Protein 5YO9 (pdb70)

Radius of gyration: 25.68 Å; Cα contacts (8 Å, |Δi|>4): 1906; chains: 2; bounding box: 77×56×80 Å

Foldseek 3Di:
DLQAQKFFFFKFKDFADDKFFQALLLVLLVVLLVVVCVVCVVCVVVPHDDDADGDHQVRVCVFFVATMATAPAPVQCSHSVHNFHDDDDDDPPDQDPQLVQQLRGQVRRCVSNVHAQAQFAEEEEFAADAPDDPPASSVVNNVVRVHDHYYHYHYPWQARQLVVSVVQSVVVVVPTFKYKYKYWFNQSHQWDSNHNVTNQFAHGIMMIIMIGRHDPGWGWGWDDKDKDFDADPQWDAPDDDCCVVVVHDPPRRGTHHPVVVCLVPWLVVQLVVVQVVCVVVVHALVLAQAELEQAGGVVSVLSSCCSRNNNPDDPVRYDHDCNPHRGRRNCRSVVSCNVCVVVADAQGKHKRWTADPSRMIMITIIGTHHD/DKFFFFKFKDFADDKFFLALLQVLLVVLLCVVCVPPVPCCVVVHDPRDDGADNVCLCVFFVATMATANAPPQCSHSVRNFHDDDDDDPVDQDPQLVQQLRGQVRRCVSNVHAQAQAAEEEEFAADFPDDPPGSSVVNNVVRPHDHYYHYHYPWQARQLVVVVVQVVVVVVPTFKYKYKYWFNQSRFADSNHNVTNRAAHGMMMMTMMGDDDPGWGWAWDDKDKDFDADPQWDAPADDCCVVVVDDDPRNGIHHDVVVQLVPVLVVQLVVVQVVCVVVVHALVQAQAEQEQAGGLVSVVVSNCSRHHPPDPSVRYDHDCNYHRGHRHCRSVVVCNVCVVVADAFGKYKRWTADPSGIIMITIIGTHD

Sequence (737 aa):
TSHMGIRITGTGLFHPTEIISNEELADSLNAYVEQYNQENAEKIAAGELEELRGSSAEFIEKASGIKRRYVIEKSGILDPTRLRPRLSERSNDELSIQAEWGVIAAKQAMENAGVTAEDIDVVILACSNMQRAYPAVAIEIQSALGIQGYAYDMNVAASAATFGLKQAADAIRSGARRVLLVNVEITSGHLDYRNRDCHFIFGDVATASIIEETTTKTGFEILDIHLFTQFSNNIRNNFGFLNRSEDAVVDDKLFRQDGRKVFKDVCPLVAKIINAQLEKMQLTANDIKRFWLHQANANMNELILKYVAGKDADLSRAPIILDEFANTSSAGVIIALHRTGHEVDDGEYGVISSFGAGYSVGSIVVQKHVAGIRITGTGLFHPTEIISNEELADSLNAYVEQYNQENAEKIAAGELEELRGSSAEFIEKASGIKRRYVIEKSGILDPTRLRPRLSERSNDELSIQAEWGVIAAKQAMENAGVTAEDIDVVILACSNMQRAYPAVAIEIQSALGIQGYAYDMNVAASAATFGLKQAADAIRSGARRVLLVNVEITSGHLDYRNRDCHFIFGDVATASIIEETTTKTGFEILDIHLFTQFSNNIRNNFGFLNRSEDAVVDDKLFRQDGRKVFKDVCPLVAKIINAQLEKMQLTANDIKRFWLHQANANMNELILKYVAGKDADLSRAPIILDEFANTSSAGVIIALHRTGHEVDDGEYGVISSFGAGYSVGSIVVQKHV

Structure (mmCIF, N/CA/C/O backbone):
data_5YO9
#
_entry.id   5YO9
#
_cell.length_a   75.135
_cell.length_b   106.942
_cell.length_c   109.959
_cell.angle_alpha   90.000
_cell.angle_beta   90.000
_cell.angle_gamma   90.000
#
_symmetry.space_group_name_H-M   'P 21 21 21'
#
loop_
_entity.id
_entity.type
_entity.pdbx_description
1 polymer '3-Oxoacyl-[acyl-carrier-(ACP)] synthase III C terminal family protein'
2 non-polymer GLYCEROL
3 non-polymer 'COENZYME A'
4 water water
#
loop_
_atom_site.group_PDB
_atom_site.id
_atom_site.type_symbol
_atom_site.label_atom_id
_atom_site.label_alt_id
_atom_site.label_comp_id
_atom_site.label_asym_id
_atom_site.label_entity_id
_atom_site.label_seq_id
_atom_site.pdbx_PDB_ins_code
_atom_site.Cartn_x
_atom_site.Cartn_y
_atom_site.Cartn_z
_atom_site.occupancy
_atom_site.B_iso_or_equiv
_atom_site.auth_seq_id
_atom_site.auth_comp_id
_atom_site.auth_asym_id
_atom_site.auth_atom_id
_atom_site.pdbx_PDB_model_num
ATOM 1 N N . THR A 1 1 ? -14.541 19.503 12.390 1.00 49.71 -2 THR A N 1
ATOM 2 C CA . THR A 1 1 ? -14.496 19.388 10.935 1.00 45.91 -2 THR A CA 1
ATOM 3 C C . THR A 1 1 ? -13.602 20.504 10.391 1.00 42.95 -2 THR A C 1
ATOM 4 O O . THR A 1 1 ? -13.637 20.855 9.209 1.00 39.51 -2 THR A O 1
ATOM 8 N N . SER A 1 2 ? -12.785 21.031 11.304 1.00 38.46 -1 SER A N 1
ATOM 9 C CA . SER A 1 2 ? -11.777 22.032 10.985 1.00 39.55 -1 SER A CA 1
ATOM 10 C C . SER A 1 2 ? -10.486 21.405 10.487 1.00 39.97 -1 SER A C 1
ATOM 11 O O . SER A 1 2 ? -9.716 22.055 9.774 1.00 44.85 -1 SER A O 1
ATOM 14 N N . HIS A 1 3 ? -10.224 20.157 10.858 1.00 40.17 0 HIS A N 1
ATOM 15 C CA . HIS A 1 3 ? -8.963 19.508 10.544 1.00 35.23 0 HIS A CA 1
ATOM 16 C C . HIS A 1 3 ? -9.208 18.126 9.988 1.00 36.38 0 HIS A C 1
ATOM 17 O O . HIS A 1 3 ? -8.533 17.155 10.355 1.00 29.39 0 HIS A O 1
ATOM 24 N N . MET A 1 4 ? -10.191 18.025 9.090 1.00 38.80 1 MET A N 1
ATOM 25 C CA . MET A 1 4 ? -10.530 16.743 8.485 1.00 35.63 1 MET A CA 1
ATOM 26 C C . MET A 1 4 ? -9.290 16.116 7.872 1.00 33.64 1 MET A C 1
ATOM 27 O O . MET A 1 4 ? -8.544 16.770 7.137 1.00 31.37 1 MET A O 1
ATOM 32 N N . GLY A 1 5 ? -9.039 14.865 8.238 1.00 31.48 2 GLY A N 1
ATOM 33 C CA . GLY A 1 5 ? -7.898 14.148 7.729 1.00 31.59 2 GLY A CA 1
ATOM 34 C C . GLY A 1 5 ? -6.566 14.457 8.381 1.00 29.67 2 GLY A C 1
ATOM 35 O O . GLY A 1 5 ? -5.574 13.823 8.021 1.00 29.45 2 GLY A O 1
ATOM 36 N N . ILE A 1 6 ? -6.500 15.374 9.344 1.00 31.13 3 ILE A N 1
ATOM 37 C CA . ILE A 1 6 ? -5.220 15.762 9.939 1.00 27.56 3 ILE A CA 1
ATOM 38 C C . ILE A 1 6 ? -4.999 14.950 11.214 1.00 25.04 3 ILE A C 1
ATOM 39 O O . ILE A 1 6 ? -5.719 15.104 12.209 1.00 24.91 3 ILE A O 1
ATOM 44 N N . ARG A 1 7 ? -3.981 14.093 11.191 1.00 22.05 4 ARG A N 1
ATOM 45 C CA . ARG A 1 7 ? -3.805 13.070 12.216 1.00 26.30 4 ARG A CA 1
ATOM 46 C C . ARG A 1 7 ? -2.372 12.999 12.704 1.00 21.05 4 ARG A C 1
ATOM 47 O O . ARG A 1 7 ? -1.438 13.137 11.914 1.00 21.21 4 ARG A O 1
ATOM 55 N N . ILE A 1 8 ? -2.212 12.747 14.000 1.00 22.04 5 ILE A N 1
ATOM 56 C CA . ILE A 1 8 ? -0.932 12.318 14.559 1.00 22.67 5 ILE A CA 1
ATOM 57 C C . ILE A 1 8 ? -0.778 10.835 14.227 1.00 21.83 5 ILE A C 1
ATOM 58 O O . ILE A 1 8 ? -1.512 10.002 14.754 1.00 24.27 5 ILE A O 1
ATOM 63 N N . THR A 1 9 ? 0.193 10.500 13.379 1.00 25.37 6 THR A N 1
ATOM 64 C CA . THR A 1 9 ? 0.344 9.138 12.856 1.00 27.78 6 THR A CA 1
ATOM 65 C C . THR A 1 9 ? 1.531 8.376 13.431 1.00 29.10 6 THR A C 1
ATOM 66 O O . THR A 1 9 ? 1.671 7.179 13.159 1.00 24.87 6 THR A O 1
ATOM 70 N N . GLY A 1 10 ? 2.401 9.027 14.184 1.00 23.99 7 GLY A N 1
ATOM 71 C CA . GLY A 1 10 ? 3.506 8.329 14.803 1.00 27.35 7 GLY A CA 1
ATOM 72 C C . GLY A 1 10 ? 4.082 9.178 15.905 1.00 24.85 7 GLY A C 1
ATOM 73 O O . GLY A 1 10 ? 4.035 10.413 15.844 1.00 24.84 7 GLY A O 1
ATOM 74 N N . THR A 1 11 ? 4.601 8.516 16.938 1.00 23.75 8 THR A N 1
ATOM 75 C CA . THR A 1 11 ? 5.345 9.197 17.985 1.00 23.54 8 THR A CA 1
ATOM 76 C C . THR A 1 11 ? 6.647 8.447 18.249 1.00 31.32 8 THR A C 1
ATOM 77 O O . THR A 1 11 ? 6.812 7.270 17.895 1.00 25.50 8 THR A O 1
ATOM 81 N N . GLY A 1 12 ? 7.588 9.161 18.842 1.00 24.13 9 GLY A N 1
ATOM 82 C CA . GLY A 1 12 ? 8.890 8.597 19.140 1.00 27.48 9 GLY A CA 1
ATOM 83 C C . GLY A 1 12 ? 9.390 9.168 20.447 1.00 29.26 9 GLY A C 1
ATOM 84 O O . GLY A 1 12 ? 9.030 10.283 20.838 1.00 27.02 9 GLY A O 1
ATOM 85 N N . LEU A 1 13 ? 10.219 8.387 21.132 1.00 29.30 10 LEU A N 1
ATOM 86 C CA . LEU A 1 13 ? 10.586 8.682 22.514 1.00 28.70 10 LEU A CA 1
ATOM 87 C C . LEU A 1 13 ? 12.037 8.303 22.733 1.00 31.07 10 LEU A C 1
ATOM 88 O O . LEU A 1 13 ? 12.449 7.196 22.380 1.00 30.15 10 LEU A O 1
ATOM 93 N N . PHE A 1 14 ? 12.810 9.238 23.275 1.00 33.69 11 PHE A N 1
ATOM 94 C CA . PHE A 1 14 ? 14.173 8.987 23.708 1.00 31.27 11 PHE A CA 1
ATOM 95 C C . PHE A 1 14 ? 14.339 9.529 25.114 1.00 34.91 11 PHE A C 1
ATOM 96 O O . PHE A 1 14 ? 13.876 10.631 25.423 1.00 34.49 11 PHE A O 1
ATOM 104 N N . HIS A 1 15 ? 14.976 8.741 25.971 1.00 34.04 12 HIS A N 1
ATOM 105 C CA . HIS A 1 15 ? 15.434 9.227 27.263 1.00 34.15 12 HIS A CA 1
ATOM 106 C C . HIS A 1 15 ? 16.879 8.805 27.448 1.00 35.33 12 HIS A C 1
ATOM 107 O O . HIS A 1 15 ? 17.317 7.806 26.865 1.00 33.80 12 HIS A O 1
ATOM 114 N N . PRO A 1 16 ? 17.657 9.565 28.212 1.00 36.23 13 PRO A N 1
ATOM 115 C CA . PRO A 1 16 ? 19.010 9.111 28.533 1.00 40.06 13 PRO A CA 1
ATOM 116 C C . PRO A 1 16 ? 18.921 7.922 29.482 1.00 39.23 13 PRO A C 1
ATOM 117 O O . PRO A 1 16 ? 17.900 7.697 30.137 1.00 36.85 13 PRO A O 1
ATOM 121 N N . THR A 1 17 ? 20.000 7.133 29.525 1.00 43.58 14 THR A N 1
ATOM 122 C CA . THR A 1 17 ? 19.941 5.832 30.193 1.00 40.90 14 THR A CA 1
ATOM 123 C C . THR A 1 17 ? 19.983 5.944 31.717 1.00 46.27 14 THR A C 1
ATOM 124 O O . THR A 1 17 ? 19.303 5.185 32.415 1.00 46.12 14 THR A O 1
ATOM 128 N N . GLU A 1 18 ? 20.781 6.863 32.256 1.00 42.94 15 GLU A N 1
ATOM 129 C CA . GLU A 1 18 ? 20.997 6.903 33.693 1.00 39.37 15 GLU A CA 1
ATOM 130 C C . GLU A 1 18 ? 19.756 7.399 34.428 1.00 47.55 15 GLU A C 1
ATOM 131 O O . GLU A 1 18 ? 18.988 8.230 33.925 1.00 40.99 15 GLU A O 1
ATOM 137 N N . ILE A 1 19 ? 19.576 6.879 35.643 1.00 43.48 16 ILE A N 1
ATOM 138 C CA . ILE A 1 19 ? 18.359 7.052 36.426 1.00 44.81 16 ILE A CA 1
ATOM 139 C C . ILE A 1 19 ? 18.727 7.571 37.809 1.00 47.28 16 ILE A C 1
ATOM 140 O O . ILE A 1 19 ? 19.676 7.081 38.432 1.00 52.17 16 ILE A O 1
ATOM 145 N N . ILE A 1 20 ? 17.971 8.550 38.296 1.00 42.52 17 ILE A N 1
ATOM 146 C CA . ILE A 1 20 ? 18.113 9.058 39.654 1.00 44.25 17 ILE A CA 1
ATOM 147 C C . ILE A 1 20 ? 16.819 8.748 40.393 1.00 47.50 17 ILE A C 1
ATOM 148 O O . ILE A 1 20 ? 15.764 9.323 40.095 1.00 44.43 17 ILE A O 1
ATOM 153 N N . SER A 1 21 ? 16.895 7.836 41.359 1.00 44.19 18 SER A N 1
ATOM 154 C CA . SER A 1 21 ? 15.736 7.583 42.193 1.00 46.78 18 SER A CA 1
ATOM 155 C C . SER A 1 21 ? 15.529 8.746 43.149 1.00 41.23 18 SER A C 1
ATOM 156 O O . SER A 1 21 ? 16.440 9.533 43.421 1.00 42.06 18 SER A O 1
ATOM 159 N N . ASN A 1 22 ? 14.300 8.849 43.653 1.00 41.21 19 ASN A N 1
ATOM 160 C CA . ASN A 1 22 ? 13.992 9.828 44.688 1.00 47.47 19 ASN A CA 1
ATOM 161 C C . ASN A 1 22 ? 14.992 9.779 45.838 1.00 52.64 19 ASN A C 1
ATOM 162 O O . ASN A 1 22 ? 15.304 10.818 46.429 1.00 51.75 19 ASN A O 1
ATOM 167 N N . GLU A 1 23 ? 15.513 8.589 46.164 1.00 54.80 20 GLU A N 1
ATOM 168 C CA . GLU A 1 23 ? 16.405 8.437 47.311 1.00 57.10 20 GLU A CA 1
ATOM 169 C C . GLU A 1 23 ? 17.805 8.979 47.025 1.00 55.76 20 GLU A C 1
ATOM 170 O O . GLU A 1 23 ? 18.390 9.665 47.871 1.00 57.53 20 GLU A O 1
ATOM 176 N N . GLU A 1 24 ? 18.372 8.650 45.856 1.00 51.25 21 GLU A N 1
ATOM 177 C CA . GLU A 1 24 ? 19.679 9.195 45.493 1.00 52.26 21 GLU A CA 1
ATOM 178 C C . GLU A 1 24 ? 19.653 10.716 45.505 1.00 54.37 21 GLU A C 1
ATOM 179 O O . GLU A 1 24 ? 20.613 11.363 45.940 1.00 55.73 21 GLU A O 1
ATOM 185 N N . LEU A 1 25 ? 18.550 11.300 45.038 1.00 54.47 22 LEU A N 1
ATOM 186 C CA . LEU A 1 25 ? 18.441 12.747 44.912 1.00 55.11 22 LEU A CA 1
ATOM 187 C C . LEU A 1 25 ? 18.217 13.400 46.269 1.00 54.99 22 LEU A C 1
ATOM 188 O O . LEU A 1 25 ? 18.884 14.383 46.610 1.00 54.63 22 LEU A O 1
ATOM 193 N N . ALA A 1 26 ? 17.270 12.871 47.049 1.00 55.68 23 ALA A N 1
ATOM 194 C CA . ALA A 1 26 ? 17.039 13.406 48.389 1.00 60.45 23 ALA A CA 1
ATOM 195 C C . ALA A 1 26 ? 18.298 13.306 49.241 1.00 60.64 23 ALA A C 1
ATOM 196 O O . ALA A 1 26 ? 18.611 14.224 50.010 1.00 61.42 23 ALA A O 1
ATOM 198 N N . ASP A 1 27 ? 19.044 12.208 49.102 1.00 60.30 24 ASP A N 1
ATOM 199 C CA . ASP A 1 27 ? 20.337 12.101 49.767 1.00 62.01 24 ASP A CA 1
ATOM 200 C C . ASP A 1 27 ? 21.270 13.225 49.331 1.00 60.21 24 ASP A C 1
ATOM 201 O O . ASP A 1 27 ? 21.915 13.869 50.166 1.00 60.99 24 ASP A O 1
ATOM 206 N N . SER A 1 28 ? 21.344 13.476 48.019 1.00 61.27 25 SER A N 1
ATOM 207 C CA . SER A 1 28 ? 22.270 14.476 47.489 1.00 59.94 25 SER A CA 1
ATOM 208 C C . SER A 1 28 ? 21.953 15.864 48.028 1.00 58.24 25 SER A C 1
ATOM 209 O O . SER A 1 28 ? 22.849 16.584 48.483 1.00 57.92 25 SER A O 1
ATOM 212 N N . LEU A 1 29 ? 20.679 16.261 47.973 1.00 58.18 26 LEU A N 1
ATOM 213 C CA . LEU A 1 29 ? 20.282 17.534 48.564 1.00 59.50 26 LEU A CA 1
ATOM 214 C C . LEU A 1 29 ? 20.620 17.577 50.048 1.00 66.02 26 LEU A C 1
ATOM 215 O O . LEU A 1 29 ? 21.069 18.612 50.560 1.00 63.76 26 LEU A O 1
ATOM 220 N N . ASN A 1 30 ? 20.411 16.459 50.754 1.00 64.15 27 ASN A N 1
ATOM 221 C CA . ASN A 1 30 ? 20.643 16.434 52.195 1.00 65.38 27 ASN A CA 1
ATOM 222 C C . ASN A 1 30 ? 22.105 16.713 52.517 1.00 66.72 27 ASN A C 1
ATOM 223 O O . ASN A 1 30 ? 22.415 17.549 53.376 1.00 70.85 27 ASN A O 1
ATOM 228 N N . ALA A 1 31 ? 23.020 16.041 51.818 1.00 60.68 28 ALA A N 1
ATOM 229 C CA . ALA A 1 31 ? 24.436 16.352 51.970 1.00 64.38 28 ALA A CA 1
ATOM 230 C C . ALA A 1 31 ? 24.700 17.845 51.774 1.00 70.23 28 ALA A C 1
ATOM 231 O O . ALA A 1 31 ? 25.306 18.498 52.631 1.00 69.26 28 ALA A O 1
ATOM 233 N N . TYR A 1 32 ? 24.232 18.409 50.654 1.00 68.74 29 TYR A N 1
ATOM 234 C CA . TYR A 1 32 ? 24.500 19.819 50.380 1.00 69.06 29 TYR A CA 1
ATOM 235 C C . TYR A 1 32 ? 23.892 20.715 51.453 1.00 69.20 29 TYR A C 1
ATOM 236 O O . TYR A 1 32 ? 24.484 21.733 51.826 1.00 70.18 29 TYR A O 1
ATOM 245 N N . VAL A 1 33 ? 22.710 20.357 51.959 1.00 68.39 30 VAL A N 1
ATOM 246 C CA . VAL A 1 33 ? 22.071 21.179 52.982 1.00 75.70 30 VAL A CA 1
ATOM 247 C C . VAL A 1 33 ? 22.833 21.083 54.301 1.00 82.17 30 VAL A C 1
ATOM 248 O O . VAL A 1 33 ? 22.974 22.078 55.025 1.00 81.53 30 VAL A O 1
ATOM 252 N N . GLU A 1 34 ? 23.351 19.894 54.630 1.00 79.72 31 GLU A N 1
ATOM 253 C CA . GLU A 1 34 ? 24.075 19.733 55.889 1.00 81.34 31 GLU A CA 1
ATOM 254 C C . GLU A 1 34 ? 25.383 20.520 55.885 1.00 84.23 31 GLU A C 1
ATOM 255 O O . GLU A 1 34 ? 25.745 21.133 56.898 1.00 85.44 31 GLU A O 1
ATOM 261 N N . GLN A 1 35 ? 26.102 20.524 54.756 1.00 79.76 32 GLN A N 1
ATOM 262 C CA . GLN A 1 35 ? 27.348 21.280 54.682 1.00 83.40 32 GLN A CA 1
ATOM 263 C C . GLN A 1 35 ? 27.106 22.782 54.554 1.00 86.04 32 GLN A C 1
ATOM 264 O O . GLN A 1 35 ? 27.882 23.578 55.095 1.00 87.59 32 GLN A O 1
ATOM 270 N N . TYR A 1 36 ? 26.048 23.196 53.856 1.00 84.50 33 TYR A N 1
ATOM 271 C CA . TYR A 1 36 ? 25.740 24.621 53.825 1.00 87.38 33 TYR A CA 1
ATOM 272 C C . TYR A 1 36 ? 25.253 25.101 55.182 1.00 88.89 33 TYR A C 1
ATOM 273 O O . TYR A 1 36 ? 25.624 26.192 55.628 1.00 93.89 33 TYR A O 1
ATOM 282 N N . ASN A 1 37 ? 24.428 24.302 55.859 1.00 88.31 34 ASN A N 1
ATOM 283 C CA . ASN A 1 37 ? 23.850 24.761 57.115 1.00 92.13 34 ASN A CA 1
ATOM 284 C C . ASN A 1 37 ? 24.871 24.822 58.242 1.00 95.27 34 ASN A C 1
ATOM 285 O O . ASN A 1 37 ? 24.608 25.472 59.259 1.00 99.96 34 ASN A O 1
ATOM 290 N N . GLN A 1 38 ? 26.031 24.177 58.095 1.00 91.24 35 GLN A N 1
ATOM 291 C CA . GLN A 1 38 ? 27.089 24.347 59.078 1.00 95.22 35 GLN A CA 1
ATOM 292 C C . GLN A 1 38 ? 28.218 25.249 58.602 1.00 96.59 35 GLN A C 1
ATOM 293 O O . GLN A 1 38 ? 28.915 25.830 59.439 1.00 100.45 35 GLN A O 1
ATOM 299 N N . GLU A 1 39 ? 28.412 25.391 57.289 1.00 95.32 36 GLU A N 1
ATOM 300 C CA . GLU A 1 39 ? 29.336 26.408 56.798 1.00 95.79 36 GLU A CA 1
ATOM 301 C C . GLU A 1 39 ? 28.878 27.801 57.211 1.00 96.58 36 GLU A C 1
ATOM 302 O O . GLU A 1 39 ? 29.693 28.648 57.594 1.00 96.29 36 GLU A O 1
ATOM 308 N N . ASN A 1 40 ? 27.571 28.048 57.158 1.00 97.80 37 ASN A N 1
ATOM 309 C CA . ASN A 1 40 ? 26.984 29.336 57.499 1.00 102.38 37 ASN A CA 1
ATOM 310 C C . ASN A 1 40 ? 26.251 29.283 58.837 1.00 106.68 37 ASN A C 1
ATOM 311 O O . ASN A 1 40 ? 25.229 29.950 59.018 1.00 108.85 37 ASN A O 1
ATOM 316 N N . ALA A 1 41 ? 26.769 28.493 59.783 1.00 105.06 38 ALA A N 1
ATOM 317 C CA . ALA A 1 41 ? 26.104 28.339 61.073 1.00 106.76 38 ALA A CA 1
ATOM 318 C C . ALA A 1 41 ? 26.208 29.600 61.923 1.00 111.58 38 ALA A C 1
ATOM 319 O O . ALA A 1 41 ? 25.298 29.891 62.710 1.00 112.18 38 ALA A O 1
ATOM 321 N N . GLU A 1 42 ? 27.302 30.356 61.789 1.00 111.29 39 GLU A N 1
ATOM 322 C CA . GLU A 1 42 ? 27.431 31.598 62.543 1.00 112.58 39 GLU A CA 1
ATOM 323 C C . GLU A 1 42 ? 26.393 32.623 62.110 1.00 113.39 39 GLU A C 1
ATOM 324 O O . GLU A 1 42 ? 25.981 33.465 62.916 1.00 112.49 39 GLU A O 1
ATOM 330 N N . LYS A 1 43 ? 25.960 32.563 60.851 1.00 111.45 40 LYS A N 1
ATOM 331 C CA . LYS A 1 43 ? 24.958 33.475 60.323 1.00 114.93 40 LYS A CA 1
ATOM 332 C C . LYS A 1 43 ? 23.558 32.877 60.296 1.00 117.32 40 LYS A C 1
ATOM 333 O O . LYS A 1 43 ? 22.596 33.605 60.024 1.00 117.89 40 LYS A O 1
ATOM 339 N N . ILE A 1 44 ? 23.423 31.574 60.560 1.00 116.56 41 ILE A N 1
ATOM 340 C CA . ILE A 1 44 ? 22.098 30.980 60.722 1.00 117.67 41 ILE A CA 1
ATOM 341 C C . ILE A 1 44 ? 21.501 31.391 62.062 1.00 119.61 41 ILE A C 1
ATOM 342 O O . ILE A 1 44 ? 20.331 31.786 62.147 1.00 120.19 41 ILE A O 1
ATOM 347 N N . ALA A 1 45 ? 22.301 31.318 63.128 1.00 118.30 42 ALA A N 1
ATOM 348 C CA . ALA A 1 45 ? 21.920 31.854 64.433 1.00 118.37 42 ALA A CA 1
ATOM 349 C C . ALA A 1 45 ? 22.156 33.360 64.533 1.00 118.32 42 ALA A C 1
ATOM 350 O O . ALA A 1 45 ? 22.578 33.861 65.578 1.00 113.10 42 ALA A O 1
ATOM 352 N N . ALA A 1 46 ? 21.895 34.101 63.447 1.00 117.57 43 ALA A N 1
ATOM 353 C CA . ALA A 1 46 ? 22.119 35.541 63.429 1.00 119.76 43 ALA A CA 1
ATOM 354 C C . ALA A 1 46 ? 21.019 36.301 62.697 1.00 120.28 43 ALA A C 1
ATOM 355 O O . ALA A 1 46 ? 21.160 37.513 62.490 1.00 120.70 43 ALA A O 1
ATOM 357 N N . GLY A 1 47 ? 19.946 35.633 62.281 1.00 120.56 44 GLY A N 1
ATOM 358 C CA . GLY A 1 47 ? 18.849 36.296 61.604 1.00 121.17 44 GLY A CA 1
ATOM 359 C C . GLY A 1 47 ? 19.207 36.861 60.244 1.00 122.46 44 GLY A C 1
ATOM 360 O O . GLY A 1 47 ? 18.328 37.329 59.514 1.00 121.71 44 GLY A O 1
ATOM 361 N N . GLU A 1 48 ? 20.495 36.824 59.892 1.00 122.64 45 GLU A N 1
ATOM 362 C CA . GLU A 1 48 ? 20.968 37.384 58.632 1.00 125.02 45 GLU A CA 1
ATOM 363 C C . GLU A 1 48 ? 20.523 36.512 57.464 1.00 124.43 45 GLU A C 1
ATOM 364 O O . GLU A 1 48 ? 19.611 36.885 56.717 1.00 121.30 45 GLU A O 1
ATOM 370 N N . LEU A 1 49 ? 21.151 35.355 57.292 1.00 123.23 46 LEU A N 1
ATOM 371 C CA . LEU A 1 49 ? 20.847 34.508 56.153 1.00 118.56 46 LEU A CA 1
ATOM 372 C C . LEU A 1 49 ? 19.987 33.320 56.555 1.00 117.59 46 LEU A C 1
ATOM 373 O O . LEU A 1 49 ? 20.028 32.849 57.696 1.00 117.29 46 LEU A O 1
ATOM 378 N N . GLU A 1 50 ? 19.127 32.929 55.619 1.00 114.03 47 GLU A N 1
ATOM 379 C CA . GLU A 1 50 ? 18.861 31.547 55.234 1.00 111.88 47 GLU A CA 1
ATOM 380 C C . GLU A 1 50 ? 18.828 30.468 56.315 1.00 112.62 47 GLU A C 1
ATOM 381 O O . GLU A 1 50 ? 19.711 30.382 57.174 1.00 113.89 47 GLU A O 1
ATOM 387 N N . GLU A 1 51 ? 17.827 29.596 56.228 1.00 108.63 48 GLU A N 1
ATOM 388 C CA . GLU A 1 51 ? 17.812 28.330 56.951 1.00 106.68 48 GLU A CA 1
ATOM 389 C C . GLU A 1 51 ? 17.341 27.258 55.978 1.00 103.70 48 GLU A C 1
ATOM 390 O O . GLU A 1 51 ? 16.210 27.323 55.487 1.00 102.61 48 GLU A O 1
ATOM 396 N N . LEU A 1 52 ? 18.202 26.284 55.692 1.00 99.96 49 LEU A N 1
ATOM 397 C CA . LEU A 1 52 ? 17.959 25.307 54.635 1.00 93.62 49 LEU A CA 1
ATOM 398 C C . LEU A 1 52 ? 17.358 24.025 55.198 1.00 89.34 49 LEU A C 1
ATOM 399 O O . LEU A 1 52 ? 17.878 23.458 56.164 1.00 91.15 49 LEU A O 1
ATOM 404 N N . ARG A 1 53 ? 16.270 23.567 54.585 1.00 87.60 50 ARG A N 1
ATOM 405 C CA . ARG A 1 53 ? 15.680 22.275 54.905 1.00 86.93 50 ARG A CA 1
ATOM 406 C C . ARG A 1 53 ? 16.091 21.240 53.866 1.00 78.62 50 ARG A C 1
ATOM 407 O O . ARG A 1 53 ? 16.350 21.566 52.705 1.00 77.26 50 ARG A O 1
ATOM 415 N N . GLY A 1 54 ? 16.149 19.988 54.299 1.00 75.60 51 GLY A N 1
ATOM 416 C CA . GLY A 1 54 ? 16.355 18.865 53.410 1.00 73.59 51 GLY A CA 1
ATOM 417 C C . GLY A 1 54 ? 15.038 18.268 52.955 1.00 70.84 51 GLY A C 1
ATOM 418 O O . GLY A 1 54 ? 13.989 18.918 52.966 1.00 69.76 51 GLY A O 1
ATOM 419 N N . SER A 1 55 ? 15.098 17.004 52.554 1.00 66.84 52 SER A N 1
ATOM 420 C CA . SER A 1 55 ? 13.908 16.310 52.083 1.00 69.11 52 SER A CA 1
ATOM 421 C C . SER A 1 55 ? 14.194 14.817 52.097 1.00 66.04 52 SER A C 1
ATOM 422 O O . SER A 1 55 ? 15.301 14.381 52.428 1.00 68.22 52 SER A O 1
ATOM 425 N N . SER A 1 56 ? 13.181 14.032 51.732 1.00 65.41 53 SER A N 1
ATOM 426 C CA . SER A 1 56 ? 13.293 12.582 51.684 1.00 65.36 53 SER A CA 1
ATOM 427 C C . SER A 1 56 ? 12.464 12.050 50.524 1.00 62.68 53 SER A C 1
ATOM 428 O O . SER A 1 56 ? 11.564 12.724 50.015 1.00 64.40 53 SER A O 1
ATOM 431 N N . ALA A 1 57 ? 12.771 10.812 50.129 1.00 58.70 54 ALA A N 1
ATOM 432 C CA . ALA A 1 57 ? 12.060 10.178 49.025 1.00 58.84 54 ALA A CA 1
ATOM 433 C C . ALA A 1 57 ? 10.553 10.138 49.269 1.00 62.84 54 ALA A C 1
ATOM 434 O O . ALA A 1 57 ? 9.763 10.299 48.331 1.00 63.17 54 ALA A O 1
ATOM 436 N N . GLU A 1 58 ? 10.125 9.933 50.518 1.00 65.33 55 GLU A N 1
ATOM 437 C CA . GLU A 1 58 ? 8.689 9.837 50.774 1.00 65.33 55 GLU A CA 1
ATOM 438 C C . GLU A 1 58 ? 8.010 11.201 50.709 1.00 60.20 55 GLU A C 1
ATOM 439 O O . GLU A 1 58 ? 6.813 11.284 50.408 1.00 58.93 55 GLU A O 1
ATOM 445 N N . PHE A 1 59 ? 8.748 12.275 50.990 1.00 62.25 56 PHE A N 1
ATOM 446 C CA . PHE A 1 59 ? 8.183 13.613 50.849 1.00 60.81 56 PHE A CA 1
ATOM 447 C C . PHE A 1 59 ? 7.990 13.974 49.378 1.00 62.14 56 PHE A C 1
ATOM 448 O O . PHE A 1 59 ? 7.023 14.659 49.018 1.00 58.82 56 PHE A O 1
ATOM 456 N N . ILE A 1 60 ? 8.903 13.521 48.517 1.00 58.61 57 ILE A N 1
ATOM 457 C CA . ILE A 1 60 ? 8.775 13.770 47.084 1.00 56.40 57 ILE A CA 1
ATOM 458 C C . ILE A 1 60 ? 7.540 13.067 46.534 1.00 56.37 57 ILE A C 1
ATOM 459 O O . ILE A 1 60 ? 6.671 13.694 45.914 1.00 55.30 57 ILE A O 1
ATOM 464 N N . GLU A 1 61 ? 7.442 11.752 46.774 1.00 54.98 58 GLU A N 1
ATOM 465 C CA . GLU A 1 61 ? 6.376 10.940 46.192 1.00 51.97 58 GLU A CA 1
ATOM 466 C C . GLU A 1 61 ? 4.995 11.417 46.619 1.00 56.48 58 GLU A C 1
ATOM 467 O O . GLU A 1 61 ? 4.037 11.321 45.842 1.00 55.28 58 GLU A O 1
ATOM 473 N N . LYS A 1 62 ? 4.865 11.920 47.844 1.00 57.75 59 LYS A N 1
ATOM 474 C CA . LYS A 1 62 ? 3.560 12.363 48.314 1.00 59.47 59 LYS A CA 1
ATOM 475 C C . LYS A 1 62 ? 3.192 13.734 47.760 1.00 56.02 59 LYS A C 1
ATOM 476 O O . LYS A 1 62 ? 2.003 14.032 47.592 1.00 58.76 59 LYS A O 1
ATOM 482 N N . ALA A 1 63 ? 4.181 14.578 47.468 1.00 55.31 60 ALA A N 1
ATOM 483 C CA . ALA A 1 63 ? 3.899 15.881 46.877 1.00 53.90 60 ALA A CA 1
ATOM 484 C C . ALA A 1 63 ? 3.588 15.804 45.390 1.00 52.17 60 ALA A C 1
ATOM 485 O O . ALA A 1 63 ? 2.940 16.712 44.863 1.00 50.98 60 ALA A O 1
ATOM 487 N N . SER A 1 64 ? 4.010 14.736 44.712 1.00 49.67 61 SER A N 1
ATOM 488 C CA . SER A 1 64 ? 4.098 14.749 43.255 1.00 48.58 61 SER A CA 1
ATOM 489 C C . SER A 1 64 ? 3.591 13.474 42.592 1.00 48.96 61 SER A C 1
ATOM 490 O O . SER A 1 64 ? 2.958 13.527 41.528 1.00 47.85 61 SER A O 1
ATOM 493 N N . GLY A 1 65 ? 3.890 12.322 43.192 1.00 43.10 62 GLY A N 1
ATOM 494 C CA . GLY A 1 65 ? 3.745 11.057 42.510 1.00 39.51 62 GLY A CA 1
ATOM 495 C C . GLY A 1 65 ? 4.981 10.623 41.757 1.00 41.93 62 GLY A C 1
ATOM 496 O O . GLY A 1 65 ? 4.995 9.512 41.214 1.00 41.88 62 GLY A O 1
ATOM 497 N N . ILE A 1 66 ? 6.017 11.463 41.712 1.00 39.99 63 ILE A N 1
ATOM 498 C CA . ILE A 1 66 ? 7.280 11.095 41.080 1.00 43.09 63 ILE A CA 1
ATOM 499 C C . ILE A 1 66 ? 7.993 10.043 41.925 1.00 45.10 63 ILE A C 1
ATOM 500 O O . ILE A 1 66 ? 7.994 10.112 43.158 1.00 46.72 63 ILE A O 1
ATOM 505 N N . LYS A 1 67 ? 8.615 9.066 41.261 1.00 46.55 64 LYS A N 1
ATOM 506 C CA . LYS A 1 67 ? 9.462 8.071 41.917 1.00 46.01 64 LYS A CA 1
ATOM 507 C C . LYS A 1 67 ? 10.916 8.148 41.478 1.00 49.28 64 LYS A C 1
ATOM 508 O O . LYS A 1 67 ? 11.814 8.049 42.317 1.00 54.92 64 LYS A O 1
ATOM 514 N N . ARG A 1 68 ? 11.168 8.305 40.178 1.00 41.87 65 ARG A N 1
ATOM 515 C CA . ARG A 1 68 ? 12.503 8.320 39.594 1.00 44.90 65 ARG A CA 1
ATOM 516 C C . ARG A 1 68 ? 12.501 9.308 38.426 1.00 43.20 65 ARG A C 1
ATOM 517 O O . ARG A 1 68 ? 11.463 9.876 38.080 1.00 39.00 65 ARG A O 1
ATOM 525 N N . ARG A 1 69 ? 13.671 9.520 37.823 1.00 40.78 66 ARG A N 1
ATOM 526 C CA . ARG A 1 69 ? 13.768 10.375 36.641 1.00 45.04 66 ARG A CA 1
ATOM 527 C C . ARG A 1 69 ? 15.032 10.019 35.866 1.00 46.28 66 ARG A C 1
ATOM 528 O O . ARG A 1 69 ? 16.049 9.632 36.455 1.00 43.48 66 ARG A O 1
ATOM 536 N N . TYR A 1 70 ? 14.947 10.132 34.537 1.00 35.46 67 TYR A N 1
ATOM 537 C CA . TYR A 1 70 ? 16.124 9.986 33.694 1.00 35.50 67 TYR A CA 1
ATOM 538 C C . TYR A 1 70 ? 16.859 11.316 33.595 1.00 36.09 67 TYR A C 1
ATOM 539 O O . TYR A 1 70 ? 16.246 12.386 33.599 1.00 37.17 67 TYR A O 1
ATOM 548 N N . VAL A 1 71 ? 18.188 11.243 33.485 1.00 36.52 68 VAL A N 1
ATOM 549 C CA . VAL A 1 71 ? 19.031 12.432 33.484 1.00 39.34 68 VAL A CA 1
ATOM 550 C C . VAL A 1 71 ? 20.166 12.248 32.484 1.00 42.56 68 VAL A C 1
ATOM 551 O O . VAL A 1 71 ? 20.596 11.123 32.198 1.00 39.86 68 VAL A O 1
ATOM 555 N N . ILE A 1 72 ? 20.645 13.380 31.950 1.00 42.53 69 ILE A N 1
ATOM 556 C CA . ILE A 1 72 ? 21.663 13.366 30.901 1.00 39.43 69 ILE A CA 1
ATOM 557 C C . ILE A 1 72 ? 22.995 12.851 31.438 1.00 40.43 69 ILE A C 1
ATOM 558 O O . ILE A 1 72 ? 23.730 12.149 30.733 1.00 39.29 69 ILE A O 1
ATOM 563 N N . GLU A 1 73 ? 23.331 13.207 32.681 1.00 43.84 70 GLU A N 1
ATOM 564 C CA . GLU A 1 73 ? 24.605 12.842 33.301 1.00 46.73 70 GLU A CA 1
ATOM 565 C C . GLU A 1 73 ? 24.392 12.843 34.807 1.00 45.47 70 GLU A C 1
ATOM 566 O O . GLU A 1 73 ? 24.061 13.886 35.374 1.00 44.56 70 GLU A O 1
ATOM 572 N N . LYS A 1 74 ? 24.593 11.689 35.457 1.00 47.77 71 LYS A N 1
ATOM 573 C CA . LYS A 1 74 ? 24.159 11.500 36.844 1.00 45.75 71 LYS A CA 1
ATOM 574 C C . LYS A 1 74 ? 25.185 11.953 37.878 1.00 44.93 71 LYS A C 1
ATOM 575 O O . LYS A 1 74 ? 24.799 12.489 38.921 1.00 49.09 71 LYS A O 1
ATOM 581 N N . SER A 1 75 ? 26.478 11.753 37.616 1.00 45.79 72 SER A N 1
ATOM 582 C CA . SER A 1 75 ? 27.508 12.130 38.582 1.00 50.70 72 SER A CA 1
ATOM 583 C C . SER A 1 75 ? 27.344 13.572 39.045 1.00 53.31 72 SER A C 1
ATOM 584 O O . SER A 1 75 ? 27.130 13.839 40.234 1.00 51.74 72 SER A O 1
ATOM 587 N N . GLY A 1 76 ? 27.420 14.517 38.102 1.00 50.55 73 GLY A N 1
ATOM 588 C CA . GLY A 1 76 ? 27.456 15.922 38.473 1.00 45.56 73 GLY A CA 1
ATOM 589 C C . GLY A 1 76 ? 26.223 16.374 39.226 1.00 48.36 73 GLY A C 1
ATOM 590 O O . GLY A 1 76 ? 26.308 17.201 40.137 1.00 51.68 73 GLY A O 1
ATOM 591 N N . ILE A 1 77 ? 25.057 15.852 38.847 1.00 48.47 74 ILE A N 1
ATOM 592 C CA . ILE A 1 77 ? 23.818 16.243 39.512 1.00 48.91 74 ILE A CA 1
ATOM 593 C C . ILE A 1 77 ? 23.854 15.824 40.978 1.00 51.17 74 ILE A C 1
ATOM 594 O O . ILE A 1 77 ? 23.580 16.626 41.881 1.00 45.57 74 ILE A O 1
ATOM 599 N N . LEU A 1 78 ? 24.215 14.560 41.233 1.00 50.07 75 LEU A N 1
ATOM 600 C CA . LEU A 1 78 ? 24.169 14.018 42.591 1.00 51.19 75 LEU A CA 1
ATOM 601 C C . LEU A 1 78 ? 25.300 14.559 43.466 1.00 54.56 75 LEU A C 1
ATOM 602 O O . LEU A 1 78 ? 25.123 14.700 44.681 1.00 56.23 75 LEU A O 1
ATOM 607 N N . ASP A 1 79 ? 26.449 14.872 42.873 1.00 53.79 76 ASP A N 1
ATOM 608 C CA . ASP A 1 79 ? 27.590 15.447 43.582 1.00 54.79 76 ASP A CA 1
ATOM 609 C C . ASP A 1 79 ? 27.212 16.749 44.293 1.00 57.45 76 ASP A C 1
ATOM 610 O O . ASP A 1 79 ? 26.834 17.724 43.623 1.00 55.61 76 ASP A O 1
ATOM 615 N N . PRO A 1 80 ? 27.335 16.827 45.627 1.00 57.02 77 PRO A N 1
ATOM 616 C CA . PRO A 1 80 ? 26.988 18.074 46.333 1.00 56.31 77 PRO A CA 1
ATOM 617 C C . PRO A 1 80 ? 27.993 19.194 46.135 1.00 53.22 77 PRO A C 1
ATOM 618 O O . PRO A 1 80 ? 27.686 20.344 46.481 1.00 50.32 77 PRO A O 1
ATOM 622 N N . THR A 1 81 ? 29.179 18.898 45.609 1.00 50.56 78 THR A N 1
ATOM 623 C CA . THR A 1 81 ? 30.136 19.925 45.229 1.00 50.90 78 THR A CA 1
ATOM 624 C C . THR A 1 81 ? 29.836 20.535 43.862 1.00 58.91 78 THR A C 1
ATOM 625 O O . THR A 1 81 ? 30.573 21.430 43.427 1.00 57.07 78 THR A O 1
ATOM 629 N N . ARG A 1 82 ? 28.784 20.076 43.171 1.00 58.84 79 ARG A N 1
ATOM 630 C CA . ARG A 1 82 ? 28.472 20.581 41.834 1.00 55.80 79 ARG A CA 1
ATOM 631 C C . ARG A 1 82 ? 26.979 20.837 41.624 1.00 51.07 79 ARG A C 1
ATOM 632 O O . ARG A 1 82 ? 26.569 21.981 41.399 1.00 50.78 79 ARG A O 1
ATOM 640 N N . LEU A 1 83 ? 26.165 19.777 41.675 1.00 49.84 80 LEU A N 1
ATOM 641 C CA . LEU A 1 83 ? 24.708 19.884 41.535 1.00 49.50 80 LEU A CA 1
ATOM 642 C C . LEU A 1 83 ? 24.301 20.361 40.133 1.00 49.63 80 LEU A C 1
ATOM 643 O O . LEU A 1 83 ? 23.403 21.192 39.980 1.00 50.69 80 LEU A O 1
ATOM 648 N N . ARG A 1 84 ? 24.966 19.833 39.109 1.00 46.64 81 ARG A N 1
ATOM 649 C CA . ARG A 1 84 ? 24.594 20.063 37.717 1.00 48.20 81 ARG A CA 1
ATOM 650 C C . ARG A 1 84 ? 25.336 19.059 36.847 1.00 47.03 81 ARG A C 1
ATOM 651 O O . ARG A 1 84 ? 26.465 18.673 37.182 1.00 42.43 81 ARG A O 1
ATOM 659 N N . PRO A 1 85 ? 24.747 18.622 35.729 1.00 48.30 82 PRO A N 1
ATOM 660 C CA . PRO A 1 85 ? 25.389 17.579 34.919 1.00 45.82 82 PRO A CA 1
ATOM 661 C C . PRO A 1 85 ? 26.782 17.990 34.477 1.00 46.62 82 PRO A C 1
ATOM 662 O O . PRO A 1 85 ? 27.094 19.176 34.337 1.00 44.80 82 PRO A O 1
ATOM 666 N N . ARG A 1 86 ? 27.622 16.984 34.261 1.00 45.07 83 ARG A N 1
ATOM 667 C CA . ARG A 1 86 ? 28.982 17.185 33.766 1.00 48.65 83 ARG A CA 1
ATOM 668 C C . ARG A 1 86 ? 28.957 16.967 32.260 1.00 49.56 83 ARG A C 1
ATOM 669 O O . ARG A 1 86 ? 29.071 15.841 31.767 1.00 46.61 83 ARG A O 1
ATOM 677 N N . LEU A 1 87 ? 28.802 18.059 31.525 1.00 48.83 84 LEU A N 1
ATOM 678 C CA . LEU A 1 87 ? 28.779 18.007 30.074 1.00 45.13 84 LEU A CA 1
ATOM 679 C C . LEU A 1 87 ? 30.049 18.634 29.525 1.00 43.81 84 LEU A C 1
ATOM 680 O O . LEU A 1 87 ? 30.809 19.291 30.236 1.00 44.62 84 LEU A O 1
ATOM 685 N N . SER A 1 88 ? 30.277 18.402 28.245 1.00 44.69 85 SER A N 1
ATOM 686 C CA . SER A 1 88 ? 31.441 18.918 27.546 1.00 48.14 85 SER A CA 1
ATOM 687 C C . SER A 1 88 ? 30.972 19.691 26.319 1.00 48.54 85 SER A C 1
ATOM 688 O O . SER A 1 88 ? 30.056 19.248 25.617 1.00 43.87 85 SER A O 1
ATOM 691 N N . GLU A 1 89 ? 31.591 20.847 26.073 1.00 44.18 86 GLU A N 1
ATOM 692 C CA . GLU A 1 89 ? 31.325 21.582 24.845 1.00 44.22 86 GLU A CA 1
ATOM 693 C C . GLU A 1 89 ? 31.659 20.719 23.640 1.00 47.82 86 GLU A C 1
ATOM 694 O O . GLU A 1 89 ? 32.685 20.036 23.613 1.00 47.64 86 GLU A O 1
ATOM 700 N N . ARG A 1 90 ? 30.786 20.758 22.638 1.00 44.45 87 ARG A N 1
ATOM 701 C CA . ARG A 1 90 ? 31.014 20.100 21.363 1.00 40.28 87 ARG A CA 1
ATOM 702 C C . ARG A 1 90 ? 31.442 21.125 20.321 1.00 40.69 87 ARG A C 1
ATOM 703 O O . ARG A 1 90 ? 31.146 22.320 20.432 1.00 38.65 87 ARG A O 1
ATOM 711 N N . SER A 1 91 ? 32.179 20.661 19.320 1.00 43.18 88 SER A N 1
ATOM 712 C CA . SER A 1 91 ? 32.544 21.573 18.250 1.00 43.63 88 SER A CA 1
ATOM 713 C C . SER A 1 91 ? 31.323 21.851 17.372 1.00 41.05 88 SER A C 1
ATOM 714 O O . SER A 1 91 ? 30.294 21.171 17.450 1.00 37.96 88 SER A O 1
ATOM 717 N N . ASN A 1 92 ? 31.444 22.874 16.526 1.00 39.74 89 ASN A N 1
ATOM 718 C CA . ASN A 1 92 ? 30.332 23.227 15.655 1.00 36.67 89 ASN A CA 1
ATOM 719 C C . ASN A 1 92 ? 30.015 22.123 14.650 1.00 40.41 89 ASN A C 1
ATOM 720 O O . ASN A 1 92 ? 28.870 22.035 14.187 1.00 38.05 89 ASN A O 1
ATOM 725 N N . ASP A 1 93 ? 30.986 21.263 14.329 1.00 43.34 90 ASP A N 1
ATOM 726 C CA . ASP A 1 93 ? 30.833 20.248 13.288 1.00 41.78 90 ASP A CA 1
ATOM 727 C C . ASP A 1 93 ? 30.191 18.958 13.776 1.00 40.76 90 ASP A C 1
ATOM 728 O O . ASP A 1 93 ? 29.951 18.062 12.958 1.00 41.72 90 ASP A O 1
ATOM 733 N N . GLU A 1 94 ? 29.912 18.835 15.066 1.00 39.40 91 GLU A N 1
ATOM 734 C CA . GLU A 1 94 ? 29.157 17.708 15.589 1.00 40.53 91 GLU A CA 1
ATOM 735 C C . GLU A 1 94 ? 27.736 18.143 15.927 1.00 38.29 91 GLU A C 1
ATOM 736 O O . GLU A 1 94 ? 27.465 19.320 16.175 1.00 39.01 91 GLU A O 1
ATOM 742 N N . LEU A 1 95 ? 26.830 17.167 15.957 1.00 34.86 92 LEU A N 1
ATOM 743 C CA . LEU A 1 95 ? 25.488 17.409 16.461 1.00 32.23 92 LEU A CA 1
ATOM 744 C C . LEU A 1 95 ? 25.543 17.967 17.877 1.00 38.54 92 LEU A C 1
ATOM 745 O O . LEU A 1 95 ? 26.188 17.393 18.759 1.00 37.67 92 LEU A O 1
ATOM 750 N N . SER A 1 96 ? 24.864 19.091 18.098 1.00 30.53 93 SER A N 1
ATOM 751 C CA . SER A 1 96 ? 24.675 19.535 19.466 1.00 33.36 93 SER A CA 1
ATOM 752 C C . SER A 1 96 ? 23.890 18.476 20.237 1.00 34.51 93 SER A C 1
ATOM 753 O O . SER A 1 96 ? 23.262 17.584 19.655 1.00 31.02 93 SER A O 1
ATOM 756 N N . ILE A 1 97 ? 23.930 18.575 21.568 1.00 30.62 94 ILE A N 1
ATOM 757 C CA . ILE A 1 97 ? 23.209 17.594 22.380 1.00 33.78 94 ILE A CA 1
ATOM 758 C C . ILE A 1 97 ? 21.713 17.671 22.105 1.00 34.68 94 ILE A C 1
ATOM 759 O O . ILE A 1 97 ? 21.035 16.640 21.962 1.00 30.23 94 ILE A O 1
ATOM 764 N N . GLN A 1 98 ? 21.171 18.893 22.010 1.00 31.09 95 GLN A N 1
ATOM 765 C CA . GLN A 1 98 ? 19.735 19.025 21.785 1.00 27.65 95 GLN A CA 1
ATOM 766 C C . GLN A 1 98 ? 19.345 18.471 20.421 1.00 27.51 95 GLN A C 1
ATOM 767 O O . GLN A 1 98 ? 18.368 17.720 20.298 1.00 25.83 95 GLN A O 1
ATOM 773 N N . ALA A 1 99 ? 20.113 18.807 19.387 1.00 28.64 96 ALA A N 1
ATOM 774 C CA . ALA A 1 99 ? 19.869 18.201 18.080 1.00 26.92 96 ALA A CA 1
ATOM 775 C C . ALA A 1 99 ? 20.002 16.680 18.139 1.00 29.94 96 ALA A C 1
ATOM 776 O O . ALA A 1 99 ? 19.214 15.952 17.523 1.00 28.31 96 ALA A O 1
ATOM 778 N N . GLU A 1 100 ? 20.984 16.177 18.890 1.00 31.15 97 GLU A N 1
ATOM 779 C CA . GLU A 1 100 ? 21.217 14.734 18.912 1.00 30.66 97 GLU A CA 1
ATOM 780 C C . GLU A 1 100 ? 20.010 13.993 19.472 1.00 28.54 97 GLU A C 1
ATOM 781 O O . GLU A 1 100 ? 19.524 13.033 18.864 1.00 31.13 97 GLU A O 1
ATOM 787 N N . TRP A 1 101 ? 19.485 14.449 20.610 1.00 28.24 98 TRP A N 1
ATOM 788 C CA . TRP A 1 101 ? 18.311 13.791 21.179 1.00 27.22 98 TRP A CA 1
ATOM 789 C C . TRP A 1 101 ? 17.112 13.915 20.261 1.00 29.44 98 TRP A C 1
ATOM 790 O O . TRP A 1 101 ? 16.344 12.955 20.097 1.00 26.54 98 TRP A O 1
ATOM 801 N N . GLY A 1 102 ? 16.916 15.110 19.673 1.00 29.42 99 GLY A N 1
ATOM 802 C CA . GLY A 1 102 ? 15.787 15.308 18.783 1.00 24.78 99 GLY A CA 1
ATOM 803 C C . GLY A 1 102 ? 15.812 14.351 17.610 1.00 25.51 99 GLY A C 1
ATOM 804 O O . GLY A 1 102 ? 14.779 13.821 17.208 1.00 26.97 99 GLY A O 1
ATOM 805 N N . VAL A 1 103 ? 16.994 14.119 17.046 1.00 24.26 100 VAL A N 1
ATOM 806 C CA . VAL A 1 103 ? 17.101 13.218 15.903 1.00 26.32 100 VAL A CA 1
ATOM 807 C C . VAL A 1 103 ? 16.731 11.794 16.305 1.00 27.55 100 VAL A C 1
ATOM 808 O O . VAL A 1 103 ? 16.035 11.082 15.563 1.00 25.79 100 VAL A O 1
ATOM 812 N N . ILE A 1 104 ? 17.145 11.367 17.503 1.00 24.74 101 ILE A N 1
ATOM 813 C CA . ILE A 1 104 ? 16.857 9.992 17.926 1.00 26.32 101 ILE A CA 1
ATOM 814 C C . ILE A 1 104 ? 15.353 9.775 18.032 1.00 28.00 101 ILE A C 1
ATOM 815 O O . ILE A 1 104 ? 14.796 8.822 17.459 1.00 27.86 101 ILE A O 1
ATOM 820 N N . ALA A 1 105 ? 14.665 10.686 18.735 1.00 29.02 102 ALA A N 1
ATOM 821 C CA . ALA A 1 105 ? 13.214 10.582 18.853 1.00 25.62 102 ALA A CA 1
ATOM 822 C C . ALA A 1 105 ? 12.527 10.751 17.501 1.00 26.64 102 ALA A C 1
ATOM 823 O O . ALA A 1 105 ? 11.506 10.099 17.237 1.00 28.89 102 ALA A O 1
ATOM 825 N N . ALA A 1 106 ? 13.090 11.585 16.617 1.00 26.62 103 ALA A N 1
ATOM 826 C CA . ALA A 1 106 ? 12.450 11.835 15.326 1.00 27.63 103 ALA A CA 1
ATOM 827 C C . ALA A 1 106 ? 12.495 10.592 14.438 1.00 24.66 103 ALA A C 1
ATOM 828 O O . ALA A 1 106 ? 11.495 10.238 13.801 1.00 24.18 103 ALA A O 1
ATOM 830 N N . LYS A 1 107 ? 13.641 9.908 14.390 1.00 28.42 104 LYS A N 1
ATOM 831 C CA . LYS A 1 107 ? 13.743 8.682 13.590 1.00 28.85 104 LYS A CA 1
ATOM 832 C C . LYS A 1 107 ? 12.729 7.644 14.036 1.00 27.30 104 LYS A C 1
ATOM 833 O O . LYS A 1 107 ? 12.136 6.946 13.207 1.00 28.93 104 LYS A O 1
ATOM 839 N N . GLN A 1 108 ? 12.496 7.545 15.342 1.00 27.03 105 GLN A N 1
ATOM 840 C CA . GLN A 1 108 ? 11.512 6.594 15.830 1.00 27.11 105 GLN A CA 1
ATOM 841 C C . GLN A 1 108 ? 10.101 6.976 15.395 1.00 30.09 105 GLN A C 1
ATOM 842 O O . GLN A 1 108 ? 9.345 6.119 14.919 1.00 28.55 105 GLN A O 1
ATOM 848 N N . ALA A 1 109 ? 9.720 8.258 15.545 1.00 26.71 106 ALA A N 1
ATOM 849 C CA . ALA A 1 109 ? 8.368 8.664 15.154 1.00 23.80 106 ALA A CA 1
ATOM 850 C C . ALA A 1 109 ? 8.164 8.484 13.658 1.00 23.62 106 ALA A C 1
ATOM 851 O O . ALA A 1 109 ? 7.100 8.028 13.218 1.00 23.54 106 ALA A O 1
ATOM 853 N N . MET A 1 110 ? 9.188 8.810 12.861 1.00 22.54 107 MET A N 1
ATOM 854 C CA . MET A 1 110 ? 9.110 8.601 11.416 1.00 23.84 107 MET A CA 1
ATOM 855 C C . MET A 1 110 ? 8.918 7.124 11.065 1.00 26.58 107 MET A C 1
ATOM 856 O O . MET A 1 110 ? 8.105 6.789 10.195 1.00 24.84 107 MET A O 1
ATOM 861 N N . GLU A 1 111 ? 9.679 6.2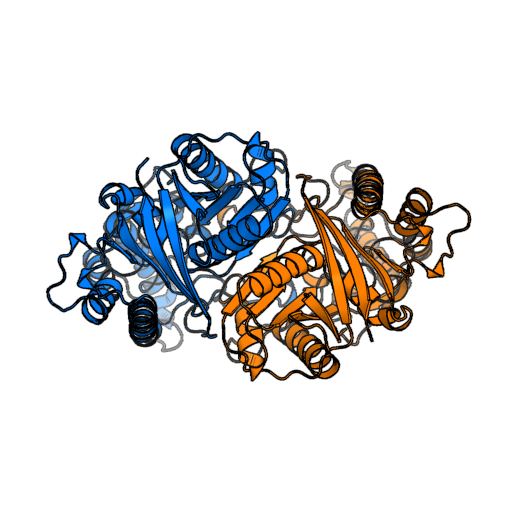35 11.710 1.00 27.36 108 GLU A N 1
ATOM 862 C CA . GLU A 1 111 ? 9.513 4.800 11.469 1.00 29.76 108 GLU A CA 1
ATOM 863 C C . GLU A 1 111 ? 8.117 4.346 11.859 1.00 28.98 108 GLU A C 1
ATOM 864 O O . GLU A 1 111 ? 7.450 3.628 11.105 1.00 26.65 108 GLU A O 1
ATOM 870 N N . ASN A 1 112 ? 7.650 4.781 13.025 1.00 23.86 109 ASN A N 1
ATOM 871 C CA . ASN A 1 112 ? 6.304 4.439 13.460 1.00 26.51 109 ASN A CA 1
ATOM 872 C C . ASN A 1 112 ? 5.238 4.968 12.511 1.00 25.54 109 ASN A C 1
ATOM 873 O O . ASN A 1 112 ? 4.209 4.318 12.319 1.00 30.20 109 ASN A O 1
ATOM 878 N N . ALA A 1 113 ? 5.456 6.139 11.912 1.00 25.65 110 ALA A N 1
ATOM 879 C CA . ALA A 1 113 ? 4.516 6.698 10.943 1.00 25.77 110 ALA A CA 1
ATOM 880 C C . ALA A 1 113 ? 4.682 6.117 9.546 1.00 27.37 110 ALA A C 1
ATOM 881 O O . ALA A 1 113 ? 3.816 6.351 8.700 1.00 27.11 110 ALA A O 1
ATOM 883 N N . GLY A 1 114 ? 5.770 5.396 9.280 1.00 28.01 111 GLY A N 1
ATOM 884 C CA . GLY A 1 114 ? 6.040 4.872 7.957 1.00 27.22 111 GLY A CA 1
ATOM 885 C C . GLY A 1 114 ? 6.428 5.923 6.940 1.00 31.94 111 GLY A C 1
ATOM 886 O O . GLY A 1 114 ? 6.006 5.842 5.781 1.00 33.58 111 GLY A O 1
ATOM 887 N N . VAL A 1 115 ? 7.204 6.927 7.352 1.00 30.56 112 VAL A N 1
ATOM 888 C CA . VAL A 1 115 ? 7.584 8.032 6.485 1.00 28.85 112 VAL A CA 1
ATOM 889 C C . VAL A 1 115 ? 9.096 8.169 6.526 1.00 26.82 112 VAL A C 1
ATOM 890 O O . VAL A 1 115 ? 9.756 7.735 7.471 1.00 29.54 112 VAL A O 1
ATOM 894 N N . THR A 1 116 ? 9.640 8.785 5.484 1.00 25.06 113 THR A N 1
ATOM 895 C CA . THR A 1 116 ? 11.066 9.088 5.426 1.00 29.33 113 THR A CA 1
ATOM 896 C C . THR A 1 116 ? 11.242 10.597 5.281 1.00 26.30 113 THR A C 1
ATOM 897 O O . THR A 1 116 ? 10.269 11.343 5.170 1.00 27.59 113 THR A O 1
ATOM 901 N N . ALA A 1 117 ? 12.499 11.043 5.289 1.00 30.86 114 ALA A N 1
ATOM 902 C CA . ALA A 1 117 ? 12.789 12.473 5.219 1.00 28.64 114 ALA A CA 1
ATOM 903 C C . ALA A 1 117 ? 12.061 13.158 4.066 1.00 31.27 114 ALA A C 1
ATOM 904 O O . ALA A 1 117 ? 11.566 14.273 4.225 1.00 27.43 114 ALA A O 1
ATOM 906 N N . GLU A 1 118 ? 11.966 12.501 2.908 1.00 27.00 115 GLU A N 1
ATOM 907 C CA . GLU A 1 118 ? 11.415 13.130 1.706 1.00 29.91 115 GLU A CA 1
ATOM 908 C C . GLU A 1 118 ? 9.945 13.462 1.842 1.00 27.29 115 GLU A C 1
ATOM 909 O O . GLU A 1 118 ? 9.451 14.306 1.097 1.00 28.34 115 GLU A O 1
ATOM 915 N N . ASP A 1 119 ? 9.244 12.792 2.757 1.00 27.08 116 ASP A N 1
ATOM 916 C CA . ASP A 1 119 ? 7.824 12.974 3.017 1.00 25.65 116 ASP A CA 1
ATOM 917 C C . ASP A 1 119 ? 7.520 14.166 3.931 1.00 24.24 116 ASP A C 1
ATOM 918 O O . ASP A 1 119 ? 6.348 14.499 4.097 1.00 25.62 116 ASP A O 1
ATOM 923 N N . ILE A 1 120 ? 8.523 14.802 4.530 1.00 25.22 117 ILE A N 1
ATOM 924 C CA . ILE A 1 120 ? 8.310 15.838 5.544 1.00 23.83 117 ILE A CA 1
ATOM 925 C C . ILE A 1 120 ? 8.567 17.221 4.940 1.00 24.27 117 ILE A C 1
ATOM 926 O O . ILE A 1 120 ? 9.548 17.422 4.219 1.00 25.02 117 ILE A O 1
ATOM 931 N N . ASP A 1 121 ? 7.693 18.183 5.261 1.00 21.60 118 ASP A N 1
ATOM 932 C CA . ASP A 1 121 ? 7.808 19.553 4.766 1.00 22.95 118 ASP A CA 1
ATOM 933 C C . ASP A 1 121 ? 8.249 20.568 5.817 1.00 21.96 118 ASP A C 1
ATOM 934 O O . ASP A 1 121 ? 8.826 21.598 5.454 1.00 22.50 118 ASP A O 1
ATOM 939 N N . VAL A 1 122 ? 7.967 20.317 7.101 1.00 24.11 119 VAL A N 1
ATOM 940 C CA . VAL A 1 122 ? 8.176 21.289 8.175 1.00 22.25 119 VAL A CA 1
ATOM 941 C C . VAL A 1 122 ? 8.750 20.565 9.379 1.00 21.03 119 VAL A C 1
ATOM 942 O O . VAL A 1 122 ? 8.265 19.494 9.750 1.00 16.87 119 VAL A O 1
ATOM 946 N N . VAL A 1 123 ? 9.753 21.163 10.018 1.00 21.02 120 VAL A N 1
ATOM 947 C CA . VAL A 1 123 ? 10.256 20.689 11.306 1.00 20.89 120 VAL A CA 1
ATOM 948 C C . VAL A 1 123 ? 10.049 21.795 12.344 1.00 19.29 120 VAL A C 1
ATOM 949 O O . VAL A 1 123 ? 10.526 22.918 12.164 1.00 21.72 120 VAL A O 1
ATOM 953 N N . ILE A 1 124 ? 9.369 21.474 13.438 1.00 24.45 121 ILE A N 1
ATOM 954 C CA . ILE A 1 124 ? 9.195 22.402 14.557 1.00 21.11 121 ILE A CA 1
ATOM 955 C C . ILE A 1 124 ? 9.876 21.829 15.796 1.00 21.62 121 ILE A C 1
ATOM 956 O O . ILE A 1 124 ? 9.500 20.750 16.266 1.00 21.88 121 ILE A O 1
ATOM 961 N N . LEU A 1 125 ? 10.844 22.563 16.345 1.00 21.50 122 LEU A N 1
ATOM 962 C CA . LEU A 1 125 ? 11.343 22.305 17.694 1.00 20.26 122 LEU A CA 1
ATOM 963 C C . LEU A 1 125 ? 10.564 23.169 18.688 1.00 24.05 122 LEU A C 1
ATOM 964 O O . LEU A 1 125 ? 10.666 24.404 18.672 1.00 21.56 122 LEU A O 1
ATOM 969 N N . ALA A 1 126 ? 9.779 22.520 19.544 1.00 21.32 123 ALA A N 1
ATOM 970 C CA . ALA A 1 126 ? 8.902 23.186 20.503 1.00 20.55 123 ALA A CA 1
ATOM 971 C C . ALA A 1 126 ? 9.225 22.663 21.901 1.00 24.98 123 ALA A C 1
ATOM 972 O O . ALA A 1 126 ? 8.865 21.528 22.251 1.00 25.12 123 ALA A O 1
ATOM 974 N N . CYS A 1 127 ? 9.926 23.466 22.697 1.00 23.31 124 CYS A N 1
ATOM 975 C CA . CYS A 1 127 ? 10.187 23.062 24.070 1.00 22.68 124 CYS A CA 1
ATOM 976 C C . CYS A 1 127 ? 10.442 24.300 24.927 1.00 27.29 124 CYS A C 1
ATOM 977 O O . CYS A 1 127 ? 10.371 25.439 24.458 1.00 22.87 124 CYS A O 1
ATOM 980 N N . SER A 1 128 ? 10.736 24.055 26.204 1.00 28.68 125 SER A N 1
ATOM 981 C CA . SER A 1 128 ? 10.811 25.116 27.193 1.00 26.44 125 SER A CA 1
ATOM 982 C C . SER A 1 128 ? 12.163 25.810 27.226 1.00 25.16 125 SER A C 1
ATOM 983 O O . SER A 1 128 ? 12.272 26.878 27.834 1.00 30.21 125 SER A O 1
ATOM 986 N N . ASN A 1 129 ? 13.185 25.260 26.573 1.00 26.15 126 ASN A N 1
ATOM 987 C CA . ASN A 1 129 ? 14.495 25.899 26.571 1.00 27.72 126 ASN A CA 1
ATOM 988 C C . ASN A 1 129 ? 15.301 25.414 25.374 1.00 28.52 126 ASN A C 1
ATOM 989 O O . ASN A 1 129 ? 15.378 24.206 25.128 1.00 32.60 126 ASN A O 1
ATOM 994 N N . MET A 1 130 ? 15.885 26.361 24.633 1.00 29.08 127 MET A N 1
ATOM 995 C CA . MET A 1 130 ? 16.712 26.113 23.455 1.00 25.63 127 MET A CA 1
ATOM 996 C C . MET A 1 130 ? 18.189 26.249 23.807 1.00 29.04 127 MET A C 1
ATOM 997 O O . MET A 1 130 ? 18.578 27.158 24.544 1.00 31.58 127 MET A O 1
ATOM 1002 N N . GLN A 1 131 ? 19.011 25.371 23.226 1.00 25.67 128 GLN A N 1
ATOM 1003 C CA . GLN A 1 131 ? 20.428 25.292 23.575 1.00 28.45 128 GLN A CA 1
ATOM 1004 C C . GLN A 1 131 ? 21.224 26.502 23.090 1.00 29.78 128 GLN A C 1
ATOM 1005 O O . GLN A 1 131 ? 22.283 26.810 23.650 1.00 31.09 128 GLN A O 1
ATOM 1011 N N . ARG A 1 132 ? 20.760 27.177 22.041 1.00 28.46 129 ARG A N 1
ATOM 1012 C CA . ARG A 1 132 ? 21.401 28.378 21.523 1.00 26.62 129 ARG A CA 1
ATOM 1013 C C . ARG A 1 132 ? 20.354 29.148 20.723 1.00 29.81 129 ARG A C 1
ATOM 1014 O O . ARG A 1 132 ? 19.276 28.627 20.426 1.00 28.17 129 ARG A O 1
ATOM 1022 N N . ALA A 1 133 ? 20.698 30.390 20.359 1.00 23.03 130 ALA A N 1
ATOM 1023 C CA . ALA A 1 133 ? 19.774 31.283 19.656 1.00 23.93 130 ALA A CA 1
ATOM 1024 C C . ALA A 1 133 ? 19.758 31.037 18.145 1.00 24.89 130 ALA A C 1
ATOM 1025 O O . ALA A 1 133 ? 18.686 30.933 17.544 1.00 26.00 130 ALA A O 1
ATOM 1027 N N . TYR A 1 134 ? 20.924 30.979 17.504 1.00 22.57 131 TYR A N 1
ATOM 1028 C CA . TYR A 1 134 ? 20.995 30.742 16.063 1.00 20.26 131 TYR A CA 1
ATOM 1029 C C . TYR A 1 134 ? 22.306 30.037 15.777 1.00 23.80 131 TYR A C 1
ATOM 1030 O O . TYR A 1 134 ? 23.268 30.213 16.531 1.00 23.58 131 TYR A O 1
ATOM 1039 N N . PRO A 1 135 ? 22.374 29.207 14.722 1.00 23.03 132 PRO A N 1
ATOM 1040 C CA . PRO A 1 135 ? 21.227 28.816 13.892 1.00 22.77 132 PRO A CA 1
ATOM 1041 C C . PRO A 1 135 ? 20.227 27.996 14.691 1.00 23.95 132 PRO A C 1
ATOM 1042 O O . PRO A 1 135 ? 20.656 27.315 15.637 1.00 21.88 132 PRO A O 1
ATOM 1046 N N . ALA A 1 136 ? 18.936 28.083 14.348 1.00 22.73 133 ALA A N 1
ATOM 1047 C CA . ALA A 1 136 ? 17.903 27.346 15.077 1.00 22.04 133 ALA A CA 1
ATOM 1048 C C . ALA A 1 136 ? 18.247 25.860 15.194 1.00 21.13 133 ALA A C 1
ATOM 1049 O O . ALA A 1 136 ? 18.662 25.220 14.224 1.00 22.23 133 ALA A O 1
ATOM 1051 N N . VAL A 1 137 ? 18.060 25.314 16.397 1.00 23.47 134 VAL A N 1
ATOM 1052 C CA . VAL A 1 137 ? 18.281 23.890 16.612 1.00 23.88 134 VAL A CA 1
ATOM 1053 C C . VAL A 1 137 ? 17.328 23.058 15.755 1.00 22.75 134 VAL A C 1
ATOM 1054 O O . VAL A 1 137 ? 17.690 21.967 15.303 1.00 19.58 134 VAL A O 1
ATOM 1058 N N . ALA A 1 138 ? 16.110 23.558 15.496 1.00 19.42 135 ALA A N 1
ATOM 1059 C CA . ALA A 1 138 ? 15.207 22.840 14.595 1.00 20.97 135 ALA A CA 1
ATOM 1060 C C . ALA A 1 138 ? 15.800 22.699 13.195 1.00 22.51 135 ALA A C 1
ATOM 1061 O O . ALA A 1 138 ? 15.627 21.660 12.545 1.00 22.92 135 ALA A O 1
ATOM 1063 N N . ILE A 1 139 ? 16.513 23.725 12.715 1.00 21.91 136 ILE A N 1
ATOM 1064 C CA . ILE A 1 139 ? 17.151 23.628 11.403 1.00 21.63 136 ILE A CA 1
ATOM 1065 C C . ILE A 1 139 ? 18.282 22.610 11.436 1.00 22.00 136 ILE A C 1
ATOM 1066 O O . ILE A 1 139 ? 18.502 21.877 10.462 1.00 21.72 136 ILE A O 1
ATOM 1071 N N . GLU A 1 140 ? 19.050 22.589 12.532 1.00 20.99 137 GLU A N 1
ATOM 1072 C CA . GLU A 1 140 ? 20.073 21.556 12.716 1.00 24.03 137 GLU A CA 1
ATOM 1073 C C . GLU A 1 140 ? 19.465 20.153 12.666 1.00 24.73 137 GLU A C 1
ATOM 1074 O O . GLU A 1 140 ? 20.042 19.234 12.069 1.00 23.24 137 GLU A O 1
ATOM 1080 N N . ILE A 1 141 ? 18.287 19.979 13.261 1.00 22.73 138 ILE A N 1
ATOM 1081 C CA . ILE A 1 141 ? 17.623 18.678 13.232 1.00 21.57 138 ILE A CA 1
ATOM 1082 C C . ILE A 1 141 ? 17.163 18.351 11.813 1.00 27.73 138 ILE A C 1
ATOM 1083 O O . ILE A 1 141 ? 17.413 17.254 11.290 1.00 26.45 138 ILE A O 1
ATOM 1088 N N . GLN A 1 142 ? 16.493 19.306 11.165 1.00 24.81 139 GLN A N 1
ATOM 1089 C CA . GLN A 1 142 ? 16.075 19.143 9.773 1.00 23.49 139 GLN A CA 1
ATOM 1090 C C . GLN A 1 142 ? 17.232 18.667 8.906 1.00 25.30 139 GLN A C 1
ATOM 1091 O O . GLN A 1 142 ? 17.108 17.699 8.143 1.00 25.23 139 GLN A O 1
ATOM 1097 N N . SER A 1 143 ? 18.382 19.318 9.040 1.00 20.60 140 SER A N 1
ATOM 1098 C CA . SER A 1 143 ? 19.516 18.976 8.198 1.00 23.33 140 SER A CA 1
ATOM 1099 C C . SER A 1 143 ? 20.068 17.597 8.537 1.00 26.64 140 SER A C 1
ATOM 1100 O O . SER A 1 143 ? 20.478 16.848 7.643 1.00 26.93 140 SER A O 1
ATOM 1103 N N . ALA A 1 144 ? 20.108 17.256 9.827 1.00 24.81 141 ALA A N 1
ATOM 1104 C CA . ALA A 1 144 ? 20.622 15.956 10.237 1.00 26.09 141 ALA A CA 1
ATOM 1105 C C . ALA A 1 144 ? 19.769 14.831 9.673 1.00 28.92 141 ALA A C 1
ATOM 1106 O O . ALA A 1 144 ? 20.295 13.790 9.264 1.00 27.18 141 ALA A O 1
ATOM 1108 N N . LEU A 1 145 ? 18.447 15.019 9.645 1.00 26.04 142 LEU A N 1
ATOM 1109 C CA . LEU A 1 145 ? 17.561 14.021 9.071 1.00 26.39 142 LEU A CA 1
ATOM 1110 C C . LEU A 1 145 ? 17.482 14.090 7.554 1.00 26.12 142 LEU A C 1
ATOM 1111 O O . LEU A 1 145 ? 16.865 13.210 6.945 1.00 25.49 142 LEU A O 1
ATOM 1116 N N . GLY A 1 146 ? 18.086 15.097 6.924 1.00 26.68 143 GLY A N 1
ATOM 1117 C CA . GLY A 1 146 ? 17.986 15.234 5.482 1.00 26.97 143 GLY A CA 1
ATOM 1118 C C . GLY A 1 146 ? 16.670 15.800 4.993 1.00 27.40 143 GLY A C 1
ATOM 1119 O O . GLY A 1 146 ? 16.320 15.618 3.827 1.00 26.10 143 GLY A O 1
ATOM 1120 N N . ILE A 1 147 ? 15.918 16.470 5.850 1.00 25.48 144 ILE A N 1
ATOM 1121 C CA . ILE A 1 147 ? 14.603 16.983 5.483 1.00 25.32 144 ILE A CA 1
ATOM 1122 C C . ILE A 1 147 ? 14.772 18.279 4.701 1.00 27.23 144 ILE A C 1
ATOM 1123 O O . ILE A 1 147 ? 15.654 19.093 5.001 1.00 26.93 144 ILE A O 1
ATOM 1128 N N . GLN A 1 148 ? 13.956 18.457 3.665 1.00 23.92 145 GLN A N 1
ATOM 1129 C CA . GLN A 1 148 ? 13.882 19.710 2.919 1.00 30.03 145 GLN A CA 1
ATOM 1130 C C . GLN A 1 148 ? 12.576 20.423 3.247 1.00 24.89 145 GLN A C 1
ATOM 1131 O O . GLN A 1 148 ? 11.592 19.792 3.645 1.00 32.77 145 GLN A O 1
ATOM 1137 N N . GLY A 1 149 ? 12.558 21.738 3.050 1.00 27.76 146 GLY A N 1
ATOM 1138 C CA . GLY A 1 149 ? 11.473 22.569 3.521 1.00 26.57 146 GLY A CA 1
ATOM 1139 C C . GLY A 1 149 ? 12.009 23.634 4.453 1.00 23.85 146 GLY A C 1
ATOM 1140 O O . GLY A 1 149 ? 13.053 24.232 4.173 1.00 23.85 146 GLY A O 1
ATOM 1141 N N . TYR A 1 150 ? 11.321 23.830 5.573 1.00 20.30 147 TYR A N 1
ATOM 1142 C CA . TYR A 1 150 ? 11.734 24.864 6.510 1.00 22.06 147 TYR A CA 1
ATOM 1143 C C . TYR A 1 150 ? 11.487 24.350 7.926 1.00 20.96 147 TYR A C 1
ATOM 1144 O O . TYR A 1 150 ? 10.763 23.375 8.139 1.00 20.59 147 TYR A O 1
ATOM 1153 N N . ALA A 1 151 ? 12.116 25.020 8.891 1.00 19.37 148 ALA A N 1
ATOM 1154 C CA . ALA A 1 151 ? 12.096 24.625 10.287 1.00 19.22 148 ALA A CA 1
ATOM 1155 C C . ALA A 1 151 ? 12.263 25.868 11.150 1.00 22.45 148 ALA A C 1
ATOM 1156 O O . ALA A 1 151 ? 12.845 26.865 10.705 1.00 21.89 148 ALA A O 1
ATOM 1158 N N . TYR A 1 152 ? 11.743 25.811 12.384 1.00 18.13 149 TYR A N 1
ATOM 1159 C CA . TYR A 1 152 ? 11.916 26.927 13.314 1.00 21.92 149 TYR A CA 1
ATOM 1160 C C . TYR A 1 152 ? 11.784 26.427 14.743 1.00 23.09 149 TYR A C 1
ATOM 1161 O O . TYR A 1 152 ? 11.196 25.374 14.990 1.00 19.58 149 TYR A O 1
ATOM 1170 N N . ASP A 1 153 ? 12.317 27.222 15.682 1.00 21.73 150 ASP A N 1
ATOM 1171 C CA . ASP A 1 153 ? 12.218 26.979 17.122 1.00 22.17 150 ASP A CA 1
ATOM 1172 C C . ASP A 1 153 ? 11.056 27.763 17.732 1.00 24.31 150 ASP A C 1
ATOM 1173 O O . ASP A 1 153 ? 10.832 28.931 17.391 1.00 21.11 150 ASP A O 1
ATOM 1178 N N . MET A 1 154 ? 10.345 27.130 18.671 1.00 20.37 151 MET A N 1
ATOM 1179 C CA . MET A 1 154 ? 9.168 27.728 19.277 1.00 21.65 151 MET A CA 1
ATOM 1180 C C . MET A 1 154 ? 9.114 27.363 20.761 1.00 24.91 151 MET A C 1
ATOM 1181 O O . MET A 1 154 ? 9.324 26.203 21.137 1.00 20.61 151 MET A O 1
ATOM 1186 N N . ASN A 1 155 ? 8.852 28.356 21.606 1.00 26.35 152 ASN A N 1
ATOM 1187 C CA . ASN A 1 155 ? 8.926 28.188 23.056 1.00 21.71 152 ASN A CA 1
ATOM 1188 C C . ASN A 1 155 ? 7.665 28.764 23.680 1.00 26.32 152 ASN A C 1
ATOM 1189 O O . ASN A 1 155 ? 7.384 29.959 23.543 1.00 25.56 152 ASN A O 1
ATOM 1194 N N . VAL A 1 156 ? 6.893 27.907 24.336 1.00 26.81 153 VAL A N 1
ATOM 1195 C CA . VAL A 1 156 ? 5.851 28.350 25.248 1.00 27.22 153 VAL A CA 1
ATOM 1196 C C . VAL A 1 156 ? 5.847 27.307 26.370 1.00 30.40 153 VAL A C 1
ATOM 1197 O O . VAL A 1 156 ? 4.799 26.862 26.848 1.00 27.00 153 VAL A O 1
ATOM 1201 N N . ALA A 1 157 ? 7.048 26.896 26.764 1.00 24.61 154 ALA A N 1
ATOM 1202 C CA . ALA A 1 157 ? 7.290 26.096 27.959 1.00 28.00 154 ALA A CA 1
ATOM 1203 C C . ALA A 1 157 ? 6.413 24.851 28.018 1.00 29.77 154 ALA A C 1
ATOM 1204 O O . ALA A 1 157 ? 6.468 24.003 27.120 1.00 30.39 154 ALA A O 1
ATOM 1206 N N . ALA A 1 158 ? 5.603 24.750 29.078 1.00 29.56 155 ALA A N 1
ATOM 1207 C CA . ALA A 1 158 ? 4.872 23.519 29.387 1.00 29.61 155 ALA A CA 1
ATOM 1208 C C . ALA A 1 158 ? 3.903 23.130 28.284 1.00 28.74 155 ALA A C 1
ATOM 1209 O O . ALA A 1 158 ? 3.606 21.939 28.103 1.00 25.62 155 ALA A O 1
ATOM 1211 N N . SER A 1 159 ? 3.384 24.110 27.551 1.00 24.19 156 SER A N 1
ATOM 1212 C CA . SER A 1 159 ? 2.395 23.841 26.527 1.00 24.65 156 SER A CA 1
ATOM 1213 C C . SER A 1 159 ? 2.990 23.817 25.130 1.00 22.71 156 SER A C 1
ATOM 1214 O O . SER A 1 159 ? 2.244 23.875 24.150 1.00 25.02 156 SER A O 1
ATOM 1217 N N . ALA A 1 160 ? 4.307 23.729 25.011 1.00 19.55 157 ALA A N 1
ATOM 1218 C CA . ALA A 1 160 ? 4.908 23.852 23.689 1.00 23.53 157 ALA A CA 1
ATOM 1219 C C . ALA A 1 160 ? 4.468 22.727 22.748 1.00 23.31 157 ALA A C 1
ATOM 1220 O O . ALA A 1 160 ? 4.368 22.952 21.536 1.00 22.57 157 ALA A O 1
ATOM 1222 N N . ALA A 1 161 ? 4.174 21.521 23.272 1.00 20.90 158 ALA A N 1
ATOM 1223 C CA . ALA A 1 161 ? 3.794 20.440 22.366 1.00 21.22 158 ALA A CA 1
ATOM 1224 C C . ALA A 1 161 ? 2.405 20.671 21.792 1.00 21.03 158 ALA A C 1
ATOM 1225 O O . ALA A 1 161 ? 2.183 20.470 20.597 1.00 22.50 158 ALA A O 1
ATOM 1227 N N . THR A 1 162 ? 1.458 21.097 22.626 1.00 23.80 159 THR A N 1
ATOM 1228 C CA . THR A 1 162 ? 0.100 21.318 22.142 1.00 20.82 159 THR A CA 1
ATOM 1229 C C . THR A 1 162 ? 0.016 22.569 21.270 1.00 21.00 159 THR A C 1
ATOM 1230 O O . THR A 1 162 ? -0.741 22.599 20.291 1.00 17.74 159 THR A O 1
ATOM 1234 N N . PHE A 1 163 ? 0.752 23.627 21.628 1.00 21.12 160 PHE A N 1
ATOM 1235 C CA . PHE A 1 163 ? 0.829 24.788 20.743 1.00 21.09 160 PHE A CA 1
ATOM 1236 C C . PHE A 1 163 ? 1.454 24.396 19.413 1.00 21.09 160 PHE A C 1
ATOM 1237 O O . PHE A 1 163 ? 0.966 24.790 18.351 1.00 20.09 160 PHE A O 1
ATOM 1245 N N . GLY A 1 164 ? 2.511 23.577 19.464 1.00 22.46 161 GLY A N 1
ATOM 1246 C CA . GLY A 1 164 ? 3.157 23.115 18.248 1.00 23.25 161 GLY A CA 1
ATOM 1247 C C . GLY A 1 164 ? 2.268 22.226 17.394 1.00 24.44 161 GLY A C 1
ATOM 1248 O O . GLY A 1 164 ? 2.341 22.267 16.162 1.00 19.16 161 GLY A O 1
ATOM 1249 N N . LEU A 1 165 ? 1.423 21.409 18.034 1.00 20.69 162 LEU A N 1
ATOM 1250 C CA . LEU A 1 165 ? 0.492 20.574 17.280 1.00 24.22 162 LEU A CA 1
ATOM 1251 C C . LEU A 1 165 ? -0.493 21.430 16.493 1.00 24.20 162 LEU A C 1
ATOM 1252 O O . LEU A 1 165 ? -0.786 21.141 15.323 1.00 22.91 162 LEU A O 1
ATOM 1257 N N . LYS A 1 166 ? -1.012 22.490 17.121 1.00 22.43 163 LYS A N 1
ATOM 1258 C CA . LYS A 1 166 ? -1.859 23.449 16.415 1.00 19.29 163 LYS A CA 1
ATOM 1259 C C . LYS A 1 166 ? -1.105 24.098 15.255 1.00 21.07 163 LYS A C 1
ATOM 1260 O O . LYS A 1 166 ? -1.606 24.177 14.127 1.00 22.11 163 LYS A O 1
ATOM 1266 N N . GLN A 1 167 ? 0.106 24.579 15.509 1.00 21.59 164 GLN A N 1
ATOM 1267 C CA . GLN A 1 167 ? 0.874 25.173 14.417 1.00 23.51 164 GLN A CA 1
ATOM 1268 C C . GLN A 1 167 ? 1.100 24.153 13.301 1.00 25.54 164 GLN A C 1
ATOM 1269 O O . GLN A 1 167 ? 1.017 24.492 12.112 1.00 22.08 164 GLN A O 1
ATOM 1275 N N . ALA A 1 168 ? 1.315 22.878 13.667 1.00 22.59 165 ALA A N 1
ATOM 1276 C CA . ALA A 1 168 ? 1.463 21.824 12.661 1.00 22.88 165 ALA A CA 1
ATOM 1277 C C . ALA A 1 168 ? 0.178 21.655 11.866 1.00 23.71 165 ALA A C 1
ATOM 1278 O O . ALA A 1 168 ? 0.188 21.616 10.628 1.00 23.13 165 ALA A O 1
ATOM 1280 N N . ALA A 1 169 ? -0.944 21.553 12.567 1.00 21.83 166 ALA A N 1
ATOM 1281 C CA . ALA A 1 169 ? -2.211 21.353 11.879 1.00 27.06 166 ALA A CA 1
ATOM 1282 C C . ALA A 1 169 ? -2.528 22.545 10.989 1.00 28.58 166 ALA A C 1
ATOM 1283 O O . ALA A 1 169 ? -3.025 22.374 9.867 1.00 28.98 166 ALA A O 1
ATOM 1285 N N . ASP A 1 170 ? -2.207 23.757 11.458 1.00 26.33 167 ASP A N 1
ATOM 1286 C CA . ASP A 1 170 ? -2.425 24.957 10.653 1.00 27.13 167 ASP A CA 1
ATOM 1287 C C . ASP A 1 170 ? -1.575 24.936 9.385 1.00 26.86 167 ASP A C 1
ATOM 1288 O O . ASP A 1 170 ? -2.046 25.309 8.307 1.00 26.66 167 ASP A O 1
ATOM 1293 N N . ALA A 1 171 ? -0.311 24.523 9.495 1.00 24.70 168 ALA A N 1
ATOM 1294 C CA . ALA A 1 171 ? 0.540 24.517 8.308 1.00 23.98 168 ALA A CA 1
ATOM 1295 C C . ALA A 1 171 ? 0.054 23.488 7.296 1.00 26.96 168 ALA A C 1
ATOM 1296 O O . ALA A 1 171 ? 0.073 23.739 6.085 1.00 22.93 168 ALA A O 1
ATOM 1298 N N . ILE A 1 172 ? -0.395 22.325 7.777 1.00 27.35 169 ILE A N 1
ATOM 1299 C CA . ILE A 1 172 ? -0.950 21.317 6.880 1.00 25.59 169 ILE A CA 1
ATOM 1300 C C . ILE A 1 172 ? -2.217 21.844 6.212 1.00 28.09 169 ILE A C 1
ATOM 1301 O O . ILE A 1 172 ? -2.391 21.712 4.994 1.00 28.68 169 ILE A O 1
ATOM 1306 N N . ARG A 1 173 ? -3.110 22.468 6.985 1.00 27.38 170 ARG A N 1
ATOM 1307 C CA . ARG A 1 173 ? -4.299 23.071 6.379 1.00 30.74 170 ARG A CA 1
ATOM 1308 C C . ARG A 1 173 ? -3.937 23.985 5.218 1.00 32.33 170 ARG A C 1
ATOM 1309 O O . ARG A 1 173 ? -4.579 23.943 4.168 1.00 34.73 170 ARG A O 1
ATOM 1317 N N . SER A 1 174 ? -2.879 24.776 5.363 1.00 29.26 171 SER A N 1
ATOM 1318 C CA . SER A 1 174 ? -2.464 25.679 4.294 1.00 30.53 171 SER A CA 1
ATOM 1319 C C . SER A 1 174 ? -1.598 25.027 3.229 1.00 30.86 171 SER A C 1
ATOM 1320 O O . SER A 1 174 ? -1.144 25.731 2.331 1.00 32.26 171 SER A O 1
ATOM 1323 N N . GLY A 1 175 ? -1.305 23.734 3.313 1.00 28.80 172 GLY A N 1
ATOM 1324 C CA . GLY A 1 175 ? -0.584 23.124 2.216 1.00 29.14 172 GLY A CA 1
ATOM 1325 C C . GLY A 1 175 ? 0.585 22.222 2.553 1.00 28.30 172 GLY A C 1
ATOM 1326 O O . GLY A 1 175 ? 1.056 21.504 1.670 1.00 29.23 172 GLY A O 1
ATOM 1327 N N . ALA A 1 176 ? 1.090 22.248 3.787 1.00 22.76 173 ALA A N 1
ATOM 1328 C CA . ALA A 1 176 ? 2.127 21.290 4.159 1.00 25.32 173 ALA A CA 1
ATOM 1329 C C . ALA A 1 176 ? 1.568 19.873 4.087 1.00 22.54 173 ALA A C 1
ATOM 1330 O O . ALA A 1 176 ? 0.410 19.638 4.434 1.00 26.56 173 ALA A O 1
ATOM 1332 N N . ARG A 1 177 ? 2.384 18.922 3.610 1.00 23.50 174 ARG A N 1
ATOM 1333 C CA . ARG A 1 177 ? 1.953 17.524 3.635 1.00 26.24 174 ARG A CA 1
ATOM 1334 C C . ARG A 1 177 ? 2.130 16.907 5.016 1.00 27.15 174 ARG A C 1
ATOM 1335 O O . ARG A 1 177 ? 1.211 16.266 5.538 1.00 26.27 174 ARG A O 1
ATOM 1343 N N . ARG A 1 178 ? 3.318 17.040 5.601 1.00 23.20 175 ARG A N 1
ATOM 1344 C CA . ARG A 1 178 ? 3.610 16.382 6.868 1.00 23.03 175 ARG A CA 1
ATOM 1345 C C . ARG A 1 178 ? 4.531 17.282 7.669 1.00 20.29 175 ARG A C 1
ATOM 1346 O O . ARG A 1 178 ? 5.339 18.025 7.103 1.00 22.82 175 ARG A O 1
ATOM 1354 N N . VAL A 1 179 ? 4.389 17.227 8.991 1.00 18.26 176 VAL A N 1
ATOM 1355 C CA . VAL A 1 179 ? 5.179 18.063 9.881 1.00 19.58 176 VAL A CA 1
ATOM 1356 C C . VAL A 1 179 ? 5.851 17.163 10.905 1.00 18.94 176 VAL A C 1
ATOM 1357 O O . VAL A 1 179 ? 5.220 16.256 11.454 1.00 19.21 176 VAL A O 1
ATOM 1361 N N . LEU A 1 180 ? 7.125 17.420 11.175 1.00 17.57 177 LEU A N 1
ATOM 1362 C CA . LEU A 1 180 ? 7.817 16.777 12.285 1.00 19.34 177 LEU A CA 1
ATOM 1363 C C . LEU A 1 180 ? 7.857 17.732 13.473 1.00 20.59 177 LEU A C 1
ATOM 1364 O O . LEU A 1 180 ? 8.455 18.806 13.387 1.00 22.14 177 LEU A O 1
ATOM 1369 N N . LEU A 1 181 ? 7.214 17.349 14.570 1.00 18.09 178 LEU A N 1
ATOM 1370 C CA . LEU A 1 181 ? 7.192 18.151 15.783 1.00 19.89 178 LEU A CA 1
ATOM 1371 C C . LEU A 1 181 ? 8.071 17.480 16.829 1.00 24.03 178 LEU A C 1
ATOM 1372 O O . LEU A 1 181 ? 7.802 16.331 17.217 1.00 24.10 178 LEU A O 1
ATOM 1377 N N . VAL A 1 182 ? 9.105 18.193 17.293 1.00 22.23 179 VAL A N 1
ATOM 1378 C CA . VAL A 1 182 ? 10.107 17.641 18.204 1.00 23.45 179 VAL A CA 1
ATOM 1379 C C . VAL A 1 182 ? 10.062 18.415 19.519 1.00 26.58 179 VAL A C 1
ATOM 1380 O O . VAL A 1 182 ? 9.879 19.639 19.523 1.00 22.86 179 VAL A O 1
ATOM 1384 N N . ASN A 1 183 ? 10.201 17.695 20.642 1.00 23.14 180 ASN A N 1
ATOM 1385 C CA . ASN A 1 183 ? 10.288 18.316 21.967 1.00 23.94 180 ASN A CA 1
ATOM 1386 C C . ASN A 1 183 ? 11.501 17.743 22.691 1.00 27.07 180 ASN A C 1
ATOM 1387 O O . ASN A 1 183 ? 11.495 16.566 23.075 1.00 24.62 180 ASN A O 1
ATOM 1392 N N . VAL A 1 184 ? 12.535 18.561 22.882 1.00 23.85 181 VAL A N 1
ATOM 1393 C CA . VAL A 1 184 ? 13.739 18.140 23.596 1.00 27.48 181 VAL A CA 1
ATOM 1394 C C . VAL A 1 184 ? 13.811 18.919 24.907 1.00 27.41 181 VAL A C 1
ATOM 1395 O O . VAL A 1 184 ? 14.015 20.137 24.911 1.00 27.53 181 VAL A O 1
ATOM 1399 N N . GLU A 1 185 ? 13.651 18.217 26.020 1.00 27.54 182 GLU A N 1
ATOM 1400 C CA . GLU A 1 185 ? 13.656 18.823 27.350 1.00 30.10 182 GLU A CA 1
ATOM 1401 C C . GLU A 1 185 ? 14.857 18.288 28.121 1.00 32.46 182 GLU A C 1
ATOM 1402 O O . GLU A 1 185 ? 14.857 17.131 28.554 1.00 33.74 182 GLU A O 1
ATOM 1408 N N . ILE A 1 186 ? 15.896 19.116 28.244 1.00 32.62 183 ILE A N 1
ATOM 1409 C CA . ILE A 1 186 ? 17.029 18.825 29.111 1.00 34.28 183 ILE A CA 1
ATOM 1410 C C . ILE A 1 186 ? 16.862 19.674 30.362 1.00 34.76 183 ILE A C 1
ATOM 1411 O O . ILE A 1 186 ? 17.629 20.614 30.611 1.00 33.55 183 ILE A O 1
ATOM 1416 N N . THR A 1 187 ? 15.821 19.371 31.130 1.00 35.27 184 THR A N 1
ATOM 1417 C CA . THR A 1 187 ? 15.463 20.204 32.270 1.00 33.62 184 THR A CA 1
ATOM 1418 C C . THR A 1 187 ? 16.553 20.245 33.332 1.00 37.07 184 THR A C 1
ATOM 1419 O O . THR A 1 187 ? 16.603 21.201 34.116 1.00 36.36 184 THR A O 1
ATOM 1423 N N . SER A 1 188 ? 17.418 19.230 33.385 1.00 37.04 185 SER A N 1
ATOM 1424 C CA . SER A 1 188 ? 18.511 19.247 34.340 1.00 39.56 185 SER A CA 1
ATOM 1425 C C . SER A 1 188 ? 19.478 20.388 34.079 1.00 42.66 185 SER A C 1
ATOM 1426 O O . SER A 1 188 ? 20.354 20.640 34.919 1.00 39.91 185 SER A O 1
ATOM 1429 N N . GLY A 1 189 ? 19.333 21.086 32.946 1.00 38.24 186 GLY A N 1
ATOM 1430 C CA . GLY A 1 189 ? 20.197 22.209 32.636 1.00 35.25 186 GLY A CA 1
ATOM 1431 C C . GLY A 1 189 ? 19.762 23.519 33.241 1.00 32.92 186 GLY A C 1
ATOM 1432 O O . GLY A 1 189 ? 20.570 24.450 33.315 1.00 35.01 186 GLY A O 1
ATOM 1433 N N . HIS A 1 190 ? 18.500 23.628 33.659 1.00 35.29 187 HIS A N 1
ATOM 1434 C CA . HIS A 1 190 ? 18.024 24.857 34.282 1.00 34.98 187 HIS A CA 1
ATOM 1435 C C . HIS A 1 190 ? 17.294 24.590 35.601 1.00 38.15 187 HIS A C 1
ATOM 1436 O O . HIS A 1 190 ? 16.588 25.470 36.112 1.00 37.29 187 HIS A O 1
ATOM 1443 N N . LEU A 1 191 ? 17.474 23.400 36.168 1.00 41.11 188 LEU A N 1
ATOM 1444 C CA . LEU A 1 191 ? 16.906 23.040 37.459 1.00 41.62 188 LEU A CA 1
ATOM 1445 C C . LEU A 1 191 ? 17.822 23.505 38.582 1.00 42.01 188 LEU A C 1
ATOM 1446 O O . LEU A 1 191 ? 19.049 23.387 38.495 1.00 44.91 188 LEU A O 1
ATOM 1451 N N . ASP A 1 192 ? 17.218 24.046 39.636 1.00 47.71 189 ASP A N 1
ATOM 1452 C CA . ASP A 1 192 ? 17.961 24.435 40.834 1.00 48.09 189 ASP A CA 1
ATOM 1453 C C . ASP A 1 192 ? 17.942 23.248 41.787 1.00 47.84 189 ASP A C 1
ATOM 1454 O O . ASP A 1 192 ? 16.968 23.038 42.512 1.00 47.21 189 ASP A O 1
ATOM 1459 N N . TYR A 1 193 ? 19.014 22.458 41.774 1.00 44.74 190 TYR A N 1
ATOM 1460 C CA . TYR A 1 193 ? 19.077 21.254 42.592 1.00 49.86 190 TYR A CA 1
ATOM 1461 C C . TYR A 1 193 ? 19.369 21.544 44.066 1.00 56.24 190 TYR A C 1
ATOM 1462 O O . TYR A 1 193 ? 19.495 20.598 44.855 1.00 51.74 190 TYR A O 1
ATOM 1471 N N . ARG A 1 194 ? 19.465 22.820 44.456 1.00 51.80 191 ARG A N 1
ATOM 1472 C CA . ARG A 1 194 ? 19.636 23.196 45.853 1.00 54.57 191 ARG A CA 1
ATOM 1473 C C . ARG A 1 194 ? 18.316 23.380 46.588 1.00 59.46 191 ARG A C 1
ATOM 1474 O O . ARG A 1 194 ? 18.288 23.272 47.818 1.00 63.71 191 ARG A O 1
ATOM 1482 N N . ASN A 1 195 ? 17.226 23.640 45.874 1.00 57.84 192 ASN A N 1
ATOM 1483 C CA . ASN A 1 195 ? 15.960 23.970 46.510 1.00 59.51 192 ASN A CA 1
ATOM 1484 C C . ASN A 1 195 ? 15.139 22.707 46.735 1.00 62.98 192 ASN A C 1
ATOM 1485 O O . ASN A 1 195 ? 14.875 21.952 45.793 1.00 59.90 192 ASN A O 1
ATOM 1490 N N . ARG A 1 196 ? 14.739 22.486 47.992 1.00 62.97 193 ARG A N 1
ATOM 1491 C CA . ARG A 1 196 ? 13.977 21.296 48.353 1.00 59.77 193 ARG A CA 1
ATOM 1492 C C . ARG A 1 196 ? 12.636 21.241 47.637 1.00 59.98 193 ARG A C 1
ATOM 1493 O O . ARG A 1 196 ? 12.140 20.148 47.336 1.00 59.29 193 ARG A O 1
ATOM 1501 N N . ASP A 1 197 ? 12.037 22.400 47.353 1.00 57.99 194 ASP A N 1
ATOM 1502 C CA . ASP A 1 197 ? 10.681 22.445 46.811 1.00 63.64 194 ASP A CA 1
ATOM 1503 C C . ASP A 1 197 ? 10.604 22.142 45.315 1.00 58.35 194 ASP A C 1
ATOM 1504 O O . ASP A 1 197 ? 9.512 21.831 44.821 1.00 51.21 194 ASP A O 1
ATOM 1509 N N . CYS A 1 198 ? 11.722 22.226 44.583 1.00 52.08 195 CYS A N 1
ATOM 1510 C CA . CYS A 1 198 ? 11.688 22.043 43.138 1.00 54.03 195 CYS A CA 1
ATOM 1511 C C . CYS A 1 198 ? 12.761 21.113 42.578 1.00 51.91 195 CYS A C 1
ATOM 1512 O O . CYS A 1 198 ? 12.695 20.785 41.388 1.00 50.97 195 CYS A O 1
ATOM 1515 N N . HIS A 1 199 ? 13.722 20.653 43.384 1.00 47.40 196 HIS A N 1
ATOM 1516 C CA . HIS A 1 199 ? 14.850 19.917 42.825 1.00 47.42 196 HIS A CA 1
ATOM 1517 C C . HIS A 1 199 ? 14.448 18.552 42.276 1.00 48.53 196 HIS A C 1
ATOM 1518 O O . HIS A 1 199 ? 15.211 17.955 41.505 1.00 49.69 196 HIS A O 1
ATOM 1525 N N . PHE A 1 200 ? 13.275 18.047 42.651 1.00 44.18 197 PHE A N 1
ATOM 1526 C CA . PHE A 1 200 ? 12.819 16.730 42.239 1.00 50.02 197 PHE A CA 1
ATOM 1527 C C . PHE A 1 200 ? 11.851 16.775 41.064 1.00 44.37 197 PHE A C 1
ATOM 1528 O O . PHE A 1 200 ? 11.484 15.714 40.549 1.00 43.27 197 PHE A O 1
ATOM 1536 N N . ILE A 1 201 ? 11.428 17.965 40.630 1.00 43.40 198 ILE A N 1
ATOM 1537 C CA . ILE A 1 201 ? 10.229 18.045 39.802 1.00 44.08 198 ILE A CA 1
ATOM 1538 C C . ILE A 1 201 ? 10.493 17.518 38.395 1.00 41.19 198 ILE A C 1
ATOM 1539 O O . ILE A 1 201 ? 9.658 16.801 37.831 1.00 39.83 198 ILE 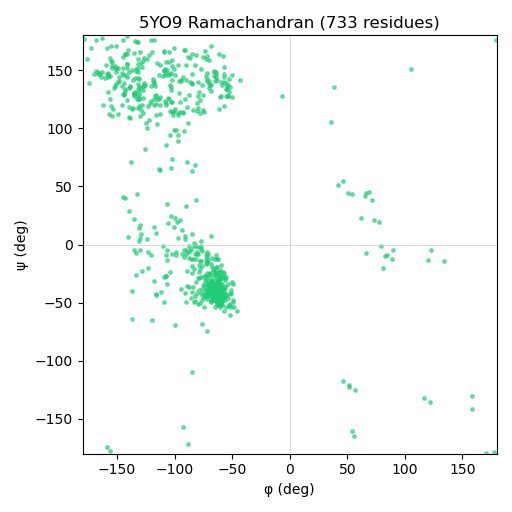A O 1
ATOM 1544 N N . PHE A 1 202 ? 11.665 17.803 37.829 1.00 42.91 199 PHE A N 1
ATOM 1545 C CA . PHE A 1 202 ? 11.882 17.628 36.396 1.00 38.77 199 PHE A CA 1
ATOM 1546 C C . PHE A 1 202 ? 12.809 16.457 36.070 1.00 39.73 199 PHE A C 1
ATOM 1547 O O . PHE A 1 202 ? 13.708 16.113 36.847 1.00 41.06 199 PHE A O 1
ATOM 1555 N N . GLY A 1 203 ? 12.572 15.850 34.890 1.00 33.65 200 GLY A N 1
ATOM 1556 C CA . GLY A 1 203 ? 13.495 14.898 34.310 1.00 33.06 200 GLY A CA 1
ATOM 1557 C C . GLY A 1 203 ? 13.762 15.212 32.844 1.00 32.28 200 GLY A C 1
ATOM 1558 O O . GLY A 1 203 ? 13.149 16.103 32.257 1.00 32.39 200 GLY A O 1
ATOM 1559 N N . ASP A 1 204 ? 14.689 14.457 32.265 1.00 32.01 201 ASP A N 1
ATOM 1560 C CA . ASP A 1 204 ? 15.173 14.652 30.903 1.00 32.87 201 ASP A CA 1
ATOM 1561 C C . ASP A 1 204 ? 14.510 13.692 29.923 1.00 35.53 201 ASP A C 1
ATOM 1562 O O . ASP A 1 204 ? 14.243 12.529 30.251 1.00 34.07 201 ASP A O 1
ATOM 1567 N N . VAL A 1 205 ? 14.295 14.176 28.687 1.00 29.82 202 VAL A N 1
ATOM 1568 C CA . VAL A 1 205 ? 13.657 13.367 27.649 1.00 29.90 202 VAL A CA 1
ATOM 1569 C C . VAL A 1 205 ? 13.620 14.116 26.318 1.00 31.86 202 VAL A C 1
ATOM 1570 O O . VAL A 1 205 ? 13.713 15.355 26.287 1.00 28.05 202 VAL A O 1
ATOM 1574 N N . ALA A 1 206 ? 13.459 13.360 25.218 1.00 27.11 203 ALA A N 1
ATOM 1575 C CA . ALA A 1 206 ? 13.100 13.896 23.906 1.00 28.49 203 ALA A CA 1
ATOM 1576 C C . ALA A 1 206 ? 11.913 13.117 23.354 1.00 31.20 203 ALA A C 1
ATOM 1577 O O . ALA A 1 206 ? 11.886 11.878 23.432 1.00 27.70 203 ALA A O 1
ATOM 1579 N N . THR A 1 207 ? 10.924 13.844 22.821 1.00 27.00 204 THR A N 1
ATOM 1580 C CA . THR A 1 207 ? 9.771 13.263 22.148 1.00 23.24 204 THR A CA 1
ATOM 1581 C C . THR A 1 207 ? 9.653 13.828 20.738 1.00 25.19 204 THR A C 1
ATOM 1582 O O . THR A 1 207 ? 10.190 14.894 20.429 1.00 24.96 204 THR A O 1
ATOM 1586 N N . ALA A 1 208 ? 8.939 13.098 19.882 1.00 25.33 205 ALA A N 1
ATOM 1587 C CA . ALA A 1 208 ? 8.710 13.545 18.519 1.00 22.96 205 ALA A CA 1
ATOM 1588 C C . ALA A 1 208 ? 7.368 13.013 18.050 1.00 26.06 205 ALA A C 1
ATOM 1589 O O . ALA A 1 208 ? 6.904 11.968 18.519 1.00 27.02 205 ALA A O 1
ATOM 1591 N N . SER A 1 209 ? 6.750 13.746 17.123 1.00 22.18 206 SER A N 1
ATOM 1592 C CA . SER A 1 209 ? 5.454 13.390 16.565 1.00 21.03 206 SER A CA 1
ATOM 1593 C C . SER A 1 209 ? 5.467 13.675 15.077 1.00 23.71 206 SER A C 1
ATOM 1594 O O . SER A 1 209 ? 6.128 14.614 14.622 1.00 22.94 206 SER A O 1
ATOM 1597 N N . ILE A 1 210 ? 4.716 12.872 14.326 1.00 21.52 207 ILE A N 1
ATOM 1598 C CA . ILE A 1 210 ? 4.497 13.095 12.901 1.00 22.08 207 ILE A CA 1
ATOM 1599 C C . ILE A 1 210 ? 3.028 13.434 12.727 1.00 23.27 207 ILE A C 1
ATOM 1600 O O . ILE A 1 210 ? 2.158 12.668 13.167 1.00 22.69 207 ILE A O 1
ATOM 1605 N N . ILE A 1 211 ? 2.754 14.581 12.100 1.00 19.43 208 ILE A N 1
ATOM 1606 C CA . ILE A 1 211 ? 1.395 15.021 11.817 1.00 18.36 208 ILE A CA 1
ATOM 1607 C C . ILE A 1 211 ? 1.235 15.078 10.308 1.00 20.10 208 ILE A C 1
ATOM 1608 O O . ILE A 1 211 ? 2.054 15.694 9.621 1.00 21.21 208 ILE A O 1
ATOM 1613 N N . GLU A 1 212 ? 0.182 14.445 9.795 1.00 21.66 209 GLU A N 1
ATOM 1614 C CA . GLU A 1 212 ? -0.017 14.341 8.353 1.00 23.51 209 GLU A CA 1
ATOM 1615 C C . GLU A 1 212 ? -1.490 14.490 8.026 1.00 26.44 209 GLU A C 1
ATOM 1616 O O . GLU A 1 212 ? -2.360 14.145 8.830 1.00 29.14 209 GLU A O 1
ATOM 1622 N N . GLU A 1 213 ? -1.755 14.918 6.791 1.00 27.83 210 GLU A N 1
ATOM 1623 C CA . GLU A 1 213 ? -3.096 14.857 6.219 1.00 33.88 210 GLU A CA 1
ATOM 1624 C C . GLU A 1 213 ? -3.286 13.512 5.533 1.00 33.06 210 GLU A C 1
ATOM 1625 O O . GLU A 1 213 ? -2.574 13.202 4.574 1.00 34.47 210 GLU A O 1
ATOM 1631 N N . THR A 1 214 ? -4.244 12.719 6.004 1.00 32.34 211 THR A N 1
ATOM 1632 C CA . THR A 1 214 ? -4.347 11.360 5.482 1.00 34.49 211 THR A CA 1
ATOM 1633 C C . THR A 1 214 ? -5.747 10.813 5.701 1.00 39.00 211 THR A C 1
ATOM 1634 O O . THR A 1 214 ? -6.420 11.147 6.678 1.00 37.92 211 THR A O 1
ATOM 1638 N N . THR A 1 215 ? -6.175 9.965 4.768 1.00 37.36 212 THR A N 1
ATOM 1639 C CA . THR A 1 215 ? -7.431 9.241 4.887 1.00 40.28 212 THR A CA 1
ATOM 1640 C C . THR A 1 215 ? -7.190 7.743 4.959 1.00 43.08 212 THR A C 1
ATOM 1641 O O . THR A 1 215 ? -8.147 6.964 4.897 1.00 47.76 212 THR A O 1
ATOM 1645 N N . THR A 1 216 ? -5.932 7.323 5.107 1.00 43.14 213 THR A N 1
ATOM 1646 C CA . THR A 1 216 ? -5.557 5.921 4.980 1.00 42.27 213 THR A CA 1
ATOM 1647 C C . THR A 1 216 ? -4.613 5.422 6.065 1.00 44.74 213 THR A C 1
ATOM 1648 O O . THR A 1 216 ? -4.315 4.224 6.082 1.00 45.64 213 THR A O 1
ATOM 1652 N N . LYS A 1 217 ? -4.129 6.277 6.959 1.00 33.24 214 LYS A N 1
AT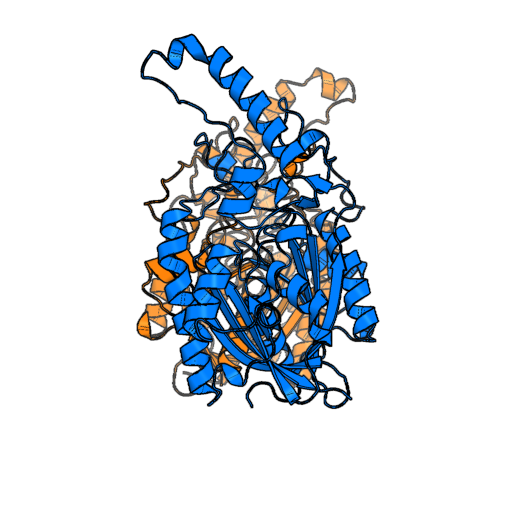OM 1653 C CA . LYS A 1 217 ? -3.201 5.866 7.999 1.00 33.82 214 LYS A CA 1
ATOM 1654 C C . LYS A 1 217 ? -3.886 5.871 9.353 1.00 35.66 214 LYS A C 1
ATOM 1655 O O . LYS A 1 217 ? -4.752 6.707 9.628 1.00 35.77 214 LYS A O 1
ATOM 1661 N N . THR A 1 218 ? -3.488 4.931 10.195 1.00 30.74 215 THR A N 1
ATOM 1662 C CA . THR A 1 218 ? -3.910 4.942 11.586 1.00 32.51 215 THR A CA 1
ATOM 1663 C C . THR A 1 218 ? -3.332 6.171 12.279 1.00 30.77 215 THR A C 1
ATOM 1664 O O . THR A 1 218 ? -2.193 6.556 12.021 1.00 29.14 215 THR A O 1
ATOM 1668 N N . GLY A 1 219 ? -4.122 6.797 13.141 1.00 33.03 216 GLY A N 1
ATOM 1669 C CA . GLY A 1 219 ? -3.642 7.955 13.875 1.00 29.71 216 GLY A CA 1
ATOM 1670 C C . GLY A 1 219 ? -4.770 8.637 14.619 1.00 30.72 216 GLY A C 1
ATOM 1671 O O . GLY A 1 219 ? -5.932 8.207 14.577 1.00 28.55 216 GLY A O 1
ATOM 1672 N N . PHE A 1 220 ? -4.408 9.723 15.306 1.00 28.35 217 PHE A N 1
ATOM 1673 C CA . PHE A 1 220 ? -5.369 10.488 16.093 1.00 26.69 217 PHE A CA 1
ATOM 1674 C C . PHE A 1 220 ? -5.767 11.729 15.309 1.00 25.01 217 PHE A C 1
ATOM 1675 O O . PHE A 1 220 ? -4.950 12.637 15.120 1.00 24.54 217 PHE A O 1
ATOM 1683 N N . GLU A 1 221 ? -7.021 11.767 14.863 1.00 23.74 218 GLU A N 1
ATOM 1684 C CA . GLU A 1 221 ? -7.520 12.907 14.106 1.00 25.68 218 GLU A CA 1
ATOM 1685 C C . GLU A 1 221 ? -7.783 14.078 15.043 1.00 29.10 218 GLU A C 1
ATOM 1686 O O . GLU A 1 221 ? -8.469 13.932 16.059 1.00 27.60 218 GLU A O 1
ATOM 1692 N N . ILE A 1 222 ? -7.243 15.240 14.699 1.00 23.47 219 ILE A N 1
ATOM 1693 C CA . ILE A 1 222 ? -7.418 16.425 15.527 1.00 27.51 219 ILE A CA 1
ATOM 1694 C C . ILE A 1 222 ? -8.811 16.991 15.279 1.00 24.40 219 ILE A C 1
ATOM 1695 O O . ILE A 1 222 ? -9.181 17.284 14.135 1.00 29.06 219 ILE A O 1
ATOM 1700 N N . LEU A 1 223 ? -9.591 17.139 16.348 1.00 25.35 220 LEU A N 1
ATOM 1701 C CA . LEU A 1 223 ? -10.977 17.587 16.249 1.00 25.90 220 LEU A CA 1
ATOM 1702 C C . LEU A 1 223 ? -11.206 19.013 16.727 1.00 32.76 220 LEU A C 1
ATOM 1703 O O . LEU A 1 223 ? -12.069 19.701 16.178 1.00 30.41 220 LEU A O 1
ATOM 1708 N N . ASP A 1 224 ? -10.476 19.474 17.736 1.00 28.36 221 ASP A N 1
ATOM 1709 C CA . ASP A 1 224 ? -10.682 20.820 18.260 1.00 31.11 221 ASP A CA 1
ATOM 1710 C C . ASP A 1 224 ? -9.472 21.174 19.096 1.00 29.27 221 ASP A C 1
ATOM 1711 O O . ASP A 1 224 ? -8.913 20.302 19.760 1.00 27.71 221 ASP A O 1
ATOM 1716 N N . ILE A 1 225 ? -9.073 22.448 19.062 1.00 28.64 222 ILE A N 1
ATOM 1717 C CA . ILE A 1 225 ? -7.902 22.935 19.786 1.00 27.07 222 ILE A CA 1
ATOM 1718 C C . ILE A 1 225 ? -8.255 24.245 20.484 1.00 30.49 222 ILE A C 1
ATOM 1719 O O . ILE A 1 225 ? -8.789 25.166 19.863 1.00 30.80 222 ILE A O 1
ATOM 1724 N N . HIS A 1 226 ? -7.960 24.326 21.773 1.00 29.09 223 HIS A N 1
ATOM 1725 C CA . HIS A 1 226 ? -8.123 25.560 22.526 1.00 30.45 223 HIS A CA 1
ATOM 1726 C C . HIS A 1 226 ? -6.801 25.827 23.224 1.00 26.88 223 HIS A C 1
ATOM 1727 O O . HIS A 1 226 ? -6.380 25.044 24.085 1.00 24.65 223 HIS A O 1
ATOM 1734 N N . LEU A 1 227 ? -6.132 26.899 22.804 1.00 26.17 224 LEU A N 1
ATOM 1735 C CA . LEU A 1 227 ? -4.906 27.387 23.414 1.00 23.19 224 LEU A CA 1
ATOM 1736 C C . LEU A 1 227 ? -5.216 28.649 24.214 1.00 25.06 224 LEU A C 1
ATOM 1737 O O . LEU A 1 227 ? -6.064 29.453 23.827 1.00 24.13 224 LEU A O 1
ATOM 1742 N N . PHE A 1 228 ? -4.505 28.824 25.320 1.00 25.77 225 PHE A N 1
ATOM 1743 C CA . PHE A 1 228 ? -4.769 29.901 26.259 1.00 27.38 225 PHE A CA 1
ATOM 1744 C C . PHE A 1 228 ? -3.462 30.241 26.959 1.00 26.69 225 PHE A C 1
ATOM 1745 O O . PHE A 1 228 ? -2.707 29.340 27.328 1.00 22.98 225 PHE A O 1
ATOM 1753 N N . THR A 1 229 ? -3.179 31.541 27.101 1.00 25.81 226 THR A N 1
ATOM 1754 C CA . THR A 1 229 ? -2.080 32.005 27.934 1.00 25.71 226 THR A CA 1
ATOM 1755 C C . THR A 1 229 ? -2.533 33.208 28.760 1.00 27.22 226 THR A C 1
ATOM 1756 O O . THR A 1 229 ? -3.416 33.970 28.360 1.00 26.89 226 THR A O 1
ATOM 1760 N N . GLN A 1 230 ? -1.930 33.346 29.931 1.00 30.83 227 GLN A N 1
ATOM 1761 C CA . GLN A 1 230 ? -2.277 34.426 30.853 1.00 34.58 227 GLN A CA 1
ATOM 1762 C C . GLN A 1 230 ? -1.068 34.627 31.746 1.00 31.03 227 GLN A C 1
ATOM 1763 O O . GLN A 1 230 ? -0.737 33.748 32.543 1.00 30.45 227 GLN A O 1
ATOM 1769 N N . PHE A 1 231 ? -0.419 35.772 31.595 1.00 28.48 228 PHE A N 1
ATOM 1770 C CA . PHE A 1 231 ? 0.885 36.009 32.198 1.00 31.92 228 PHE A CA 1
ATOM 1771 C C . PHE A 1 231 ? 0.865 35.777 33.701 1.00 34.95 2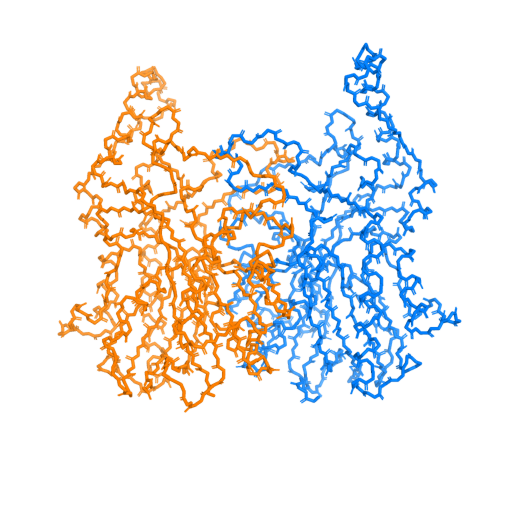28 PHE A C 1
ATOM 1772 O O . PHE A 1 231 ? -0.026 36.257 34.409 1.00 33.91 228 PHE A O 1
ATOM 1780 N N . SER A 1 232 ? 1.863 35.056 34.189 1.00 32.20 229 SER A N 1
ATOM 1781 C CA . SER A 1 232 ? 2.006 34.833 35.616 1.00 32.91 229 SER A CA 1
ATOM 1782 C C . SER A 1 232 ? 3.482 34.701 35.917 1.00 37.51 229 SER A C 1
ATOM 1783 O O . SER A 1 232 ? 4.224 34.084 35.149 1.00 34.41 229 SER A O 1
ATOM 1786 N N . ASN A 1 233 ? 3.902 35.296 37.029 1.00 37.44 230 ASN A N 1
ATOM 1787 C CA . ASN A 1 233 ? 5.274 35.182 37.495 1.00 36.92 230 ASN A CA 1
ATOM 1788 C C . ASN A 1 233 ? 5.469 34.015 38.444 1.00 35.49 230 ASN A C 1
ATOM 1789 O O . ASN A 1 233 ? 6.572 33.832 38.971 1.00 38.65 230 ASN A O 1
ATOM 1794 N N . ASN A 1 234 ? 4.436 33.208 38.662 1.00 34.83 231 ASN A N 1
ATOM 1795 C CA . ASN A 1 234 ? 4.568 32.128 39.627 1.00 36.52 231 ASN A CA 1
ATOM 1796 C C . ASN A 1 234 ? 5.476 31.008 39.145 1.00 39.36 231 ASN A C 1
ATOM 1797 O O . ASN A 1 234 ? 5.860 30.161 39.958 1.00 41.63 231 ASN A O 1
ATOM 1802 N N . ILE A 1 235 ? 5.829 30.972 37.858 1.00 34.19 232 ILE A N 1
ATOM 1803 C CA . ILE A 1 235 ? 6.904 30.120 37.357 1.00 37.01 232 ILE A CA 1
ATOM 1804 C C . ILE A 1 235 ? 7.748 30.960 36.412 1.00 30.91 232 ILE A C 1
ATOM 1805 O O . ILE A 1 235 ? 7.206 31.581 35.492 1.00 29.41 232 ILE A O 1
ATOM 1810 N N . ARG A 1 236 ? 9.065 30.962 36.622 1.00 33.81 233 ARG A N 1
ATOM 1811 C CA . ARG A 1 236 ? 9.912 31.956 35.971 1.00 34.75 233 ARG A CA 1
ATOM 1812 C C . ARG A 1 236 ? 11.376 31.558 36.091 1.00 36.57 233 ARG A C 1
ATOM 1813 O O . ARG A 1 236 ? 11.788 30.963 37.093 1.00 35.59 233 ARG A O 1
ATOM 1821 N N . ASN A 1 237 ? 12.153 31.909 35.057 1.00 29.23 234 ASN A N 1
ATOM 1822 C CA . ASN A 1 237 ? 13.601 31.695 35.014 1.00 30.77 234 ASN A CA 1
ATOM 1823 C C . ASN A 1 237 ? 14.192 32.863 34.236 1.00 34.23 234 ASN A C 1
ATOM 1824 O O . ASN A 1 237 ? 13.839 33.069 33.067 1.00 30.05 234 ASN A O 1
ATOM 1829 N N . ASN A 1 238 ? 15.074 33.636 34.881 1.00 33.89 235 ASN A N 1
ATOM 1830 C CA . ASN A 1 238 ? 15.534 34.908 34.324 1.00 36.31 235 ASN A CA 1
ATOM 1831 C C . ASN A 1 238 ? 16.870 34.803 33.598 1.00 32.17 235 ASN A C 1
ATOM 1832 O O . ASN A 1 238 ? 17.413 35.826 33.171 1.00 36.63 235 ASN A O 1
ATOM 1837 N N . PHE A 1 239 ? 17.410 33.599 33.443 1.00 33.34 236 PHE A N 1
ATOM 1838 C CA . PHE A 1 239 ? 18.620 33.439 32.648 1.00 33.14 236 PHE A CA 1
ATOM 1839 C C . PHE A 1 239 ? 18.385 33.913 31.211 1.00 35.89 236 PHE A C 1
ATOM 1840 O O . PHE A 1 239 ? 17.332 33.655 30.615 1.00 32.21 236 PHE A O 1
ATOM 1848 N N . GLY A 1 240 ? 19.373 34.598 30.645 1.00 30.94 237 GLY A N 1
ATOM 1849 C CA . GLY A 1 240 ? 19.240 35.033 29.266 1.00 34.24 237 GLY A CA 1
ATOM 1850 C C . GLY A 1 240 ? 20.452 35.811 28.799 1.00 32.67 237 GLY A C 1
ATOM 1851 O O . GLY A 1 240 ? 21.378 36.096 29.566 1.00 31.64 237 GLY A O 1
ATOM 1852 N N . PHE A 1 241 ? 20.418 36.169 27.512 1.00 29.80 238 PHE A N 1
ATOM 1853 C CA . PHE A 1 241 ? 21.580 36.759 26.856 1.00 32.55 238 PHE A CA 1
ATOM 1854 C C . PHE A 1 241 ? 21.856 38.187 27.308 1.00 28.87 238 PHE A C 1
ATOM 1855 O O . PHE A 1 241 ? 22.947 38.698 27.051 1.00 31.01 238 PHE A O 1
ATOM 1863 N N . LEU A 1 242 ? 20.906 38.845 27.962 1.00 29.80 239 LEU A N 1
ATOM 1864 C CA . LEU A 1 242 ? 21.150 40.181 28.496 1.00 30.74 239 LEU A CA 1
ATOM 1865 C C . LEU A 1 242 ? 21.725 40.170 29.907 1.00 34.14 239 LEU A C 1
ATOM 1866 O O . LEU A 1 242 ? 22.071 41.240 30.420 1.00 35.83 239 LEU A O 1
ATOM 1871 N N . ASN A 1 243 ? 21.830 39.002 30.549 1.00 31.37 240 ASN A N 1
ATOM 1872 C CA . ASN A 1 243 ? 22.372 38.954 31.909 1.00 36.23 240 ASN A CA 1
ATOM 1873 C C . ASN A 1 243 ? 23.764 39.575 31.974 1.00 39.95 240 ASN A C 1
ATOM 1874 O O . ASN A 1 243 ? 24.074 40.336 32.902 1.00 37.38 240 ASN A O 1
ATOM 1879 N N . ARG A 1 244 ? 24.616 39.249 31.001 1.00 35.41 241 ARG A N 1
ATOM 1880 C CA . ARG A 1 244 ? 25.982 39.760 30.981 1.00 38.87 241 ARG A CA 1
ATOM 1881 C C . ARG A 1 244 ? 26.018 41.289 30.913 1.00 40.22 241 ARG A C 1
ATOM 1882 O O . ARG A 1 244 ? 26.891 41.925 31.517 1.00 37.10 241 ARG A O 1
ATOM 1890 N N . SER A 1 245 ? 25.073 41.901 30.199 1.00 36.99 242 SER A N 1
ATOM 1891 C CA . SER A 1 245 ? 25.054 43.359 30.127 1.00 36.04 242 SER A CA 1
ATOM 1892 C C . SER A 1 245 ? 24.425 43.987 31.364 1.00 40.94 242 SER A C 1
ATOM 1893 O O . SER A 1 245 ? 24.772 45.117 31.720 1.00 40.00 242 SER A O 1
ATOM 1896 N N . GLU A 1 246 ? 23.498 43.280 32.015 1.00 40.41 243 GLU A N 1
ATOM 1897 C CA . GLU A 1 246 ? 22.948 43.682 33.304 1.00 41.28 243 GLU A CA 1
ATOM 1898 C C . GLU A 1 246 ? 23.941 43.510 34.445 1.00 43.76 243 GLU A C 1
ATOM 1899 O O . GLU A 1 246 ? 23.635 43.923 35.568 1.00 41.44 243 GLU A O 1
ATOM 1905 N N . ASP A 1 247 ? 25.102 42.907 34.184 1.00 42.01 244 ASP A N 1
ATOM 1906 C CA . ASP A 1 247 ? 26.016 42.455 35.229 1.00 45.99 244 ASP A CA 1
ATOM 1907 C C . ASP A 1 247 ? 25.226 41.799 36.360 1.00 50.33 244 ASP A C 1
ATOM 1908 O O . ASP A 1 247 ? 25.360 42.133 37.541 1.00 47.67 244 ASP A O 1
ATOM 1913 N N . ALA A 1 248 ? 24.371 40.858 35.966 1.00 45.84 245 ALA A N 1
ATOM 1914 C CA . ALA A 1 248 ? 23.341 40.337 36.851 1.00 46.63 245 ALA A CA 1
ATOM 1915 C C . ALA A 1 248 ? 23.944 39.608 38.050 1.00 46.85 245 ALA A C 1
ATOM 1916 O O . ALA A 1 248 ? 25.001 38.972 37.960 1.00 41.04 245 ALA A O 1
ATOM 1918 N N . VAL A 1 249 ? 23.249 39.706 39.187 1.00 45.72 246 VAL A N 1
ATOM 1919 C CA . VAL A 1 249 ? 23.726 39.121 40.435 1.00 46.65 246 VAL A CA 1
ATOM 1920 C C . VAL A 1 249 ? 22.608 38.353 41.135 1.00 44.59 246 VAL A C 1
ATOM 1921 O O . VAL A 1 249 ? 22.873 37.437 41.921 1.00 45.01 246 VAL A O 1
ATOM 1925 N N . VAL A 1 250 ? 21.354 38.734 40.879 1.00 43.88 247 VAL A N 1
ATOM 1926 C CA . VAL A 1 250 ? 20.229 38.087 41.543 1.00 41.52 247 VAL A CA 1
ATOM 1927 C C . VAL A 1 250 ? 20.227 36.600 41.210 1.00 49.11 247 VAL A C 1
ATOM 1928 O O . VAL A 1 250 ? 20.305 36.205 40.037 1.00 45.22 247 VAL A O 1
ATOM 1932 N N . ASP A 1 251 ? 20.165 35.764 42.251 1.00 43.49 248 ASP A N 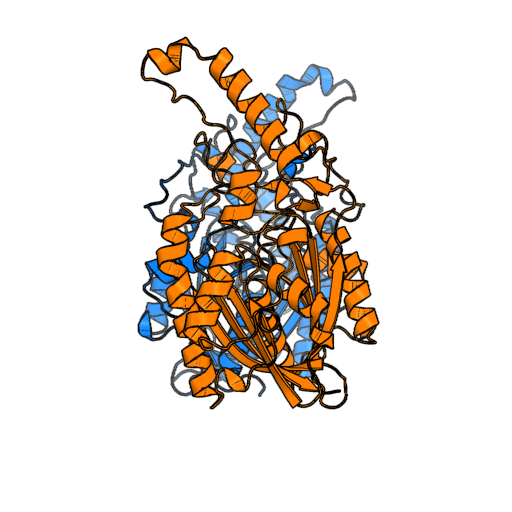1
ATOM 1933 C CA . ASP A 1 251 ? 20.231 34.309 42.098 1.00 46.99 248 ASP A CA 1
ATOM 1934 C C . ASP A 1 251 ? 18.845 33.774 41.720 1.00 48.14 248 ASP A C 1
ATOM 1935 O O . ASP A 1 251 ? 18.163 33.085 42.482 1.00 48.04 248 ASP A O 1
ATOM 1940 N N . ASP A 1 252 ? 18.427 34.123 40.496 1.00 45.05 249 ASP A N 1
ATOM 1941 C CA . ASP A 1 252 ? 17.145 33.691 39.948 1.00 42.51 249 ASP A CA 1
ATOM 1942 C C . ASP A 1 252 ? 17.269 33.213 38.500 1.00 40.63 249 ASP A C 1
ATOM 1943 O O . ASP A 1 252 ? 16.273 33.204 37.773 1.00 35.42 249 ASP A O 1
ATOM 1948 N N . LYS A 1 253 ? 18.471 32.816 38.077 1.00 38.11 250 LYS A N 1
ATOM 1949 C CA . LYS A 1 253 ? 18.733 32.353 36.722 1.00 37.15 250 LYS A CA 1
ATOM 1950 C C . LYS A 1 253 ? 18.537 30.851 36.579 1.00 40.72 250 LYS A C 1
ATOM 1951 O O . LYS A 1 253 ? 19.247 30.198 35.799 1.00 39.33 250 LYS A O 1
ATOM 1957 N N . LEU A 1 254 ? 17.596 30.286 37.330 1.00 36.97 251 LEU A N 1
ATOM 1958 C CA . LEU A 1 254 ? 17.231 28.888 37.226 1.00 35.81 251 LEU A CA 1
ATOM 1959 C C . LEU A 1 254 ? 15.723 28.791 37.396 1.00 37.39 251 LEU A C 1
ATOM 1960 O O . LEU A 1 254 ? 15.030 29.801 37.559 1.00 33.48 251 LEU A O 1
ATOM 1965 N N . PHE A 1 255 ? 15.208 27.566 37.323 1.00 36.53 252 PHE A N 1
ATOM 1966 C CA . PHE A 1 255 ? 13.797 27.354 37.605 1.00 33.48 252 PHE A CA 1
ATOM 1967 C C . PHE A 1 255 ? 13.458 27.902 38.989 1.00 41.95 252 PHE A C 1
ATOM 1968 O O . PHE A 1 255 ? 14.237 27.776 39.937 1.00 40.42 252 PHE A O 1
ATOM 1976 N N . ARG A 1 256 ? 12.302 28.551 39.085 1.00 41.31 253 ARG A N 1
ATOM 1977 C CA . ARG A 1 256 ? 11.787 29.095 40.329 1.00 45.09 253 ARG A CA 1
ATOM 1978 C C . ARG A 1 256 ? 10.272 29.030 40.250 1.00 44.95 253 ARG A C 1
ATOM 1979 O O . ARG A 1 256 ? 9.702 29.223 39.173 1.00 40.58 253 ARG A O 1
ATOM 1987 N N . GLN A 1 257 ? 9.624 28.767 41.384 1.00 43.36 254 GLN A N 1
ATOM 1988 C CA . GLN A 1 257 ? 8.188 28.531 41.365 1.00 44.43 254 GLN A CA 1
ATOM 1989 C C . GLN A 1 257 ? 7.586 28.774 42.747 1.00 45.49 254 GLN A C 1
ATOM 1990 O O . GLN A 1 257 ? 8.227 28.532 43.770 1.00 46.02 254 GLN A O 1
ATOM 1996 N N . ASP A 1 258 ? 6.348 29.259 42.756 1.00 45.99 255 ASP A N 1
ATOM 1997 C CA . ASP A 1 258 ? 5.485 29.258 43.937 1.00 47.68 255 ASP A CA 1
ATOM 1998 C C . ASP A 1 258 ? 4.423 28.186 43.688 1.00 47.45 255 ASP A C 1
ATOM 1999 O O . ASP A 1 258 ? 3.324 28.476 43.204 1.00 47.67 255 ASP A O 1
ATOM 2004 N N . GLY A 1 259 ? 4.766 26.939 44.036 1.00 44.52 256 GLY A N 1
ATOM 2005 C CA . GLY A 1 259 ? 3.944 25.798 43.658 1.00 47.77 256 GLY A CA 1
ATOM 2006 C C . GLY A 1 259 ? 2.529 25.842 44.200 1.00 48.22 256 GLY A C 1
ATOM 2007 O O . GLY A 1 259 ? 1.600 25.330 43.563 1.00 47.87 256 GLY A O 1
ATOM 2008 N N . ARG A 1 260 ? 2.340 26.442 45.377 1.00 43.58 257 ARG A N 1
ATOM 2009 C CA . ARG A 1 260 ? 1.001 26.528 45.948 1.00 48.62 257 ARG A CA 1
ATOM 2010 C C . ARG A 1 260 ? 0.105 27.421 45.100 1.00 47.68 257 ARG A C 1
ATOM 2011 O O . ARG A 1 260 ? -1.025 27.046 44.771 1.00 48.94 257 ARG A O 1
ATOM 2019 N N . LYS A 1 261 ? 0.597 28.604 44.725 1.00 43.34 258 LYS A N 1
ATOM 2020 C CA . LYS A 1 261 ? -0.188 29.484 43.866 1.00 46.86 258 LYS A CA 1
ATOM 2021 C C . LYS A 1 261 ? -0.459 28.840 42.507 1.00 41.95 258 LYS A C 1
ATOM 2022 O O . LYS A 1 261 ? -1.552 28.988 41.951 1.00 45.13 258 LYS A O 1
ATOM 2028 N N . VAL A 1 262 ? 0.517 28.110 41.963 1.00 40.57 259 VAL A N 1
ATOM 2029 C CA . VAL A 1 262 ? 0.301 27.409 40.696 1.00 39.84 259 VAL A CA 1
ATOM 2030 C C . VAL A 1 262 ? -0.812 26.381 40.847 1.00 45.08 259 VAL A C 1
ATOM 2031 O O . VAL A 1 262 ? -1.752 26.336 40.043 1.00 42.48 259 VAL A O 1
ATOM 2035 N N . PHE A 1 263 ? -0.726 25.550 41.895 1.00 47.74 260 PHE A N 1
ATOM 2036 C CA . PHE A 1 263 ? -1.773 24.571 42.181 1.00 45.65 260 PHE A CA 1
ATOM 2037 C C . PHE A 1 263 ? -3.150 25.222 42.205 1.00 45.53 260 PHE A C 1
ATOM 2038 O O . PHE A 1 263 ? -4.065 24.793 41.493 1.00 46.73 260 PHE A O 1
ATOM 2046 N N . LYS A 1 264 ? -3.309 26.279 43.004 1.00 47.73 261 LYS A N 1
ATOM 2047 C CA . LYS A 1 264 ? -4.615 26.917 43.131 1.00 45.85 261 LYS A CA 1
ATOM 2048 C C . LYS A 1 264 ? -5.061 27.579 41.832 1.00 45.85 261 LYS A C 1
ATOM 2049 O O . LYS A 1 264 ? -6.261 27.595 41.531 1.00 48.00 261 LYS A O 1
ATOM 2055 N N . ASP A 1 265 ? -4.126 28.133 41.053 1.00 43.19 262 ASP A N 1
ATOM 2056 C CA . ASP A 1 265 ? -4.498 28.823 39.818 1.00 41.75 262 ASP A CA 1
ATOM 2057 C C . ASP A 1 265 ? -4.837 27.857 38.682 1.00 39.11 262 ASP A C 1
ATOM 2058 O O . ASP A 1 265 ? -5.797 28.084 37.936 1.00 34.36 262 ASP A O 1
ATOM 2063 N N . VAL A 1 266 ? -4.046 26.799 38.517 1.00 38.73 263 VAL A N 1
ATOM 2064 C CA . VAL A 1 266 ? -4.044 26.061 37.254 1.00 43.60 263 VAL A CA 1
ATOM 2065 C C . VAL A 1 266 ? -5.153 25.006 37.191 1.00 41.24 263 VAL A C 1
ATOM 2066 O O . VAL A 1 266 ? -5.795 24.841 36.142 1.00 41.28 263 VAL A O 1
ATOM 2070 N N . CYS A 1 267 ? -5.406 24.278 38.291 1.00 40.53 264 CYS A N 1
ATOM 2071 C CA . CYS A 1 267 ? -6.410 23.210 38.245 1.00 37.02 264 CYS A CA 1
ATOM 2072 C C . CYS A 1 267 ? -7.793 23.698 37.826 1.00 37.07 264 CYS A C 1
ATOM 2073 O O . CYS A 1 267 ? -8.401 23.064 36.946 1.00 38.53 264 CYS A O 1
ATOM 2076 N N . PRO A 1 268 ? -8.347 24.790 38.384 1.00 42.08 265 PRO A N 1
ATOM 2077 C CA . PRO A 1 268 ? -9.666 25.263 37.904 1.00 39.68 265 PRO A CA 1
ATOM 2078 C C . PRO A 1 268 ? -9.665 25.731 36.458 1.00 39.66 265 PRO A C 1
ATOM 2079 O O . PRO A 1 268 ? -10.654 25.534 35.728 1.00 39.50 265 PRO A O 1
ATOM 2083 N N . LEU A 1 269 ? -8.588 26.385 36.029 1.00 36.95 266 LEU A N 1
ATOM 2084 C CA . LEU A 1 269 ? -8.512 26.841 34.645 1.00 37.86 266 LEU A CA 1
ATOM 2085 C C . LEU A 1 269 ? -8.563 25.660 33.680 1.00 33.12 266 LEU A C 1
ATOM 2086 O O . LEU A 1 269 ? -9.370 25.639 32.740 1.00 33.82 266 LEU A O 1
ATOM 2091 N N . VAL A 1 270 ? -7.712 24.661 33.913 1.00 34.98 267 VAL A N 1
ATOM 2092 C CA . VAL A 1 270 ? -7.636 23.497 33.030 1.00 32.69 267 VAL A CA 1
ATOM 2093 C C . VAL A 1 270 ? -8.981 22.788 32.967 1.00 30.50 267 VAL A C 1
ATOM 2094 O O . VAL A 1 270 ? -9.465 22.420 31.886 1.00 29.62 267 VAL A O 1
ATOM 2098 N N . ALA A 1 271 ? -9.599 22.567 34.131 1.00 36.11 268 ALA A N 1
ATOM 2099 C CA . ALA A 1 271 ? -10.889 21.882 34.167 1.00 34.85 268 ALA A CA 1
ATOM 2100 C C . ALA A 1 271 ? -11.955 22.664 33.405 1.00 33.98 268 ALA A C 1
ATOM 2101 O O . ALA A 1 271 ? -12.766 22.076 32.670 1.00 33.19 268 ALA A O 1
ATOM 2103 N N . LYS A 1 272 ? -11.972 23.993 33.574 1.00 36.45 269 LYS A N 1
ATOM 2104 C CA . LYS A 1 272 ? -12.893 24.840 32.823 1.00 33.99 269 LYS A CA 1
ATOM 2105 C C . LYS A 1 272 ? -12.661 24.718 31.321 1.00 29.88 269 LYS A C 1
ATOM 2106 O O . LYS A 1 272 ? -13.613 24.636 30.541 1.00 31.25 269 LYS A O 1
ATOM 2112 N N . ILE A 1 273 ? -11.395 24.745 30.896 1.00 33.62 270 ILE A N 1
ATOM 2113 C CA . ILE A 1 273 ? -11.073 24.619 29.473 1.00 30.67 270 ILE A CA 1
ATOM 2114 C C . ILE A 1 273 ? -11.649 23.321 28.913 1.00 29.39 270 ILE A C 1
ATOM 2115 O O . ILE A 1 273 ? -12.430 23.324 27.953 1.00 29.22 270 ILE A O 1
ATOM 2120 N N . ILE A 1 274 ? -11.266 22.194 29.515 1.00 32.19 271 ILE A N 1
ATOM 2121 C CA . ILE A 1 274 ? -11.656 20.883 28.986 1.00 28.39 271 ILE A CA 1
ATOM 2122 C C . ILE A 1 274 ? -13.175 20.748 28.952 1.00 27.13 271 ILE A C 1
ATOM 2123 O O . ILE A 1 274 ? -13.755 20.370 27.926 1.00 29.24 271 ILE A O 1
ATOM 2128 N N . ASN A 1 275 ? -13.851 21.119 30.050 1.00 28.89 272 ASN A N 1
ATOM 2129 C CA . ASN A 1 275 ? -15.309 20.967 30.097 1.00 31.91 272 ASN A CA 1
ATOM 2130 C C . ASN A 1 275 ? -16.004 21.826 29.040 1.00 32.98 272 ASN A C 1
ATOM 2131 O O . ASN A 1 275 ? -16.921 21.358 28.350 1.00 34.08 272 ASN A O 1
ATOM 2136 N N . ALA A 1 276 ? -15.581 23.083 28.879 1.00 32.85 273 ALA A N 1
ATOM 2137 C CA . ALA A 1 276 ? -16.156 23.885 27.805 1.00 33.37 273 ALA A CA 1
ATOM 2138 C C . ALA A 1 276 ? -15.851 23.261 26.449 1.00 32.48 273 ALA A C 1
ATOM 2139 O O . ALA A 1 276 ? -16.691 23.276 25.542 1.00 34.50 273 ALA A O 1
ATOM 2141 N N . GLN A 1 277 ? -14.662 22.683 26.301 1.00 31.58 274 GLN A N 1
ATOM 2142 C CA . GLN A 1 277 ? -14.322 22.014 25.046 1.00 32.56 274 GLN A CA 1
ATOM 2143 C C . GLN A 1 277 ? -15.237 20.813 24.791 1.00 34.82 274 GLN A C 1
ATOM 2144 O O . GLN A 1 277 ? -15.722 20.610 23.668 1.00 36.21 274 GLN A O 1
ATOM 2150 N N . LEU A 1 278 ? -15.490 20.007 25.827 1.00 32.74 275 LEU A N 1
ATOM 2151 C CA . LEU A 1 278 ? -16.387 18.862 25.675 1.00 36.13 275 LEU A CA 1
ATOM 2152 C C . LEU A 1 278 ? -17.795 19.313 25.292 1.00 34.35 275 LEU A C 1
ATOM 2153 O O . LEU A 1 278 ? -18.396 18.783 24.350 1.00 34.33 275 LEU A O 1
ATOM 2158 N N . GLU A 1 279 ? -18.332 20.308 26.003 1.00 38.32 276 GLU A N 1
ATOM 2159 C CA . GLU A 1 279 ? -19.648 20.830 25.647 1.00 42.04 276 GLU A CA 1
ATOM 2160 C C . GLU A 1 279 ? -19.676 21.348 24.211 1.00 39.09 276 GLU A C 1
ATOM 2161 O O . GLU A 1 279 ? -20.638 21.096 23.470 1.00 36.32 276 GLU A O 1
ATOM 2167 N N . LYS A 1 280 ? -18.625 22.062 23.792 1.00 39.23 277 LYS A N 1
ATOM 2168 C CA . LYS A 1 280 ? -18.573 22.544 22.412 1.00 37.09 277 LYS A CA 1
ATOM 2169 C C . LYS A 1 280 ? -18.672 21.393 21.418 1.00 37.60 277 LYS A C 1
ATOM 2170 O O . LYS A 1 280 ? -19.411 21.479 20.432 1.00 37.19 277 LYS A O 1
ATOM 2176 N N . MET A 1 281 ? -17.951 20.298 21.669 1.00 37.25 278 MET A N 1
ATOM 2177 C CA . MET A 1 281 ? -18.000 19.138 20.787 1.00 41.42 278 MET A CA 1
ATOM 2178 C C . MET A 1 281 ? -19.239 18.277 20.995 1.00 41.20 278 MET A C 1
ATOM 2179 O O . MET A 1 281 ? -19.411 17.301 20.262 1.00 40.78 278 MET A O 1
ATOM 2184 N N . GLN A 1 282 ? -20.099 18.621 21.957 1.00 42.48 279 GLN A N 1
ATOM 2185 C CA . GLN A 1 282 ? -21.225 17.774 22.368 1.00 44.29 279 GLN A CA 1
ATOM 2186 C C . GLN A 1 282 ? -20.749 16.369 22.737 1.00 43.88 279 GLN A C 1
ATOM 2187 O O . GLN A 1 282 ? -21.339 15.360 22.345 1.00 43.34 279 GLN A O 1
ATOM 2193 N N . LEU A 1 283 ? -19.651 16.305 23.474 1.00 39.15 280 LEU A N 1
ATOM 2194 C CA . LEU A 1 283 ? -19.204 15.081 24.101 1.00 39.62 280 LEU A CA 1
ATOM 2195 C C . LEU A 1 283 ? -19.397 15.220 25.601 1.00 39.17 280 LEU A C 1
ATOM 2196 O O . LEU A 1 283 ? -19.260 16.313 26.154 1.00 35.19 280 LEU A O 1
ATOM 2201 N N . THR A 1 284 ? -19.738 14.111 26.249 1.00 36.42 281 THR A N 1
ATOM 2202 C CA . THR A 1 284 ? -19.665 14.069 27.698 1.00 37.85 281 THR A CA 1
ATOM 2203 C C . THR A 1 284 ? -18.299 13.541 28.094 1.00 34.92 281 THR A C 1
ATOM 2204 O O . THR A 1 284 ? -17.551 13.011 27.269 1.00 35.91 281 THR A O 1
ATOM 2208 N N . ALA A 1 285 ? -17.976 13.682 29.378 1.00 31.92 282 ALA A N 1
ATOM 2209 C CA . ALA A 1 285 ? -16.714 13.148 29.865 1.00 34.41 282 ALA A CA 1
ATOM 2210 C C . ALA A 1 285 ? -16.660 11.641 29.659 1.00 34.43 282 ALA A C 1
ATOM 2211 O O . ALA A 1 285 ? -15.607 11.090 29.324 1.00 29.55 282 ALA A O 1
ATOM 2213 N N . ASN A 1 286 ? -17.802 10.966 29.814 1.00 31.65 283 ASN A N 1
ATOM 2214 C CA . ASN A 1 286 ? -17.846 9.518 29.646 1.00 36.06 283 ASN A CA 1
ATOM 2215 C C . ASN A 1 286 ? -17.500 9.102 28.227 1.00 35.12 283 ASN A C 1
ATOM 2216 O O . ASN A 1 286 ? -17.153 7.942 27.996 1.00 32.08 283 ASN A O 1
ATOM 2221 N N . ASP A 1 287 ? -17.592 10.018 27.272 1.00 35.54 284 ASP A N 1
ATOM 2222 C CA . ASP A 1 287 ? -17.188 9.732 25.907 1.00 30.50 284 ASP A CA 1
ATOM 2223 C C . ASP A 1 287 ? -15.681 9.736 25.720 1.00 28.95 284 ASP A C 1
ATOM 2224 O O . ASP A 1 287 ? -15.215 9.382 24.637 1.00 34.94 284 ASP A O 1
ATOM 2229 N N . ILE A 1 288 ? -14.901 10.087 26.733 1.00 28.26 285 ILE A N 1
ATOM 2230 C CA . ILE A 1 288 ? -13.457 10.242 26.568 1.00 33.27 285 ILE A CA 1
ATOM 2231 C C . ILE A 1 288 ? -12.762 8.998 27.109 1.00 30.53 285 ILE A C 1
ATOM 2232 O O . ILE A 1 288 ? -12.766 8.751 28.320 1.00 28.52 285 ILE A O 1
ATOM 2237 N N . LYS A 1 289 ? -12.118 8.246 26.205 1.00 30.43 286 LYS A N 1
ATOM 2238 C CA . LYS A 1 289 ? -11.417 7.011 26.575 1.00 29.61 286 LYS A CA 1
ATOM 2239 C C . LYS A 1 289 ? -10.122 7.300 27.337 1.00 33.19 286 LYS A C 1
ATOM 2240 O O . LYS A 1 289 ? -9.769 6.572 28.272 1.00 29.99 286 LYS A O 1
ATOM 2246 N N . ARG A 1 290 ? -9.385 8.346 26.946 1.00 30.97 287 ARG A N 1
ATOM 2247 C CA . ARG A 1 290 ? -8.120 8.676 27.597 1.00 25.22 287 ARG A CA 1
ATOM 2248 C C . ARG A 1 290 ? -7.947 10.190 27.696 1.00 29.30 287 ARG A C 1
ATOM 2249 O O . ARG A 1 290 ? -8.152 10.909 26.715 1.00 28.42 287 ARG A O 1
ATOM 2257 N N . PHE A 1 291 ? -7.583 10.655 28.890 1.00 27.00 288 PHE A N 1
ATOM 2258 C CA . PHE A 1 291 ? -7.087 12.004 29.121 1.00 27.04 288 PHE A CA 1
ATOM 2259 C C . PHE A 1 291 ? -5.578 11.905 29.253 1.00 28.23 288 PHE A C 1
ATOM 2260 O O . PHE A 1 291 ? -5.073 11.294 30.202 1.00 28.50 288 PHE A O 1
ATOM 2268 N N . TRP A 1 292 ? -4.864 12.485 28.295 1.00 24.59 289 TRP A N 1
ATOM 2269 C CA . TRP A 1 292 ? -3.406 12.577 28.343 1.00 27.25 289 TRP A CA 1
ATOM 2270 C C . TRP A 1 292 ? -3.083 13.965 28.888 1.00 28.34 289 TRP A C 1
ATOM 2271 O O . TRP A 1 292 ? -2.959 14.948 28.141 1.00 25.43 289 TRP A O 1
ATOM 2282 N N . LEU A 1 293 ? -2.994 14.047 30.209 1.00 27.41 290 LEU A N 1
ATOM 2283 C CA . LEU A 1 293 ? -2.797 15.305 30.910 1.00 27.12 290 LEU A CA 1
ATOM 2284 C C . LEU A 1 293 ? -1.318 15.603 31.054 1.00 29.22 290 LEU A C 1
ATOM 2285 O O . LEU A 1 293 ? -0.466 14.712 30.939 1.00 28.24 290 LEU A O 1
ATOM 2290 N N . HIS A 1 294 ? -1.024 16.884 31.317 1.00 26.88 291 HIS A N 1
ATOM 2291 C CA . HIS A 1 294 ? 0.337 17.296 31.626 1.00 28.09 291 HIS A CA 1
ATOM 2292 C C . HIS A 1 294 ? 0.882 16.385 32.713 1.00 28.49 291 HIS A C 1
ATOM 2293 O O . HIS A 1 294 ? 0.135 15.919 33.575 1.00 30.85 291 HIS A O 1
ATOM 2300 N N . GLN A 1 295 ? 2.177 16.100 32.653 1.00 28.25 292 GLN A N 1
ATOM 2301 C CA . GLN A 1 295 ? 2.767 15.072 33.496 1.00 29.22 292 GLN A CA 1
ATOM 2302 C C . GLN A 1 295 ? 3.732 15.685 34.508 1.00 26.35 292 GLN A C 1
ATOM 2303 O O . GLN A 1 295 ? 4.930 15.409 34.494 1.00 29.76 292 GLN A O 1
ATOM 2309 N N . ALA A 1 296 ? 3.189 16.494 35.430 1.00 27.05 293 ALA A N 1
ATOM 2310 C CA . ALA A 1 296 ? 3.988 17.176 36.450 1.00 34.09 293 ALA A CA 1
ATOM 2311 C C . ALA A 1 296 ? 3.665 16.749 37.870 1.00 36.61 293 ALA A C 1
ATOM 2312 O O . ALA A 1 296 ? 4.579 16.575 38.676 1.00 30.57 293 ALA A O 1
ATOM 2314 N N . ASN A 1 297 ? 2.385 16.596 38.201 1.00 37.21 294 ASN A N 1
ATOM 2315 C CA . ASN A 1 297 ? 1.965 16.359 39.579 1.00 41.86 294 ASN A CA 1
ATOM 2316 C C . ASN A 1 297 ? 0.709 15.503 39.546 1.00 39.11 294 ASN A C 1
ATOM 2317 O O . ASN A 1 297 ? -0.356 15.975 39.122 1.00 38.18 294 ASN A O 1
ATOM 2322 N N . ALA A 1 298 ? 0.830 14.262 40.027 1.00 43.57 295 ALA A N 1
ATOM 2323 C CA . ALA A 1 298 ? -0.324 13.365 40.064 1.00 43.45 295 ALA A CA 1
ATOM 2324 C C . ALA A 1 298 ? -1.457 13.945 40.894 1.00 45.12 295 ALA A C 1
ATOM 2325 O O . ALA A 1 298 ? -2.630 13.666 40.616 1.00 45.43 295 ALA A O 1
ATOM 2327 N N . ASN A 1 299 ? -1.131 14.777 41.893 1.00 41.09 296 ASN A N 1
ATOM 2328 C CA . ASN A 1 299 ? -2.171 15.378 42.722 1.00 47.23 296 ASN A CA 1
ATOM 2329 C C . ASN A 1 299 ? -2.941 16.455 41.972 1.00 44.11 296 ASN A C 1
ATOM 2330 O O . ASN A 1 299 ? -4.114 16.698 42.277 1.00 42.78 296 ASN A O 1
ATOM 2335 N N . MET A 1 300 ? -2.306 17.127 41.009 1.00 45.61 297 MET A N 1
ATOM 2336 C CA . MET A 1 300 ? -3.063 18.039 40.159 1.00 42.84 297 MET A CA 1
ATOM 2337 C C . MET A 1 300 ? -3.951 17.253 39.208 1.00 42.10 297 MET A C 1
ATOM 2338 O O . MET A 1 300 ? -5.145 17.550 39.060 1.00 41.55 297 MET A O 1
ATOM 2343 N N . ASN A 1 301 ? -3.380 16.225 38.572 1.00 39.11 298 ASN A N 1
ATOM 2344 C CA . ASN A 1 301 ? -4.110 15.458 37.567 1.00 38.26 298 ASN A CA 1
ATOM 2345 C C . ASN A 1 301 ? -5.328 14.773 38.168 1.00 39.12 298 ASN A C 1
ATOM 2346 O O . ASN A 1 301 ? -6.389 14.713 37.540 1.00 36.17 298 ASN A O 1
ATOM 2351 N N . GLU A 1 302 ? -5.206 14.264 39.395 1.00 43.43 299 GLU A N 1
ATOM 2352 C CA . GLU A 1 302 ? -6.356 13.627 40.031 1.00 43.76 299 GLU A CA 1
ATOM 2353 C C . GLU A 1 302 ? -7.481 14.629 40.276 1.00 39.87 299 GLU A C 1
ATOM 2354 O O . GLU A 1 302 ? -8.657 14.324 40.035 1.00 40.29 299 GLU A O 1
ATOM 2360 N N . LEU A 1 303 ? -7.137 15.843 40.724 1.00 41.51 300 LEU A N 1
ATOM 2361 C CA . LEU A 1 303 ? -8.143 16.885 40.927 1.00 43.68 300 LEU A CA 1
ATOM 2362 C C . LEU A 1 303 ? -8.855 17.223 39.625 1.00 44.22 300 LEU A C 1
ATOM 2363 O O . LEU A 1 303 ? -10.093 17.226 39.556 1.00 43.26 300 LEU A O 1
ATOM 2368 N N . ILE A 1 304 ? -8.077 17.551 38.587 1.00 45.29 301 ILE A N 1
ATOM 2369 C CA . ILE A 1 304 ? -8.643 17.864 37.277 1.00 40.04 301 ILE A CA 1
ATOM 2370 C C . ILE A 1 304 ? -9.503 16.709 36.780 1.00 37.80 301 ILE A C 1
ATOM 2371 O O . ILE A 1 304 ? -10.636 16.904 36.322 1.00 40.08 301 ILE A O 1
ATOM 2376 N N . LEU A 1 305 ? -8.979 15.485 36.868 1.00 38.24 302 LEU A N 1
ATOM 2377 C CA . LEU A 1 305 ? -9.726 14.334 36.376 1.00 38.04 302 LEU A CA 1
ATOM 2378 C C . LEU A 1 305 ? -11.080 14.213 37.068 1.00 39.95 302 LEU A C 1
ATOM 2379 O O . LEU A 1 305 ? -12.090 13.902 36.421 1.00 39.75 302 LEU A O 1
ATOM 2384 N N . LYS A 1 306 ? -11.126 14.486 38.377 1.00 41.70 303 LYS A N 1
ATOM 2385 C CA . LYS A 1 306 ? -12.392 14.458 39.106 1.00 43.09 303 LYS A CA 1
ATOM 2386 C C . LYS A 1 306 ? -13.285 15.636 38.719 1.00 44.24 303 LYS A C 1
ATOM 2387 O O . LYS A 1 306 ? -14.503 15.472 38.565 1.00 42.63 303 LYS A O 1
ATOM 2393 N N . TYR A 1 307 ? -12.698 16.828 38.552 1.00 43.86 304 TYR A N 1
ATOM 2394 C CA . TYR A 1 307 ? -13.470 17.988 38.108 1.00 41.98 304 TYR A CA 1
ATOM 2395 C C . TYR A 1 307 ? -14.123 17.739 36.751 1.00 42.97 304 TYR A C 1
ATOM 2396 O O . TYR A 1 307 ? -15.240 18.204 36.493 1.00 44.63 304 TYR A O 1
ATOM 2405 N N . VAL A 1 308 ? -13.425 17.047 35.856 1.00 35.95 305 VAL A N 1
ATOM 2406 C CA . VAL A 1 308 ? -13.918 16.837 34.501 1.00 35.47 305 VAL A CA 1
ATOM 2407 C C . VAL A 1 308 ? -14.745 15.560 34.394 1.00 38.79 305 VAL A C 1
ATOM 2408 O O . VAL A 1 308 ? -15.858 15.577 33.859 1.00 39.50 305 VAL A O 1
ATOM 2412 N N . ALA A 1 309 ? -14.227 14.434 34.890 1.00 35.70 306 ALA A N 1
ATOM 2413 C CA . ALA A 1 309 ? -14.819 13.123 34.620 1.00 37.27 306 ALA A CA 1
ATOM 2414 C C . ALA A 1 309 ? -15.568 12.513 35.806 1.00 36.44 306 ALA A C 1
ATOM 2415 O O . ALA A 1 309 ? -16.171 11.446 35.650 1.00 36.91 306 ALA A O 1
ATOM 2417 N N . GLY A 1 310 ? -15.546 13.139 36.969 1.00 36.71 307 GLY A N 1
ATOM 2418 C CA . GLY A 1 310 ? -16.272 12.602 38.102 1.00 37.27 307 GLY A CA 1
ATOM 2419 C C . GLY A 1 310 ? -15.344 11.957 39.110 1.00 33.19 307 GLY A C 1
ATOM 2420 O O . GLY A 1 310 ? -14.271 11.447 38.773 1.00 36.10 307 GLY A O 1
ATOM 2421 N N . LYS A 1 311 ? -15.767 11.973 40.376 1.00 32.23 308 LYS A N 1
ATOM 2422 C CA . LYS A 1 311 ? -14.998 11.332 41.444 1.00 38.13 308 LYS A CA 1
ATOM 2423 C C . LYS A 1 311 ? -14.713 9.858 41.161 1.00 32.57 308 LYS A C 1
ATOM 2424 O O . LYS A 1 311 ? -13.712 9.319 41.644 1.00 38.37 308 LYS A O 1
ATOM 2430 N N . ASP A 1 312 ? -15.570 9.189 40.398 1.00 30.10 309 ASP A N 1
ATOM 2431 C CA . ASP A 1 312 ? -15.440 7.751 40.179 1.00 39.93 309 ASP A CA 1
ATOM 2432 C C . ASP A 1 312 ? -14.781 7.405 38.846 1.00 41.00 309 ASP A C 1
ATOM 2433 O O . ASP A 1 312 ? -14.981 6.297 38.335 1.00 39.67 309 ASP A O 1
ATOM 2438 N N . ALA A 1 313 ? -14.009 8.325 38.268 1.00 38.63 310 ALA A N 1
ATOM 2439 C CA . ALA A 1 313 ? -13.331 8.044 37.011 1.00 33.84 310 ALA A CA 1
ATOM 2440 C C . ALA A 1 313 ? -12.249 6.991 37.227 1.00 33.69 310 ALA A C 1
ATOM 2441 O O . ALA A 1 313 ? -11.440 7.101 38.152 1.00 35.75 310 ALA A O 1
ATOM 2443 N N . ASP A 1 314 ? -12.222 5.975 36.369 1.00 32.95 311 ASP A N 1
ATOM 2444 C CA . ASP A 1 314 ? -11.214 4.935 36.529 1.00 36.55 311 ASP A CA 1
ATOM 2445 C C . ASP A 1 314 ? -9.835 5.469 36.178 1.00 34.93 311 ASP A C 1
ATOM 2446 O O . ASP A 1 314 ? -9.659 6.156 35.172 1.00 32.13 311 ASP A O 1
ATOM 2451 N N . LEU A 1 315 ? -8.845 5.102 36.991 1.00 32.95 312 LEU A N 1
ATOM 2452 C CA . LEU A 1 315 ? -7.512 5.672 36.838 1.00 30.72 312 LEU A CA 1
ATOM 2453 C C . LEU A 1 315 ? -6.881 5.348 35.487 1.00 31.64 312 LEU A C 1
ATOM 2454 O O . LEU A 1 315 ? -6.030 6.110 35.011 1.00 32.74 312 LEU A O 1
ATOM 2459 N N . SER A 1 316 ? -7.257 4.227 34.860 1.00 28.98 313 SER A N 1
ATOM 2460 C CA . SER A 1 316 ? -6.682 3.909 33.558 1.00 28.81 313 SER A CA 1
ATOM 2461 C C . SER A 1 316 ? -7.021 4.945 32.484 1.00 28.44 313 SER A C 1
ATOM 2462 O O . SER A 1 316 ? -6.447 4.891 31.390 1.00 28.66 313 SER A O 1
ATOM 2465 N N . ARG A 1 317 ? -7.967 5.845 32.743 1.00 28.00 314 ARG A N 1
ATOM 2466 C CA . ARG A 1 317 ? -8.397 6.814 31.747 1.00 30.07 314 ARG A CA 1
ATOM 2467 C C . ARG A 1 317 ? -7.540 8.077 31.734 1.00 31.55 314 ARG A C 1
ATOM 2468 O O . ARG A 1 317 ? -7.727 8.933 30.860 1.00 29.57 314 ARG A O 1
ATOM 2476 N N . ALA A 1 318 ? -6.609 8.196 32.671 1.00 25.83 315 ALA A N 1
ATOM 2477 C CA . ALA A 1 318 ? -5.717 9.347 32.774 1.00 27.17 315 ALA A CA 1
ATOM 2478 C C . ALA A 1 318 ? -4.327 8.829 33.074 1.00 24.71 315 ALA A C 1
ATOM 2479 O O . ALA A 1 318 ? -3.819 9.000 34.182 1.00 28.09 315 ALA A O 1
ATOM 2481 N N . PRO A 1 319 ? -3.684 8.182 32.097 1.00 26.46 316 PRO A N 1
ATOM 2482 C CA . PRO A 1 319 ? -2.377 7.557 32.344 1.00 28.67 316 PRO A CA 1
ATOM 2483 C C . PRO A 1 319 ? -1.370 8.516 32.954 1.00 32.05 316 PRO A C 1
ATOM 2484 O O . PRO A 1 319 ? -1.316 9.703 32.616 1.00 33.12 316 PRO A O 1
ATOM 2488 N N . ILE A 1 320 ? -0.571 7.974 33.869 1.00 34.73 317 ILE A N 1
ATOM 2489 C CA . ILE A 1 320 ? 0.490 8.692 34.560 1.00 31.86 317 ILE A CA 1
ATOM 2490 C C . ILE A 1 320 ? 1.808 8.094 34.098 1.00 34.38 317 ILE A C 1
ATOM 2491 O O . ILE A 1 320 ? 1.980 6.870 34.133 1.00 34.91 317 ILE A O 1
ATOM 2496 N N . ILE A 1 321 ? 2.716 8.942 33.625 1.00 30.05 318 ILE A N 1
ATOM 2497 C CA . ILE A 1 321 ? 4.086 8.529 33.337 1.00 27.90 318 ILE A CA 1
ATOM 2498 C C . ILE A 1 321 ? 5.108 9.313 34.141 1.00 30.82 318 ILE A C 1
ATOM 2499 O O . ILE A 1 321 ? 6.297 8.959 34.119 1.00 37.46 318 ILE A O 1
ATOM 2504 N N . LEU A 1 322 ? 4.689 10.365 34.840 1.00 29.21 319 LEU A N 1
ATOM 2505 C CA . LEU A 1 322 ? 5.602 11.150 35.654 1.00 35.94 319 LEU A CA 1
ATOM 2506 C C . LEU A 1 322 ? 6.194 10.338 36.791 1.00 40.65 319 LEU A C 1
ATOM 2507 O O . LEU A 1 322 ? 7.217 10.749 37.355 1.00 40.60 319 LEU A O 1
ATOM 2512 N N . ASP A 1 323 ? 5.564 9.209 37.153 1.00 37.06 320 ASP A N 1
ATOM 2513 C CA . ASP A 1 323 ? 6.166 8.323 38.146 1.00 40.26 320 ASP A CA 1
ATOM 2514 C C . ASP A 1 323 ? 7.543 7.857 37.687 1.00 40.17 320 ASP A C 1
ATOM 2515 O O . ASP A 1 323 ? 8.491 7.820 38.480 1.00 39.80 320 ASP A O 1
ATOM 2520 N N . GLU A 1 324 ? 7.681 7.550 36.391 1.00 38.14 321 GLU A N 1
ATOM 2521 C CA . GLU A 1 324 ? 8.918 7.065 35.788 1.00 37.21 321 GLU A CA 1
ATOM 2522 C C . GLU A 1 324 ? 9.806 8.194 35.280 1.00 37.29 321 GLU A C 1
ATOM 2523 O O . GLU A 1 324 ? 11.037 8.085 35.352 1.00 39.46 321 GLU A O 1
ATOM 2529 N N . PHE A 1 325 ? 9.204 9.271 34.746 1.00 36.58 322 PHE A N 1
ATOM 2530 C CA . PHE A 1 325 ? 9.939 10.327 34.047 1.00 36.13 322 PHE A CA 1
ATOM 2531 C C . PHE A 1 325 ? 10.067 11.630 34.832 1.00 38.47 322 PHE A C 1
ATOM 2532 O O . PHE A 1 325 ? 10.846 12.502 34.420 1.00 37.13 322 PHE A O 1
ATOM 2540 N N . ALA A 1 326 ? 9.306 11.803 35.920 1.00 38.08 323 ALA A N 1
ATOM 2541 C CA . ALA A 1 326 ? 9.119 13.112 36.544 1.00 37.79 323 ALA A CA 1
ATOM 2542 C C . ALA A 1 326 ? 8.584 14.081 35.490 1.00 36.93 323 ALA A C 1
ATOM 2543 O O . ALA A 1 326 ? 8.120 13.643 34.431 1.00 34.06 323 ALA A O 1
ATOM 2545 N N . ASN A 1 327 ? 8.639 15.386 35.757 1.00 35.44 324 ASN A N 1
ATOM 2546 C CA . ASN A 1 327 ? 8.078 16.379 34.840 1.00 35.03 324 ASN A CA 1
ATOM 2547 C C . ASN A 1 327 ? 9.047 16.623 33.684 1.00 33.42 324 ASN A C 1
ATOM 2548 O O . ASN A 1 327 ? 10.178 17.065 33.897 1.00 34.72 324 ASN A O 1
ATOM 2553 N N . THR A 1 328 ? 8.616 16.316 32.461 1.00 32.94 325 THR A N 1
ATOM 2554 C CA . THR A 1 328 ? 9.418 16.582 31.279 1.00 30.19 325 THR A CA 1
ATOM 2555 C C . THR A 1 328 ? 8.922 17.809 30.514 1.00 34.25 325 THR A C 1
ATOM 2556 O O . THR A 1 328 ? 9.149 17.917 29.300 1.00 33.97 325 THR A O 1
ATOM 2560 N N . SER A 1 329 ? 8.233 18.720 31.206 1.00 32.18 326 SER A N 1
ATOM 2561 C CA . SER A 1 329 ? 7.709 19.953 30.638 1.00 32.69 326 SER A CA 1
ATOM 2562 C C . SER A 1 329 ? 6.904 19.668 29.369 1.00 29.76 326 SER A C 1
ATOM 2563 O O . SER A 1 329 ? 5.943 18.891 29.409 1.00 29.73 326 SER A O 1
ATOM 2566 N N . SER A 1 330 ? 7.277 20.278 28.242 1.00 26.84 327 SER A N 1
ATOM 2567 C CA . SER A 1 330 ? 6.447 20.156 27.041 1.00 28.21 327 SER A CA 1
ATOM 2568 C C . SER A 1 330 ? 6.297 18.710 26.574 1.00 27.91 327 SER A C 1
ATOM 2569 O O . SER A 1 330 ? 5.274 18.362 25.971 1.00 28.06 327 SER A O 1
ATOM 2572 N N . ALA A 1 331 ? 7.285 17.857 26.846 1.00 27.41 328 ALA A N 1
ATOM 2573 C CA . ALA A 1 331 ? 7.265 16.501 26.303 1.00 29.08 328 ALA A CA 1
ATOM 2574 C C . ALA A 1 331 ? 6.296 15.576 27.028 1.00 26.59 328 ALA A C 1
ATOM 2575 O O . ALA A 1 331 ? 5.903 14.562 26.451 1.00 28.38 328 ALA A O 1
ATOM 2577 N N . GLY A 1 332 ? 5.877 15.925 28.242 1.00 29.66 329 GLY A N 1
ATOM 2578 C CA . GLY A 1 332 ? 4.989 15.118 29.062 1.00 28.99 329 GLY A CA 1
ATOM 2579 C C . GLY A 1 332 ? 3.764 14.525 28.383 1.00 32.26 329 GLY A C 1
ATOM 2580 O O . GLY A 1 332 ? 3.576 13.306 28.407 1.00 29.04 329 GLY A O 1
ATOM 2581 N N . VAL A 1 333 ? 2.909 15.357 27.785 1.00 26.58 330 VAL A N 1
ATOM 2582 C CA . VAL A 1 333 ? 1.704 14.802 27.177 1.00 27.74 330 VAL A CA 1
ATOM 2583 C C . VAL A 1 333 ? 2.064 13.860 26.042 1.00 25.85 330 VAL A C 1
ATOM 2584 O O . VAL A 1 333 ? 1.297 12.941 25.727 1.00 26.93 330 VAL A O 1
ATOM 2588 N N . ILE A 1 334 ? 3.226 14.058 25.412 1.00 24.07 331 ILE A N 1
ATOM 2589 C CA . ILE A 1 334 ? 3.567 13.227 24.264 1.00 26.78 331 ILE A CA 1
ATOM 2590 C C . ILE A 1 334 ? 4.075 11.861 24.726 1.00 29.89 331 ILE A C 1
ATOM 2591 O O . ILE A 1 334 ? 3.736 10.835 24.123 1.00 26.23 331 ILE A O 1
ATOM 2596 N N . ILE A 1 335 ? 4.870 11.826 25.804 1.00 27.98 332 ILE A N 1
ATOM 2597 C CA . ILE A 1 335 ? 5.227 10.552 26.436 1.00 29.35 332 ILE A CA 1
ATOM 2598 C C . ILE A 1 335 ? 3.972 9.752 26.757 1.00 28.96 332 ILE A C 1
ATOM 2599 O O . ILE A 1 335 ? 3.859 8.574 26.405 1.00 29.10 332 ILE A O 1
ATOM 2604 N N . ALA A 1 336 ? 3.016 10.390 27.445 1.00 29.05 333 ALA A N 1
ATOM 2605 C CA . ALA A 1 336 ? 1.771 9.728 27.824 1.00 27.20 333 ALA A CA 1
ATOM 2606 C C . ALA A 1 336 ? 1.034 9.183 26.610 1.00 32.42 333 ALA A C 1
ATOM 2607 O O . ALA A 1 336 ? 0.520 8.055 26.642 1.00 30.22 333 ALA A O 1
ATOM 2609 N N . LEU A 1 337 ? 0.952 9.978 25.533 1.00 24.97 334 LEU A N 1
ATOM 2610 C CA . LEU A 1 337 ? 0.294 9.505 24.322 1.00 24.20 334 LEU A CA 1
ATOM 2611 C C . LEU A 1 337 ? 1.099 8.391 23.670 1.00 26.40 334 LEU A C 1
ATOM 2612 O O . LEU A 1 337 ? 0.522 7.432 23.143 1.00 26.50 334 LEU A O 1
ATOM 2617 N N . HIS A 1 338 ? 2.431 8.507 23.690 1.00 25.87 335 HIS A N 1
ATOM 2618 C CA . HIS A 1 338 ? 3.276 7.490 23.075 1.00 28.49 335 HIS A CA 1
ATOM 2619 C C . HIS A 1 338 ? 3.096 6.139 23.764 1.00 30.26 335 HIS A C 1
ATOM 2620 O O . HIS A 1 338 ? 3.063 5.097 23.106 1.00 25.47 335 HIS A O 1
ATOM 2627 N N . ARG A 1 339 ? 2.929 6.145 25.091 1.00 29.04 336 ARG A N 1
ATOM 2628 C CA . ARG A 1 339 ? 2.839 4.896 25.829 1.00 28.15 336 ARG A CA 1
ATOM 2629 C C . ARG A 1 339 ? 1.440 4.276 25.777 1.00 30.59 336 ARG A C 1
ATOM 2630 O O . ARG A 1 339 ? 1.310 3.047 25.816 1.00 29.81 336 ARG A O 1
ATOM 2638 N N . THR A 1 340 ? 0.382 5.077 25.707 1.00 27.76 337 THR A N 1
ATOM 2639 C CA . THR A 1 340 ? -0.963 4.540 25.895 1.00 27.96 337 THR A CA 1
ATOM 2640 C C . THR A 1 340 ? -1.931 4.809 24.748 1.00 29.37 337 THR A C 1
ATOM 2641 O O . THR A 1 340 ? -3.116 4.460 24.865 1.00 26.46 337 THR A O 1
ATOM 2645 N N . GLY A 1 341 ? -1.470 5.408 23.647 1.00 26.43 338 GLY A N 1
ATOM 2646 C CA . GLY A 1 341 ? -2.359 5.650 22.527 1.00 27.93 338 GLY A CA 1
ATOM 2647 C C . GLY A 1 341 ? -2.934 4.377 21.939 1.00 30.29 338 GLY A C 1
ATOM 2648 O O . GLY A 1 341 ? -4.051 4.383 21.416 1.00 25.52 338 GLY A O 1
ATOM 2649 N N . HIS A 1 342 ? -2.184 3.269 22.023 1.00 30.26 339 HIS A N 1
ATOM 2650 C CA . HIS A 1 342 ? -2.689 1.974 21.585 1.00 32.13 339 HIS A CA 1
ATOM 2651 C C . HIS A 1 342 ? -3.860 1.482 22.426 1.00 30.52 339 HIS A C 1
ATOM 2652 O O . HIS A 1 342 ? -4.519 0.523 22.021 1.00 35.23 339 HIS A O 1
ATOM 2659 N N . GLU A 1 343 ? -4.136 2.102 23.576 1.00 30.75 340 GLU A N 1
ATOM 2660 C CA . GLU A 1 343 ? -5.248 1.692 24.429 1.00 30.43 340 GLU A CA 1
ATOM 2661 C C . GLU A 1 343 ? -6.578 2.289 23.996 1.00 30.12 340 GLU A C 1
ATOM 2662 O O . GLU A 1 343 ? -7.608 1.992 24.614 1.00 30.69 340 GLU A O 1
ATOM 2668 N N . VAL A 1 344 ? -6.580 3.109 22.949 1.00 27.81 341 VAL A N 1
ATOM 2669 C CA . VAL A 1 344 ? -7.786 3.741 22.429 1.00 30.27 341 VAL A CA 1
ATOM 2670 C C . VAL A 1 344 ? -8.199 2.984 21.174 1.00 31.48 341 VAL A C 1
ATOM 2671 O O . VAL A 1 344 ? -7.362 2.723 20.307 1.00 35.75 341 VAL A O 1
ATOM 2675 N N . ASP A 1 345 ? -9.478 2.640 21.060 1.00 29.76 342 ASP A N 1
ATOM 2676 C CA . ASP A 1 345 ? -9.918 1.879 19.897 1.00 34.78 342 ASP A CA 1
ATOM 2677 C C . ASP A 1 345 ? -10.360 2.818 18.781 1.00 35.82 342 ASP A C 1
ATOM 2678 O O . ASP A 1 345 ? -10.546 4.016 18.985 1.00 34.00 342 ASP A O 1
ATOM 2683 N N . ASP A 1 346 ? -10.535 2.247 17.588 1.00 32.53 343 ASP A N 1
ATOM 2684 C CA . ASP A 1 346 ? -11.032 3.007 16.450 1.00 35.80 343 ASP A CA 1
ATOM 2685 C C . ASP A 1 346 ? -12.352 3.677 16.802 1.00 36.58 343 ASP A C 1
ATOM 2686 O O . ASP A 1 346 ? -13.239 3.058 17.397 1.00 34.97 343 ASP A O 1
ATOM 2691 N N . GLY A 1 347 ? -12.470 4.957 16.448 1.00 32.08 344 GLY A N 1
ATOM 2692 C CA . GLY A 1 347 ? -13.662 5.733 16.716 1.00 35.74 344 GLY A CA 1
ATOM 2693 C C . GLY A 1 347 ? -13.755 6.332 18.103 1.00 35.01 344 GLY A C 1
ATOM 2694 O O . GLY A 1 347 ? -14.644 7.157 18.340 1.00 37.96 344 GLY A O 1
ATOM 2695 N N . GLU A 1 348 ? -12.871 5.960 19.024 1.00 29.94 345 GLU A N 1
ATOM 2696 C CA . GLU A 1 348 ? -12.927 6.472 20.382 1.00 29.87 345 GLU A CA 1
ATOM 2697 C C . GLU A 1 348 ? -12.174 7.800 20.511 1.00 30.59 345 GLU A C 1
ATOM 2698 O O . GLU A 1 348 ? -11.297 8.128 19.703 1.00 28.93 345 GLU A O 1
ATOM 2704 N N . TYR A 1 349 ? -12.499 8.534 21.578 1.00 29.06 346 TYR A N 1
ATOM 2705 C CA . TYR A 1 349 ? -12.076 9.913 21.777 1.00 29.92 346 TYR A CA 1
ATOM 2706 C C . TYR A 1 349 ? -11.018 10.015 22.865 1.00 30.48 346 TYR A C 1
ATOM 2707 O O . TYR A 1 349 ? -11.015 9.245 23.836 1.00 26.09 346 TYR A O 1
ATOM 2716 N N . GLY A 1 350 ? -10.125 10.988 22.687 1.00 23.55 347 GLY A N 1
ATOM 2717 C CA . GLY A 1 350 ? -9.145 11.315 23.697 1.00 27.38 347 GLY A CA 1
ATOM 2718 C C . GLY A 1 350 ? -8.952 12.818 23.760 1.00 28.08 347 GLY A C 1
ATOM 2719 O O . GLY A 1 350 ? -9.355 13.561 22.853 1.00 26.34 347 GLY A O 1
ATOM 2720 N N . VAL A 1 351 ? -8.332 13.259 24.853 1.00 25.77 348 VAL A N 1
ATOM 2721 C CA . VAL A 1 351 ? -8.051 14.671 25.080 1.00 28.86 348 VAL A CA 1
ATOM 2722 C C . VAL A 1 351 ? -6.592 14.831 25.487 1.00 27.82 348 VAL A C 1
ATOM 2723 O O . VAL A 1 351 ? -6.143 14.198 26.449 1.00 27.33 348 VAL A O 1
ATOM 2727 N N . ILE A 1 352 ? -5.858 15.679 24.758 1.00 23.16 349 ILE A N 1
ATOM 2728 C CA . ILE A 1 352 ? -4.487 16.067 25.103 1.00 25.27 349 ILE A CA 1
ATOM 2729 C C . ILE A 1 352 ? -4.522 17.477 25.703 1.00 29.39 349 ILE A C 1
ATOM 2730 O O . ILE A 1 352 ? -4.994 18.422 25.051 1.00 25.53 349 ILE A O 1
ATOM 2735 N N . SER A 1 353 ? -4.011 17.629 26.934 1.00 29.51 350 SER A N 1
ATOM 2736 C CA . SER A 1 353 ? -4.080 18.903 27.656 1.00 28.73 350 SER A CA 1
ATOM 2737 C C . SER A 1 353 ? -2.775 19.151 28.394 1.00 29.35 350 SER A C 1
ATOM 2738 O O . SER A 1 353 ? -2.479 18.467 29.372 1.00 30.33 350 SER A O 1
ATOM 2741 N N . SER A 1 354 ? -2.005 20.125 27.916 1.00 25.31 351 SER A N 1
ATOM 2742 C CA . SER A 1 354 ? -0.800 20.677 28.515 1.00 27.00 351 SER A CA 1
ATOM 2743 C C . SER A 1 354 ? -1.184 21.831 29.423 1.00 24.62 351 SER A C 1
ATOM 2744 O O . SER A 1 354 ? -2.203 22.484 29.207 1.00 29.02 351 SER A O 1
ATOM 2747 N N . PHE A 1 355 ? -0.341 22.104 30.418 1.00 23.91 352 PHE A N 1
ATOM 2748 C CA . PHE A 1 355 ? -0.559 23.284 31.244 1.00 27.32 352 PHE A CA 1
ATOM 2749 C C . PHE A 1 355 ? 0.661 23.503 32.132 1.00 29.72 352 PHE A C 1
ATOM 2750 O O . PHE A 1 355 ? 1.319 22.549 32.542 1.00 30.35 352 PHE A O 1
ATOM 2758 N N . GLY A 1 356 ? 0.968 24.771 32.403 1.00 29.01 353 GLY A N 1
ATOM 2759 C CA . GLY A 1 356 ? 2.152 25.092 33.180 1.00 31.33 353 GLY A CA 1
ATOM 2760 C C . GLY A 1 356 ? 2.655 26.510 32.986 1.00 31.25 353 GLY A C 1
ATOM 2761 O O . GLY A 1 356 ? 1.849 27.437 32.841 1.00 32.45 353 GLY A O 1
ATOM 2762 N N . ALA A 1 357 ? 3.978 26.685 32.949 1.00 30.91 354 ALA A N 1
ATOM 2763 C CA . ALA A 1 357 ? 4.585 28.014 32.980 1.00 33.47 354 ALA A CA 1
ATOM 2764 C C . ALA A 1 357 ? 4.108 28.910 31.835 1.00 39.39 354 ALA A C 1
ATOM 2765 O O . ALA A 1 357 ? 3.625 28.454 30.788 1.00 31.97 354 ALA A O 1
ATOM 2767 N N . GLY A 1 358 ? 4.334 30.213 32.035 1.00 32.75 355 GLY A N 1
ATOM 2768 C CA . GLY A 1 358 ? 3.630 31.263 31.346 1.00 34.54 355 GLY A CA 1
ATOM 2769 C C . GLY A 1 358 ? 2.278 31.572 31.943 1.00 39.84 355 GLY A C 1
ATOM 2770 O O . GLY A 1 358 ? 1.838 32.724 31.881 1.00 37.39 355 GLY A O 1
ATOM 2771 N N . TYR A 1 359 ? 1.728 30.630 32.697 1.00 39.97 356 TYR A N 1
ATOM 2772 C CA . TYR A 1 359 ? 0.389 30.093 32.493 1.00 37.29 356 TYR A CA 1
ATOM 2773 C C . TYR A 1 359 ? 0.173 30.046 30.987 1.00 31.05 356 TYR A C 1
ATOM 2774 O O . TYR A 1 359 ? 0.025 31.048 30.272 1.00 28.04 356 TYR A O 1
ATOM 2783 N N . SER A 1 360 ? 0.257 28.806 30.538 1.00 29.74 357 SER A N 1
ATOM 2784 C CA . SER A 1 360 ? -0.161 28.363 29.230 1.00 26.17 357 SER A CA 1
ATOM 2785 C C . SER A 1 360 ? -0.996 27.111 29.458 1.00 27.17 357 SER A C 1
ATOM 2786 O O . SER A 1 360 ? -0.685 26.312 30.343 1.00 26.39 357 SER A O 1
ATOM 2789 N N . VAL A 1 361 ? -2.103 26.988 28.730 1.00 27.87 358 VAL A N 1
ATOM 2790 C CA . VAL A 1 361 ? -2.879 25.757 28.683 1.00 28.56 358 VAL A CA 1
ATOM 2791 C C . VAL A 1 361 ? -3.140 25.464 27.213 1.00 28.17 358 VAL A C 1
ATOM 2792 O O . VAL A 1 361 ? -3.481 26.375 26.452 1.00 23.87 358 VAL A O 1
ATOM 2796 N N . GLY A 1 362 ? -2.933 24.212 26.808 1.00 25.49 359 GLY A N 1
ATOM 2797 C CA . GLY A 1 362 ? -3.284 23.770 25.469 1.00 24.75 359 GLY A CA 1
ATOM 2798 C C . GLY A 1 362 ? -4.089 22.484 25.527 1.00 25.85 359 GLY A C 1
ATOM 2799 O O . GLY A 1 362 ? -3.627 21.515 26.124 1.00 26.28 359 GLY A O 1
ATOM 2800 N N . SER A 1 363 ? -5.273 22.437 24.917 1.00 26.79 360 SER A N 1
ATOM 2801 C CA . SER A 1 363 ? -6.154 21.289 25.071 1.00 27.82 360 SER A CA 1
ATOM 2802 C C . SER A 1 363 ? -6.724 20.895 23.717 1.00 31.84 360 SER A C 1
ATOM 2803 O O . SER A 1 363 ? -7.296 21.733 23.010 1.00 25.63 360 SER A O 1
ATOM 2806 N N . ILE A 1 364 ? -6.580 19.611 23.373 1.00 27.02 361 ILE A N 1
ATOM 2807 C CA . ILE A 1 364 ? -6.821 19.108 22.021 1.00 25.68 361 ILE A CA 1
ATOM 2808 C C . ILE A 1 364 ? -7.721 17.878 22.122 1.00 26.20 361 ILE A C 1
ATOM 2809 O O . ILE A 1 364 ? -7.355 16.896 22.774 1.00 28.43 361 ILE A O 1
ATOM 2814 N N . VAL A 1 365 ? -8.898 17.935 21.505 1.00 24.53 362 VAL A N 1
ATOM 2815 C CA . VAL A 1 365 ? -9.749 16.754 21.384 1.00 26.84 362 VAL A CA 1
ATOM 2816 C C . VAL A 1 365 ? -9.339 16.013 20.122 1.00 29.22 362 VAL A C 1
ATOM 2817 O O . VAL A 1 365 ? -9.220 16.618 19.045 1.00 28.27 362 VAL A O 1
ATOM 2821 N N . VAL A 1 366 ? -9.083 14.710 20.256 1.00 28.70 363 VAL A N 1
ATOM 2822 C CA . VAL A 1 366 ? -8.690 13.864 19.137 1.00 25.42 363 VAL A CA 1
ATOM 2823 C C . VAL A 1 366 ? -9.618 12.656 19.078 1.00 29.73 363 VAL A C 1
ATOM 2824 O O . VAL A 1 366 ? -10.297 12.314 20.049 1.00 25.21 363 VAL A O 1
ATOM 2828 N N . GLN A 1 367 ? -9.655 12.021 17.905 1.00 26.85 364 GLN A N 1
ATOM 2829 C CA . GLN A 1 367 ? -10.394 10.781 17.716 1.00 30.96 364 GLN A CA 1
ATOM 2830 C C . GLN A 1 367 ? -9.531 9.803 16.935 1.00 29.45 364 GLN A C 1
ATOM 2831 O O . GLN A 1 367 ? -8.979 10.163 15.887 1.00 31.23 364 GLN A O 1
ATOM 2837 N N . LYS A 1 368 ? -9.424 8.574 17.448 1.00 26.56 365 LYS A N 1
ATOM 2838 C CA . LYS A 1 368 ? -8.588 7.549 16.843 1.00 28.81 365 LYS A CA 1
ATOM 2839 C C . LYS A 1 368 ? -9.256 6.969 15.601 1.00 33.27 365 LYS A C 1
ATOM 2840 O O . LYS A 1 368 ? -10.466 6.735 15.572 1.00 33.18 365 LYS A O 1
ATOM 2846 N N . HIS A 1 369 ? -8.456 6.774 14.563 1.00 32.38 366 HIS A N 1
ATOM 2847 C CA . HIS A 1 369 ? -8.864 6.089 13.346 1.00 38.70 366 HIS A CA 1
ATOM 2848 C C . HIS A 1 369 ? -7.849 4.994 13.089 1.00 42.01 366 HIS A C 1
ATOM 2849 O O . HIS A 1 369 ? -6.643 5.266 13.050 1.00 39.99 366 HIS A O 1
ATOM 2856 N N . VAL A 1 370 ? -8.335 3.763 12.937 1.00 40.42 367 VAL A N 1
ATOM 2857 C CA . VAL A 1 370 ? -7.498 2.612 12.626 1.00 43.95 367 VAL A CA 1
ATOM 2858 C C . VAL A 1 370 ? -7.788 2.213 11.187 1.00 50.47 367 VAL A C 1
ATOM 2859 O O . VAL A 1 370 ? -8.946 1.965 10.826 1.00 54.54 367 VAL A O 1
ATOM 2863 N N . ALA A 1 371 ? -6.745 2.178 10.363 1.00 47.58 368 ALA A N 1
ATOM 2864 C CA . ALA A 1 371 ? -6.881 1.779 8.968 1.00 50.23 368 ALA A CA 1
ATOM 2865 C C . ALA A 1 371 ? -6.417 0.331 8.742 1.00 54.82 368 ALA A C 1
ATOM 2866 O O . ALA A 1 371 ? -6.771 -0.587 9.498 1.00 45.97 368 ALA A O 1
ATOM 2868 N N . GLY B 1 5 ? -8.740 36.016 2.265 1.00 45.63 2 GLY B N 1
ATOM 2869 C CA . GLY B 1 5 ? -8.434 37.442 2.331 1.00 39.40 2 GLY B CA 1
ATOM 2870 C C . GLY B 1 5 ? -7.777 37.877 3.631 1.00 40.88 2 GLY B C 1
ATOM 2871 O O . GLY B 1 5 ? -8.443 38.121 4.637 1.00 42.60 2 GLY B O 1
ATOM 2872 N N . ILE B 1 6 ? -6.453 37.992 3.619 1.00 36.13 3 ILE B N 1
ATOM 2873 C CA . ILE B 1 6 ? -5.680 38.276 4.817 1.00 31.99 3 ILE B CA 1
ATOM 2874 C C . ILE B 1 6 ? -4.728 39.419 4.509 1.00 30.31 3 ILE B C 1
ATOM 2875 O O . ILE B 1 6 ? -4.004 39.368 3.512 1.00 29.75 3 ILE B O 1
ATOM 2880 N N . ARG B 1 7 ? -4.737 40.459 5.349 1.00 30.49 4 ARG B N 1
ATOM 2881 C CA . ARG B 1 7 ? -3.986 41.676 5.064 1.00 29.30 4 ARG B CA 1
ATOM 2882 C C . ARG B 1 7 ? -3.150 42.117 6.256 1.00 26.86 4 ARG B C 1
ATOM 2883 O O . ARG B 1 7 ? -3.584 42.028 7.408 1.00 28.67 4 ARG B O 1
ATOM 2891 N N . ILE B 1 8 ? -1.957 42.631 5.972 1.00 26.13 5 ILE B N 1
ATOM 2892 C CA . ILE B 1 8 ? -1.221 43.398 6.965 1.00 24.84 5 ILE B CA 1
ATOM 2893 C C . ILE B 1 8 ? -1.820 44.801 6.946 1.00 31.29 5 ILE B C 1
ATOM 2894 O O . ILE B 1 8 ? -1.717 45.504 5.939 1.00 28.23 5 ILE B O 1
ATOM 2899 N N . THR B 1 9 ? -2.451 45.204 8.048 1.00 29.68 6 THR B N 1
ATOM 2900 C CA . THR B 1 9 ? -3.243 46.427 8.098 1.00 35.52 6 THR B CA 1
ATOM 2901 C C . THR B 1 9 ? -2.607 47.526 8.949 1.00 33.97 6 THR B C 1
ATOM 2902 O O . THR B 1 9 ? -3.174 48.615 9.057 1.00 36.09 6 THR B O 1
ATOM 2906 N N . GLY B 1 10 ? -1.458 47.275 9.565 1.00 31.48 7 GLY B N 1
ATOM 2907 C CA . GLY B 1 10 ? -0.835 48.286 10.398 1.00 30.15 7 GLY B CA 1
ATOM 2908 C C . GLY B 1 10 ? 0.523 47.835 10.883 1.00 29.97 7 GLY B C 1
ATOM 2909 O O . GLY B 1 10 ? 0.704 46.657 11.214 1.00 31.82 7 GLY B O 1
ATOM 2910 N 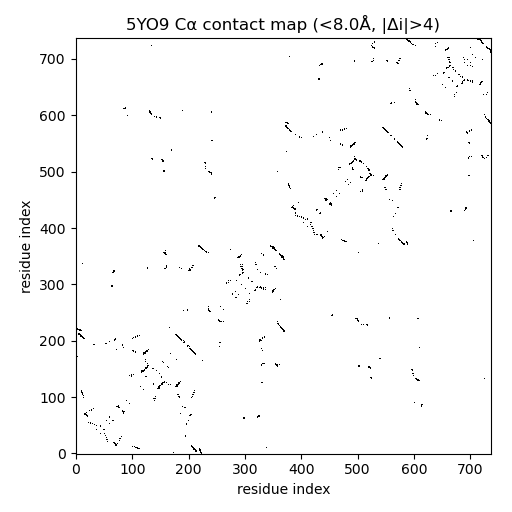N . THR B 1 11 ? 1.498 48.739 10.892 1.00 27.48 8 THR B N 1
ATOM 2911 C CA . THR B 1 11 ? 2.831 48.424 11.380 1.00 26.82 8 THR B CA 1
ATOM 2912 C C . THR B 1 11 ? 3.258 49.478 12.382 1.00 28.91 8 THR B C 1
ATOM 2913 O O . THR B 1 11 ? 2.774 50.611 12.361 1.00 29.47 8 THR B O 1
ATOM 2917 N N . GLY B 1 12 ? 4.175 49.092 13.252 1.00 22.75 9 GLY B N 1
ATOM 2918 C CA . GLY B 1 12 ? 4.642 49.980 14.296 1.00 25.65 9 GLY B CA 1
ATOM 2919 C C . GLY B 1 12 ? 6.128 49.793 14.490 1.00 29.84 9 GLY B C 1
ATOM 2920 O O . GLY B 1 12 ? 6.687 48.733 14.200 1.00 25.12 9 GLY B O 1
ATOM 2921 N N . LEU B 1 13 ? 6.756 50.833 15.011 1.00 27.84 10 LEU B N 1
ATOM 2922 C CA . LEU B 1 13 ? 8.204 50.927 15.051 1.00 26.93 10 LEU B CA 1
ATOM 2923 C C . LEU B 1 13 ? 8.635 51.660 16.314 1.00 25.92 10 LEU B C 1
ATOM 2924 O O . LEU B 1 13 ? 8.079 52.706 16.656 1.00 31.31 10 LEU B O 1
ATOM 2929 N N . PHE B 1 14 ? 9.660 51.137 16.976 1.00 23.28 11 PHE B N 1
ATOM 2930 C CA . PHE B 1 14 ? 10.280 51.814 18.098 1.00 25.94 11 PHE B CA 1
ATOM 2931 C C . PHE B 1 14 ? 11.781 51.654 17.995 1.00 30.18 11 PHE B C 1
ATOM 2932 O O . PHE B 1 14 ? 12.271 50.548 17.738 1.00 28.52 11 PHE B O 1
ATOM 2940 N N . HIS B 1 15 ? 12.509 52.743 18.229 1.00 25.98 12 HIS B N 1
ATOM 2941 C CA . HIS B 1 15 ? 13.947 52.616 18.384 1.00 25.87 12 HIS B CA 1
ATOM 2942 C C . HIS B 1 15 ? 14.404 53.369 19.620 1.00 27.11 12 HIS B C 1
ATOM 2943 O O . HIS B 1 15 ? 13.802 54.379 19.997 1.00 27.17 12 HIS B O 1
ATOM 2950 N N . PRO B 1 16 ? 15.456 52.892 20.276 1.00 27.13 13 PRO B N 1
ATOM 2951 C CA . PRO B 1 16 ? 15.982 53.603 21.441 1.00 26.87 13 PRO B CA 1
ATOM 2952 C C . PRO B 1 16 ? 16.613 54.930 21.020 1.00 31.39 13 PRO B C 1
ATOM 2953 O O . PRO B 1 16 ? 16.777 55.226 19.828 1.00 27.08 13 PRO B O 1
ATOM 2957 N N . THR B 1 17 ? 16.959 55.743 22.032 1.00 30.23 14 THR B N 1
ATOM 2958 C CA . THR B 1 17 ? 17.240 57.160 21.790 1.00 29.03 14 THR B CA 1
ATOM 2959 C C . THR B 1 17 ? 18.659 57.408 21.283 1.00 29.79 14 THR B C 1
ATOM 2960 O O . THR B 1 17 ? 18.851 58.160 20.318 1.00 30.58 14 THR B O 1
ATOM 2964 N N . GLU B 1 18 ? 19.660 56.816 21.944 1.00 28.13 15 GLU B N 1
ATOM 2965 C CA . GLU B 1 18 ? 21.059 57.104 21.648 1.00 28.08 15 GLU B CA 1
ATOM 2966 C C . GLU B 1 18 ? 21.511 56.488 20.322 1.00 36.25 15 GLU B C 1
ATOM 2967 O O . GLU B 1 18 ? 21.136 55.359 19.950 1.00 30.83 15 GLU B O 1
ATOM 2973 N N . ILE B 1 19 ? 22.386 57.221 19.640 1.00 32.03 16 ILE B N 1
ATOM 2974 C CA . ILE B 1 19 ? 22.865 56.878 18.309 1.00 31.10 16 ILE B CA 1
ATOM 2975 C C . ILE B 1 19 ? 24.374 56.685 18.376 1.00 34.43 16 ILE B C 1
ATOM 2976 O O . ILE B 1 19 ? 25.060 57.382 19.128 1.00 32.59 16 ILE B O 1
ATOM 2981 N N . ILE B 1 20 ? 24.883 55.692 17.648 1.00 29.22 17 ILE B N 1
ATOM 2982 C CA . ILE B 1 20 ? 26.318 55.459 17.513 1.00 30.75 17 ILE B CA 1
ATOM 2983 C C . ILE B 1 20 ? 26.635 55.527 16.030 1.00 34.41 17 ILE B C 1
ATOM 2984 O O . ILE B 1 20 ? 26.038 54.794 15.234 1.00 31.26 17 ILE B O 1
ATOM 2989 N N . SER B 1 21 ? 27.537 56.433 15.655 1.00 35.48 18 SER B N 1
ATOM 2990 C CA . SER B 1 21 ? 28.016 56.549 14.287 1.00 31.37 18 SER B CA 1
ATOM 2991 C C . SER B 1 21 ? 29.163 55.570 14.050 1.00 29.85 18 SER B C 1
ATOM 2992 O O . SER B 1 21 ? 29.776 55.051 14.985 1.00 31.27 18 SER B O 1
ATOM 2995 N N . ASN B 1 22 ? 29.466 55.334 12.775 1.00 33.68 19 ASN B N 1
ATOM 2996 C CA . ASN B 1 22 ? 30.578 54.449 12.438 1.00 33.62 19 ASN B CA 1
ATOM 2997 C C . ASN B 1 22 ? 31.896 54.936 13.051 1.00 33.07 19 ASN B C 1
ATOM 2998 O O . ASN B 1 22 ? 32.687 54.133 13.562 1.00 34.47 19 ASN B O 1
ATOM 3003 N N . GLU B 1 23 ? 32.151 56.252 13.014 1.00 35.21 20 GLU B N 1
ATOM 3004 C CA . GLU B 1 23 ? 33.426 56.756 13.531 1.00 38.64 20 GLU B CA 1
ATOM 3005 C C . GLU B 1 23 ? 33.520 56.590 15.048 1.00 36.69 20 GLU B C 1
ATOM 3006 O O . GLU B 1 23 ? 34.575 56.203 15.568 1.00 39.10 20 GLU B O 1
ATOM 3012 N N . GLU B 1 24 ? 32.432 56.850 15.779 1.00 34.72 21 GLU B N 1
ATOM 3013 C CA . GLU B 1 24 ? 32.434 56.525 17.204 1.00 33.61 21 GLU B CA 1
ATOM 3014 C C . GLU B 1 24 ? 32.775 55.064 17.433 1.00 41.66 21 GLU B C 1
ATOM 3015 O O . GLU B 1 24 ? 33.583 54.726 18.314 1.00 37.84 21 GLU B O 1
ATOM 3021 N N . LEU B 1 25 ? 32.176 54.177 16.629 1.00 41.41 22 LEU B N 1
ATOM 3022 C CA . LEU B 1 25 ? 32.376 52.748 16.821 1.00 36.92 22 LEU B CA 1
ATOM 3023 C C . LEU B 1 25 ? 33.786 52.340 16.421 1.00 37.71 22 LEU B C 1
ATOM 3024 O O . LEU B 1 25 ? 34.447 51.588 17.146 1.00 38.43 22 LEU B O 1
ATOM 3029 N N . ALA B 1 26 ? 34.280 52.852 15.289 1.00 37.76 23 ALA B N 1
ATOM 3030 C CA . ALA B 1 26 ? 35.645 52.530 14.878 1.00 40.07 23 ALA B CA 1
ATOM 3031 C C . ALA B 1 26 ? 36.660 53.052 15.893 1.00 40.00 23 ALA B C 1
ATOM 3032 O O . ALA B 1 26 ? 37.565 52.320 16.313 1.00 43.10 23 ALA B O 1
ATOM 3034 N N . ASP B 1 27 ? 36.519 54.321 16.297 1.00 42.33 24 ASP B N 1
ATOM 3035 C CA . ASP B 1 27 ? 37.337 54.879 17.375 1.00 39.51 24 ASP B CA 1
ATOM 3036 C C . ASP B 1 27 ? 37.343 53.960 18.588 1.00 40.76 24 ASP B C 1
ATOM 3037 O O . ASP B 1 27 ? 38.402 53.625 19.130 1.00 42.42 24 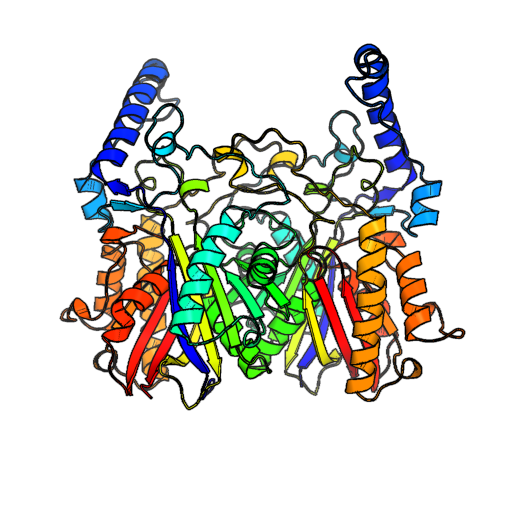ASP B O 1
ATOM 3042 N N . SER B 1 28 ? 36.152 53.540 19.021 1.00 39.13 25 SER B N 1
ATOM 3043 C CA . SER B 1 28 ? 36.031 52.736 20.231 1.00 40.26 25 SER B CA 1
ATOM 3044 C C . SER B 1 28 ? 36.784 51.419 20.102 1.00 44.48 25 SER B C 1
ATOM 3045 O O . SER B 1 28 ? 37.513 51.016 21.019 1.00 42.44 25 SER B O 1
ATOM 3048 N N . LEU B 1 29 ? 36.609 50.719 18.974 1.00 43.11 26 LEU B N 1
ATOM 3049 C CA . LEU B 1 29 ? 37.283 49.432 18.815 1.00 40.79 26 LEU B CA 1
ATOM 3050 C C . LEU B 1 29 ? 38.788 49.624 18.681 1.00 44.75 26 LEU B C 1
ATOM 3051 O O . LEU B 1 29 ? 39.571 48.857 19.255 1.00 48.01 26 LEU B O 1
ATOM 3056 N N . ASN B 1 30 ? 39.207 50.658 17.944 1.00 45.58 27 ASN B N 1
ATOM 3057 C CA . ASN B 1 30 ? 40.634 50.927 17.779 1.00 48.69 27 ASN B CA 1
ATOM 3058 C C . ASN B 1 30 ? 41.317 51.153 19.125 1.00 52.90 27 ASN B C 1
ATOM 3059 O O . ASN B 1 30 ? 42.455 50.713 19.333 1.00 55.10 27 ASN B O 1
ATOM 3064 N N . ALA B 1 31 ? 40.629 51.822 20.058 1.00 48.86 28 ALA B N 1
ATOM 3065 C CA . ALA B 1 31 ? 41.178 51.997 21.399 1.00 46.70 28 ALA B CA 1
ATOM 3066 C C . ALA B 1 31 ? 41.322 50.661 22.117 1.00 55.57 28 ALA B C 1
ATOM 3067 O O . ALA B 1 31 ? 42.311 50.435 22.828 1.00 56.45 28 ALA B O 1
ATOM 3069 N N . TYR B 1 32 ? 40.347 49.761 21.945 1.00 51.62 29 TYR B N 1
ATOM 3070 C CA . TYR B 1 32 ? 40.444 48.455 22.586 1.00 52.77 29 TYR B CA 1
ATOM 3071 C C . TYR B 1 32 ? 41.570 47.622 21.985 1.00 58.19 29 TYR B C 1
ATOM 3072 O O . TYR B 1 32 ? 42.317 46.967 22.720 1.00 59.93 29 TYR B O 1
ATOM 3081 N N . VAL B 1 33 ? 41.696 47.607 20.652 1.00 55.87 30 VAL B N 1
ATOM 3082 C CA . VAL B 1 33 ? 42.692 46.721 20.053 1.00 60.98 30 VAL B CA 1
ATOM 3083 C C . VAL B 1 33 ? 44.098 47.249 20.300 1.00 65.93 30 VAL B C 1
ATOM 3084 O O . VAL B 1 33 ? 45.061 46.471 20.341 1.00 68.14 30 VAL B O 1
ATOM 3088 N N . GLU B 1 34 ? 44.251 48.564 20.477 1.00 60.42 31 GLU B N 1
ATOM 3089 C CA . GLU B 1 34 ? 45.570 49.088 20.808 1.00 66.45 31 GLU B CA 1
ATOM 3090 C C . GLU B 1 34 ? 45.955 48.751 22.246 1.00 70.69 31 GLU B C 1
ATOM 3091 O O . GLU B 1 34 ? 47.096 48.355 22.505 1.00 76.73 31 GLU B O 1
ATOM 3097 N N . GLN B 1 35 ? 45.016 48.884 23.191 1.00 65.95 32 GLN B N 1
ATOM 3098 C CA . GLN B 1 35 ? 45.276 48.449 24.564 1.00 69.17 32 GLN B CA 1
ATOM 3099 C C . GLN B 1 35 ? 45.606 46.962 24.618 1.00 75.82 32 GLN B C 1
ATOM 3100 O O . GLN B 1 35 ? 46.500 46.543 25.364 1.00 80.50 32 GLN B O 1
ATOM 3106 N N . TYR B 1 36 ? 44.887 46.147 23.838 1.00 74.44 33 TYR B N 1
ATOM 3107 C CA . TYR B 1 36 ? 45.149 44.711 23.815 1.00 73.88 33 TYR B CA 1
ATOM 3108 C C . TYR B 1 36 ? 46.537 44.412 23.264 1.00 77.22 33 TYR B C 1
ATOM 3109 O O . TYR B 1 36 ? 47.239 43.531 23.775 1.00 81.05 33 TYR B O 1
ATOM 3118 N N . ASN B 1 37 ? 46.951 45.138 22.223 1.00 74.98 34 ASN B N 1
ATOM 3119 C CA . ASN B 1 37 ? 48.243 44.876 21.599 1.00 77.21 34 ASN B CA 1
ATOM 3120 C C . ASN B 1 37 ? 49.388 45.518 22.375 1.00 84.19 34 ASN B C 1
ATOM 3121 O O . ASN B 1 37 ? 50.447 44.900 22.543 1.00 86.96 34 ASN B O 1
ATOM 3126 N N . GLN B 1 38 ? 49.198 46.755 22.851 1.00 82.75 35 GLN B N 1
ATOM 3127 C CA . GLN B 1 38 ? 50.200 47.391 23.702 1.00 85.01 35 GLN B CA 1
ATOM 3128 C C . GLN B 1 38 ? 50.434 46.596 24.979 1.00 86.36 35 GLN B C 1
ATOM 3129 O O . GLN B 1 38 ? 51.515 46.687 25.573 1.00 90.55 35 GLN B O 1
ATOM 3135 N N . GLU B 1 39 ? 49.457 45.795 25.395 1.00 84.92 36 GLU B N 1
ATOM 3136 C CA . GLU B 1 39 ? 49.667 44.878 26.510 1.00 87.14 36 GLU B CA 1
ATOM 3137 C C . GLU B 1 39 ? 50.495 43.673 26.064 1.00 94.19 36 GLU B C 1
ATOM 3138 O O . GLU B 1 39 ? 51.649 43.514 26.474 1.00 100.17 36 GLU B O 1
ATOM 3144 N N . ASN B 1 40 ? 49.925 42.819 25.209 1.00 92.01 37 ASN B N 1
ATOM 3145 C CA . ASN B 1 40 ? 50.549 41.542 24.847 1.00 96.11 37 ASN B CA 1
ATOM 3146 C C . ASN B 1 40 ? 51.560 41.704 23.707 1.00 100.21 37 ASN B C 1
ATOM 3147 O O . ASN B 1 40 ? 51.415 41.141 22.623 1.00 104.17 37 ASN B O 1
ATOM 3152 N N . ALA B 1 41 ? 52.620 42.472 23.973 1.00 100.63 38 ALA B N 1
ATOM 3153 C CA . ALA B 1 41 ? 53.702 42.568 22.997 1.00 101.26 38 ALA B CA 1
ATOM 3154 C C . ALA B 1 41 ? 54.441 41.243 22.853 1.00 105.12 38 ALA B C 1
ATOM 3155 O O . ALA B 1 41 ? 54.926 40.915 21.763 1.00 104.18 38 ALA B O 1
ATOM 3157 N N . GLU B 1 42 ? 54.516 40.466 23.934 1.00 105.12 39 GLU B N 1
ATOM 3158 C CA . GLU B 1 42 ? 55.287 39.228 23.950 1.00 106.31 39 GLU B CA 1
ATOM 3159 C C . GLU B 1 42 ? 54.589 38.113 23.176 1.00 108.88 39 GLU B C 1
ATOM 3160 O O . GLU B 1 42 ? 55.182 37.517 22.269 1.00 110.79 39 GLU B O 1
ATOM 3166 N N . LYS B 1 43 ? 53.325 37.829 23.507 1.00 107.81 40 LYS B N 1
ATOM 3167 C CA . LYS B 1 43 ? 52.649 36.671 22.933 1.00 107.46 40 LYS B CA 1
ATOM 3168 C C . LYS B 1 43 ? 52.373 36.859 21.445 1.00 108.49 40 LYS B C 1
ATOM 3169 O O . LYS B 1 43 ? 52.266 35.871 20.709 1.00 108.68 40 LYS B O 1
ATOM 3175 N N . ILE B 1 44 ? 52.267 38.108 20.981 1.00 107.05 41 ILE B N 1
ATOM 3176 C CA . ILE B 1 44 ? 52.248 38.356 19.541 1.00 107.59 41 ILE B CA 1
ATOM 3177 C C . ILE B 1 44 ? 53.571 37.920 18.921 1.00 108.56 41 ILE B C 1
ATOM 3178 O O . ILE B 1 44 ? 53.603 37.150 17.952 1.00 108.92 41 ILE B O 1
ATOM 3183 N N . ALA B 1 45 ? 54.685 38.396 19.485 1.00 109.39 42 ALA B N 1
ATOM 3184 C CA . ALA B 1 45 ? 55.998 38.038 18.960 1.00 109.25 42 ALA B CA 1
ATOM 3185 C C . ALA B 1 45 ? 56.302 36.564 19.193 1.00 108.15 42 ALA B C 1
ATOM 3186 O O . ALA B 1 45 ? 56.894 35.903 18.331 1.00 107.21 42 ALA B O 1
ATOM 3188 N N . ALA B 1 46 ? 55.896 36.029 20.346 1.00 107.92 43 ALA B N 1
ATOM 3189 C CA . ALA B 1 46 ? 56.089 34.621 20.681 1.00 106.95 43 ALA B CA 1
ATOM 3190 C C . ALA B 1 46 ? 55.251 33.680 19.821 1.00 110.93 43 ALA B C 1
ATOM 3191 O O . ALA B 1 46 ? 55.249 32.476 20.121 1.00 110.98 43 ALA B O 1
ATOM 3193 N N . GLY B 1 47 ? 54.563 34.178 18.792 1.00 112.27 44 GLY B N 1
ATOM 3194 C CA . GLY B 1 47 ? 53.742 33.329 17.950 1.00 110.91 44 GLY B CA 1
ATOM 3195 C C . GLY B 1 47 ? 52.607 32.656 18.678 1.00 110.16 44 GLY B C 1
ATOM 3196 O O . GLY B 1 47 ? 52.113 31.622 18.222 1.00 113.69 44 GLY B O 1
ATOM 3197 N N . GLU B 1 48 ? 52.184 33.214 19.812 1.00 108.30 45 GLU B N 1
ATOM 3198 C CA . GLU B 1 48 ? 51.143 32.615 20.637 1.00 107.05 45 GLU B CA 1
ATOM 3199 C C . GLU B 1 48 ? 49.794 33.283 20.374 1.00 109.95 45 GLU B C 1
ATOM 3200 O O . GLU B 1 48 ? 48.898 32.663 19.788 1.00 109.50 45 GLU B O 1
ATOM 3206 N N . LEU B 1 49 ? 49.641 34.543 20.790 1.00 108.09 46 LEU B N 1
ATOM 3207 C CA . LEU B 1 49 ? 48.423 35.312 20.562 1.00 103.01 46 LEU B CA 1
ATOM 3208 C C . LEU B 1 49 ? 48.585 36.139 19.291 1.00 102.77 46 LEU B C 1
ATOM 3209 O O . LEU B 1 49 ? 49.677 36.638 19.001 1.00 105.11 46 LEU B O 1
ATOM 3214 N N . GLU B 1 50 ? 47.508 36.254 18.516 1.00 101.72 47 GLU B N 1
ATOM 3215 C CA . GLU B 1 50 ? 47.569 37.053 17.304 1.00 95.27 47 GLU B CA 1
ATOM 3216 C C . GLU B 1 50 ? 47.372 38.528 17.635 1.00 89.23 47 GLU B C 1
ATOM 3217 O O . GLU B 1 50 ? 46.780 38.892 18.655 1.00 87.04 47 GLU B O 1
ATOM 3223 N N . GLU B 1 51 ? 47.910 39.377 16.765 1.00 87.00 48 GLU B N 1
ATOM 3224 C CA . GLU B 1 51 ? 47.786 40.818 16.923 1.00 82.96 48 GLU B CA 1
ATOM 3225 C C . GLU B 1 51 ? 46.456 41.278 16.339 1.00 81.38 48 GLU B C 1
ATOM 3226 O O . GLU B 1 51 ? 46.233 41.166 15.128 1.00 83.83 48 GLU B O 1
ATOM 3232 N N . LEU B 1 52 ? 45.576 41.794 17.195 1.00 76.12 49 LEU B N 1
ATOM 3233 C CA . LEU B 1 52 ? 44.257 42.227 16.755 1.00 70.10 49 LEU B CA 1
ATOM 3234 C C . LEU B 1 52 ? 44.364 43.420 15.812 1.00 66.18 49 LEU B C 1
ATOM 3235 O O . LEU B 1 52 ? 45.235 44.281 15.959 1.00 63.98 49 LEU B O 1
ATOM 3240 N N . ARG B 1 53 ? 43.461 43.461 14.833 1.00 65.28 50 ARG B N 1
ATOM 3241 C CA . ARG B 1 53 ? 43.412 44.519 13.833 1.00 60.15 50 ARG B CA 1
ATOM 3242 C C . ARG B 1 53 ? 42.237 45.451 14.100 1.00 56.32 50 ARG B C 1
ATOM 3243 O O . ARG B 1 53 ? 41.201 45.032 14.629 1.00 53.31 50 ARG B O 1
ATOM 3251 N N . GLY B 1 54 ? 42.405 46.717 13.710 1.00 54.25 51 GLY B N 1
ATOM 3252 C CA . GLY B 1 54 ? 41.414 47.745 13.950 1.00 53.33 51 GLY B CA 1
ATOM 3253 C C . GLY B 1 54 ? 40.384 47.847 12.839 1.00 51.72 51 GLY B C 1
ATOM 3254 O O . GLY B 1 54 ? 40.323 47.028 11.924 1.00 53.19 51 GLY B O 1
ATOM 3255 N N . SER B 1 55 ? 39.559 48.889 12.932 1.00 49.77 52 SER B N 1
ATOM 3256 C CA . SER B 1 55 ? 38.427 49.092 12.035 1.00 47.71 52 SER B CA 1
ATOM 3257 C C . SER B 1 55 ? 38.469 50.512 11.485 1.00 47.13 52 SER B C 1
ATOM 3258 O O . SER B 1 55 ? 39.192 51.374 11.990 1.00 48.51 52 SER B O 1
ATOM 3261 N N . SER B 1 56 ? 37.689 50.764 10.434 1.00 45.62 53 SER B N 1
ATOM 3262 C CA . SER B 1 56 ? 37.618 52.109 9.882 1.00 46.76 53 SER B CA 1
ATOM 3263 C C . SER B 1 56 ? 36.201 52.407 9.409 1.00 45.76 53 SER B C 1
ATOM 3264 O O . SER B 1 56 ? 35.530 51.540 8.836 1.00 43.11 53 SER B O 1
ATOM 3267 N N . ALA B 1 57 ? 35.751 53.641 9.678 1.00 41.65 54 ALA B N 1
ATOM 3268 C CA . ALA B 1 57 ? 34.404 54.057 9.302 1.00 39.81 54 ALA B CA 1
ATOM 3269 C C . ALA B 1 57 ? 34.236 54.107 7.795 1.00 39.97 54 ALA B C 1
ATOM 3270 O O . ALA B 1 57 ? 33.121 53.972 7.280 1.00 35.58 54 ALA B O 1
ATOM 3272 N N . GLU B 1 58 ? 35.331 54.319 7.075 1.00 44.97 55 GLU B N 1
ATOM 3273 C CA . GLU B 1 58 ? 35.268 54.363 5.621 1.00 40.49 55 GLU B CA 1
ATOM 3274 C C . GLU B 1 58 ? 34.921 52.986 5.065 1.00 35.41 55 GLU B C 1
ATOM 3275 O O . GLU B 1 58 ? 34.051 52.854 4.193 1.00 33.85 55 GLU B O 1
ATOM 3281 N N . PHE B 1 59 ? 35.573 51.945 5.587 1.00 33.55 56 PHE B N 1
ATOM 3282 C CA . PHE B 1 59 ? 35.273 50.584 5.152 1.00 37.71 56 PHE B CA 1
ATOM 3283 C C . PHE B 1 59 ? 33.820 50.221 5.442 1.00 36.61 56 PHE B C 1
ATOM 3284 O O . PHE B 1 59 ? 33.111 49.721 4.561 1.00 36.26 56 PHE B O 1
ATOM 3292 N N . ILE B 1 60 ? 33.363 50.475 6.679 1.00 38.13 57 ILE B N 1
ATOM 3293 C CA . ILE B 1 60 ? 32.005 50.110 7.095 1.00 34.44 57 ILE B CA 1
ATOM 3294 C C . ILE B 1 60 ? 30.986 50.559 6.060 1.00 33.97 57 ILE B C 1
ATOM 3295 O O . ILE B 1 60 ? 30.162 49.763 5.578 1.00 33.22 57 ILE B O 1
ATOM 3300 N N . GLU B 1 61 ? 31.019 51.848 5.714 1.00 30.97 58 GLU B N 1
ATOM 3301 C CA . GLU B 1 61 ? 29.971 52.410 4.871 1.00 31.83 58 GLU B CA 1
ATOM 3302 C C . GLU B 1 61 ? 30.112 51.945 3.427 1.00 32.88 58 GLU B C 1
ATOM 3303 O O . GLU B 1 61 ? 29.115 51.587 2.785 1.00 33.46 58 GLU B O 1
ATOM 3309 N N . LYS B 1 62 ? 31.337 51.932 2.896 1.00 34.99 59 LYS B N 1
ATOM 3310 C CA . LYS B 1 62 ? 31.522 51.466 1.522 1.00 32.56 59 LYS B CA 1
ATOM 3311 C C . LYS B 1 62 ? 31.131 49.997 1.382 1.00 34.27 59 LYS B C 1
ATOM 3312 O O . LYS B 1 62 ? 30.484 49.614 0.400 1.00 34.39 59 LYS B O 1
ATOM 3318 N N . ALA B 1 63 ? 31.476 49.165 2.374 1.00 33.03 60 ALA B N 1
ATOM 3319 C CA . ALA B 1 63 ? 31.209 47.733 2.261 1.00 32.78 60 ALA B CA 1
ATOM 3320 C C . ALA B 1 63 ? 29.728 47.409 2.422 1.00 34.74 60 ALA B C 1
ATOM 3321 O O . ALA B 1 63 ? 29.234 46.476 1.788 1.00 32.26 60 ALA B O 1
ATOM 3323 N N . SER B 1 64 ? 29.002 48.163 3.252 1.00 33.07 61 SER B N 1
ATOM 3324 C CA . SER B 1 64 ? 27.657 47.766 3.659 1.00 31.78 61 SER B CA 1
ATOM 3325 C C . SER B 1 64 ? 26.588 48.836 3.469 1.00 30.74 61 SER B C 1
ATOM 3326 O O . SER B 1 64 ? 25.405 48.478 3.375 1.00 25.43 61 SER B O 1
ATOM 3329 N N . GLY B 1 65 ? 26.945 50.123 3.407 1.00 28.27 62 GLY B N 1
ATOM 3330 C CA . GLY B 1 65 ? 25.952 51.175 3.366 1.00 29.88 62 GLY B CA 1
ATOM 3331 C C . GLY B 1 65 ? 25.511 51.689 4.726 1.00 25.40 62 GLY B C 1
ATOM 3332 O O . GLY B 1 65 ? 24.834 52.719 4.785 1.00 31.13 62 GLY B O 1
ATOM 3333 N N . ILE B 1 66 ? 25.860 51.000 5.813 1.00 25.98 63 ILE B N 1
ATOM 3334 C CA . ILE B 1 66 ? 25.507 51.444 7.158 1.00 27.15 63 ILE B CA 1
ATOM 3335 C C . ILE B 1 66 ? 26.285 52.707 7.506 1.00 29.65 63 ILE B C 1
ATOM 3336 O O . ILE B 1 66 ? 27.488 52.813 7.237 1.00 28.68 63 ILE B O 1
ATOM 3341 N N . LYS B 1 67 ? 25.603 53.670 8.127 1.00 28.41 64 LYS B N 1
ATOM 3342 C CA . LYS B 1 67 ? 26.259 54.875 8.632 1.00 30.67 64 LYS B CA 1
ATOM 3343 C C . LYS B 1 67 ? 26.148 55.051 10.146 1.00 30.62 64 LYS B C 1
ATOM 3344 O O . LYS B 1 67 ? 27.075 55.588 10.762 1.00 32.59 64 LYS B O 1
ATOM 3350 N N . ARG B 1 68 ? 25.059 54.585 10.760 1.00 25.74 65 ARG B N 1
ATOM 3351 C CA . ARG B 1 68 ? 24.780 54.794 12.176 1.00 28.33 65 ARG B CA 1
ATOM 3352 C C . ARG B 1 68 ? 23.860 53.670 12.635 1.00 30.36 65 ARG B C 1
ATOM 3353 O O . ARG B 1 68 ? 23.336 52.910 11.819 1.00 27.11 65 ARG B O 1
ATOM 3361 N N . ARG B 1 69 ? 23.648 53.575 13.949 1.00 25.64 66 ARG B N 1
ATOM 3362 C CA . ARG B 1 69 ? 22.644 52.652 14.473 1.00 28.73 66 ARG B CA 1
ATOM 3363 C C . ARG B 1 69 ? 22.141 53.157 15.822 1.00 29.63 66 ARG B C 1
ATOM 3364 O O . ARG B 1 69 ? 22.860 53.853 16.545 1.00 30.31 66 ARG B O 1
ATOM 3372 N N . TYR B 1 70 ? 20.892 52.815 16.149 1.00 25.31 67 TYR B N 1
ATOM 3373 C CA . TYR B 1 70 ? 20.348 53.084 17.479 1.00 28.88 67 TYR B CA 1
ATOM 3374 C C . TYR B 1 70 ? 20.716 51.976 18.455 1.00 29.68 67 TYR B C 1
ATOM 3375 O O . TYR B 1 70 ? 20.661 50.787 18.119 1.00 28.53 67 TYR B O 1
ATOM 3384 N N . VAL B 1 71 ? 21.078 52.367 19.678 1.00 27.94 68 VAL B N 1
ATOM 3385 C CA . VAL B 1 71 ? 21.518 51.417 20.688 1.00 26.97 68 VAL B CA 1
ATOM 3386 C C . VAL B 1 71 ? 20.736 51.631 21.978 1.00 36.72 68 VAL B C 1
ATOM 3387 O O . VAL B 1 71 ? 20.265 52.736 22.279 1.00 28.97 68 VAL B O 1
ATOM 3391 N N . ILE B 1 72 ? 20.603 50.545 22.744 1.00 33.01 69 ILE B N 1
ATOM 3392 C CA . ILE B 1 72 ? 19.838 50.594 23.984 1.00 32.85 69 ILE B CA 1
ATOM 3393 C C . ILE B 1 72 ? 20.559 51.434 25.038 1.00 34.00 69 ILE B C 1
ATOM 3394 O O . ILE B 1 72 ? 19.911 52.117 25.845 1.00 28.54 69 ILE B O 1
ATOM 3399 N N . GLU B 1 73 ? 21.895 51.385 25.056 1.00 32.45 70 GLU B N 1
ATOM 3400 C CA . GLU B 1 73 ? 22.713 52.148 25.998 1.00 39.67 70 GLU B CA 1
ATOM 3401 C C . GLU B 1 73 ? 24.092 52.322 25.378 1.00 40.41 70 GLU B C 1
ATOM 3402 O O . GLU B 1 73 ? 24.746 51.328 25.040 1.00 35.72 70 GLU B O 1
ATOM 3408 N N . LYS B 1 74 ? 24.552 53.571 25.276 1.00 37.41 71 LYS B N 1
ATOM 3409 C CA . LYS B 1 74 ? 25.674 53.925 24.410 1.00 35.52 71 LYS B CA 1
ATOM 3410 C C . LYS B 1 74 ? 27.032 53.867 25.102 1.00 38.09 71 LYS B C 1
ATOM 3411 O O . LYS B 1 74 ? 28.004 53.393 24.507 1.00 36.92 71 LYS B O 1
ATOM 3417 N N . SER B 1 75 ? 27.128 54.338 26.349 1.00 39.06 72 SER B N 1
ATOM 3418 C CA . SER B 1 75 ? 28.439 54.540 26.958 1.00 38.27 72 SER B CA 1
ATOM 3419 C C . SER B 1 75 ? 29.151 53.217 27.220 1.00 37.74 72 SER B C 1
ATOM 3420 O O . SER B 1 75 ? 30.380 53.135 27.110 1.00 39.54 72 SER B O 1
ATOM 3423 N N . GLY B 1 76 ? 28.406 52.169 27.574 1.00 40.19 73 GLY B N 1
ATOM 3424 C CA . GLY B 1 76 ? 29.041 50.886 27.817 1.00 39.70 73 GLY B CA 1
ATOM 3425 C C . GLY B 1 76 ? 29.560 50.237 26.548 1.00 40.23 73 GLY B C 1
ATOM 3426 O O . GLY B 1 76 ? 30.590 49.550 26.572 1.00 39.88 73 GLY B O 1
ATOM 3427 N N . ILE B 1 77 ? 28.864 50.454 25.425 1.00 39.42 74 ILE B N 1
ATOM 3428 C CA . ILE B 1 77 ? 29.300 49.903 24.145 1.00 38.63 74 ILE B CA 1
ATOM 3429 C C . ILE B 1 77 ? 30.595 50.569 23.698 1.00 37.52 74 ILE B C 1
ATOM 3430 O O . ILE B 1 77 ? 31.535 49.897 23.260 1.00 42.02 74 ILE B O 1
ATOM 3435 N N . LEU B 1 78 ? 30.681 51.894 23.834 1.00 39.68 75 LEU B N 1
ATOM 3436 C CA . LEU B 1 78 ? 31.850 52.632 23.367 1.00 40.54 75 LEU B CA 1
ATOM 3437 C C . LEU B 1 78 ? 33.035 52.537 24.315 1.00 41.04 75 LEU B C 1
ATOM 3438 O O . LEU B 1 78 ? 34.174 52.692 23.866 1.00 39.32 75 LEU B O 1
ATOM 3443 N N . ASP B 1 79 ? 32.797 52.265 25.595 1.00 43.06 76 ASP B N 1
ATOM 3444 C CA . ASP B 1 79 ? 33.863 52.112 26.581 1.00 43.52 76 ASP B CA 1
ATOM 3445 C C . ASP B 1 79 ? 34.775 50.950 26.204 1.00 44.87 76 ASP B C 1
ATOM 3446 O O . ASP B 1 79 ? 34.323 49.794 26.200 1.00 44.17 76 ASP B O 1
ATOM 3451 N N . PRO B 1 80 ? 36.058 51.196 25.922 1.00 44.06 77 PRO B N 1
ATOM 3452 C CA . PRO B 1 80 ? 36.943 50.103 25.500 1.00 47.47 77 PRO B CA 1
ATOM 3453 C C . PRO B 1 80 ? 37.318 49.154 26.615 1.00 46.28 77 PRO B C 1
ATOM 3454 O O . PRO B 1 80 ? 37.932 48.118 26.327 1.00 46.63 77 PRO B O 1
ATOM 3458 N N . THR B 1 81 ? 36.987 49.473 27.868 1.00 45.53 78 THR B N 1
ATOM 3459 C CA . THR B 1 81 ? 37.179 48.553 28.977 1.00 46.08 78 THR B CA 1
ATOM 3460 C C . THR B 1 81 ? 35.953 47.688 29.243 1.00 45.44 78 THR B C 1
ATOM 3461 O O . THR B 1 81 ? 36.042 46.741 30.033 1.00 46.02 78 THR B O 1
ATOM 3465 N N . ARG B 1 82 ? 34.816 48.000 28.615 1.00 41.87 79 ARG B N 1
ATOM 3466 C CA . ARG B 1 82 ? 33.579 47.252 28.820 1.00 42.59 79 ARG B CA 1
ATOM 3467 C C . ARG B 1 82 ? 33.101 46.631 27.506 1.00 40.76 79 ARG B C 1
ATOM 3468 O O . ARG B 1 82 ? 33.071 45.403 27.397 1.00 39.89 79 ARG B O 1
ATOM 3476 N N . LEU B 1 83 ? 32.722 47.451 26.520 1.00 42.66 80 LEU B N 1
ATOM 3477 C CA . LEU B 1 83 ? 32.316 46.988 25.185 1.00 44.20 80 LEU B CA 1
ATOM 3478 C C . LEU B 1 83 ? 31.015 46.186 25.229 1.00 39.81 80 LEU B C 1
ATOM 3479 O O . LEU B 1 83 ? 30.898 45.141 24.590 1.00 40.85 80 LEU B O 1
ATOM 3484 N N . ARG B 1 84 ? 30.032 46.679 25.988 1.00 41.05 81 ARG B N 1
ATOM 3485 C CA . ARG B 1 84 ? 28.688 46.113 26.039 1.00 36.61 81 ARG B CA 1
ATOM 3486 C C . ARG B 1 84 ? 27.788 47.097 26.774 1.00 39.54 81 ARG B C 1
ATOM 3487 O O . ARG B 1 84 ? 28.265 47.816 27.659 1.00 39.92 81 ARG B O 1
ATOM 3495 N N . PRO B 1 85 ? 26.494 47.158 26.452 1.00 38.14 82 PRO B N 1
ATOM 3496 C CA . PRO B 1 85 ? 25.636 48.194 27.046 1.00 38.37 82 PRO B CA 1
ATOM 3497 C C . PRO B 1 85 ? 25.516 48.037 28.558 1.00 40.11 82 PRO B C 1
ATOM 3498 O O . PRO B 1 85 ? 25.546 46.927 29.094 1.00 38.02 82 PRO B O 1
ATOM 3502 N N . ARG B 1 86 ? 25.363 49.175 29.243 1.00 40.19 83 ARG B N 1
ATOM 3503 C CA . ARG B 1 86 ? 25.208 49.213 30.699 1.00 38.14 83 ARG B CA 1
ATOM 3504 C C . ARG B 1 86 ? 23.729 49.077 31.046 1.00 36.49 83 ARG B C 1
ATOM 3505 O O . ARG B 1 86 ? 22.967 50.038 30.915 1.00 42.03 83 ARG B O 1
ATOM 3513 N N . LEU B 1 87 ? 23.318 47.906 31.513 1.00 35.63 84 LEU B N 1
ATOM 3514 C CA . LEU B 1 87 ? 21.913 47.670 31.800 1.00 37.67 84 LEU B CA 1
ATOM 3515 C C . LEU B 1 87 ? 21.733 47.268 33.258 1.00 35.15 84 LEU B C 1
ATOM 3516 O O . LEU B 1 87 ? 22.684 46.855 33.925 1.00 35.65 84 LEU B O 1
ATOM 3521 N N . SER B 1 88 ? 20.487 47.360 33.734 1.00 38.48 85 SER B N 1
ATOM 3522 C CA . SER B 1 88 ? 20.130 47.008 35.107 1.00 45.12 85 SER B CA 1
ATOM 3523 C C . SER B 1 88 ? 19.088 45.895 35.129 1.00 39.83 85 SER B C 1
ATOM 3524 O O . SER B 1 88 ? 18.113 45.931 34.372 1.00 40.63 85 SER B O 1
ATOM 3527 N N . GLU B 1 89 ? 19.283 44.921 36.015 1.00 38.98 86 GLU B N 1
ATOM 3528 C CA . GLU B 1 89 ? 18.234 43.939 36.269 1.00 41.25 86 GLU B CA 1
ATOM 3529 C C . GLU B 1 89 ? 16.962 44.639 36.712 1.00 39.68 86 GLU B C 1
ATOM 3530 O O . GLU B 1 89 ? 16.999 45.607 37.474 1.00 45.78 86 GLU B O 1
ATOM 3536 N N . ARG B 1 90 ? 15.831 44.157 36.227 1.00 36.85 87 ARG B N 1
ATOM 3537 C CA . ARG B 1 90 ? 14.538 44.601 36.716 1.00 36.51 87 ARG B CA 1
ATOM 3538 C C . ARG B 1 90 ? 13.895 43.474 37.516 1.00 40.20 87 ARG B C 1
ATOM 3539 O O . ARG B 1 90 ? 14.133 42.292 37.257 1.00 43.83 87 ARG B O 1
ATOM 3547 N N . SER B 1 91 ? 13.100 43.839 38.512 1.00 44.59 88 SER B N 1
ATOM 3548 C CA . SER B 1 91 ? 12.415 42.810 39.278 1.00 44.00 88 SER B CA 1
ATOM 3549 C C . SER B 1 91 ? 11.252 42.256 38.457 1.00 38.76 88 SER B C 1
ATOM 3550 O O . SER B 1 91 ? 10.780 42.887 37.504 1.00 38.33 88 SER B O 1
ATOM 3553 N N . ASN B 1 92 ? 10.773 41.068 38.847 1.00 36.68 89 ASN B N 1
ATOM 3554 C CA . ASN B 1 92 ? 9.684 40.442 38.095 1.00 37.96 89 ASN B CA 1
ATOM 3555 C C . ASN B 1 92 ? 8.439 41.323 38.026 1.00 38.54 89 ASN B C 1
ATOM 3556 O O . ASN B 1 92 ? 7.639 41.174 37.094 1.00 34.84 89 ASN B O 1
ATOM 3561 N N . ASP B 1 93 ? 8.272 42.256 38.976 1.00 41.53 90 ASP B N 1
ATOM 3562 C CA . ASP B 1 93 ? 7.102 43.135 38.978 1.00 39.87 90 ASP B CA 1
ATOM 3563 C C . ASP B 1 93 ? 7.147 44.164 37.862 1.00 35.45 90 ASP B C 1
ATOM 3564 O O . ASP B 1 93 ? 6.097 44.678 37.462 1.00 39.99 90 ASP B O 1
ATOM 3569 N N . GLU B 1 94 ? 8.329 44.503 37.365 1.00 34.79 91 GLU B N 1
ATOM 3570 C CA . GLU B 1 94 ? 8.435 45.493 36.297 1.00 36.87 91 GLU B CA 1
ATOM 3571 C C . GLU B 1 94 ? 8.426 44.825 34.923 1.00 38.04 91 GLU B C 1
ATOM 3572 O O . GLU B 1 94 ? 8.954 43.721 34.744 1.00 35.70 91 GLU B O 1
ATOM 3578 N N . LEU B 1 95 ? 7.799 45.498 33.966 1.00 35.91 92 LEU B N 1
ATOM 3579 C CA . LEU B 1 95 ? 7.900 45.132 32.564 1.00 36.50 92 LEU B CA 1
ATOM 3580 C C . LEU B 1 95 ? 9.357 44.964 32.149 1.00 36.33 92 LEU B C 1
ATOM 3581 O O . LEU B 1 95 ? 10.178 45.857 32.369 1.00 33.05 92 LEU B O 1
ATOM 3586 N N . SER B 1 96 ? 9.685 43.811 31.555 1.00 35.02 93 SER B N 1
ATOM 3587 C CA . SER B 1 96 ? 11.055 43.610 31.105 1.00 31.50 93 SER B CA 1
ATOM 3588 C C . SER B 1 96 ? 11.345 44.484 29.882 1.00 27.36 93 SER B C 1
ATOM 3589 O O . SER B 1 96 ? 10.442 44.973 29.205 1.00 28.08 93 SER B O 1
ATOM 3592 N N . ILE B 1 97 ? 12.637 44.669 29.607 1.00 29.37 94 ILE B N 1
ATOM 3593 C CA . ILE B 1 97 ? 13.071 45.533 28.501 1.00 29.69 94 ILE B CA 1
ATOM 3594 C C . ILE B 1 97 ? 12.500 45.052 27.171 1.00 28.18 94 ILE B C 1
ATOM 3595 O O . ILE B 1 97 ? 11.962 45.841 26.385 1.00 27.98 94 ILE B O 1
ATOM 3600 N N . GLN B 1 98 ? 12.627 43.747 26.878 1.00 29.67 95 GLN B N 1
ATOM 3601 C CA . GLN B 1 98 ? 12.151 43.241 25.590 1.00 25.73 95 GLN B CA 1
ATOM 3602 C C . GLN B 1 98 ? 10.647 43.412 25.456 1.00 25.45 95 GLN B C 1
ATOM 3603 O O . GLN B 1 98 ? 10.149 43.793 24.390 1.00 27.39 95 GLN B O 1
ATOM 3609 N N . ALA B 1 99 ? 9.899 43.147 26.527 1.00 27.76 96 ALA B N 1
ATOM 3610 C CA . ALA B 1 99 ? 8.455 43.343 26.435 1.00 25.78 96 ALA B CA 1
ATOM 3611 C C . ALA B 1 99 ? 8.120 44.823 26.312 1.00 27.42 96 ALA B C 1
ATOM 3612 O O . ALA B 1 99 ? 7.195 45.203 25.582 1.00 26.61 96 ALA B O 1
ATOM 3614 N N . GLU B 1 100 ? 8.882 45.675 26.999 1.00 31.08 97 GLU B N 1
ATOM 3615 C CA . GLU B 1 100 ? 8.609 47.109 26.960 1.00 28.73 97 GLU B CA 1
ATOM 3616 C C . GLU B 1 100 ? 8.720 47.647 25.540 1.00 27.23 97 GLU B C 1
ATOM 3617 O O . GLU B 1 100 ? 7.796 48.295 25.034 1.00 24.65 97 GLU B O 1
ATOM 3623 N N . TRP B 1 101 ? 9.844 47.368 24.874 1.00 31.35 98 TRP B N 1
ATOM 3624 C CA . TRP B 1 101 ? 10.004 47.775 23.478 1.00 24.72 98 TRP B CA 1
ATOM 3625 C C . TRP B 1 101 ? 8.901 47.207 22.611 1.00 24.67 98 TRP B C 1
ATOM 3626 O O . TRP B 1 101 ? 8.354 47.904 21.746 1.00 22.41 98 TRP B O 1
ATOM 3637 N N . GLY B 1 102 ? 8.545 45.936 22.834 1.00 26.83 99 GLY B N 1
ATOM 3638 C CA . GLY B 1 102 ? 7.519 45.325 22.010 1.00 27.96 99 GLY B CA 1
ATOM 3639 C C . GLY B 1 102 ? 6.161 45.963 22.215 1.00 26.98 99 GLY B C 1
ATOM 3640 O O . GLY B 1 102 ? 5.415 46.182 21.254 1.00 26.39 99 GLY B O 1
ATOM 3641 N N . VAL B 1 103 ? 5.825 46.279 23.469 1.00 27.00 100 VAL B N 1
ATOM 3642 C CA . VAL B 1 103 ? 4.563 46.963 23.743 1.00 25.14 100 VAL B CA 1
ATOM 3643 C C . VAL B 1 103 ? 4.491 48.283 22.974 1.00 24.48 100 VAL B C 1
ATOM 3644 O O . VAL B 1 103 ? 3.494 48.570 22.300 1.00 27.77 100 VAL B O 1
ATOM 3648 N N . ILE B 1 104 ? 5.569 49.078 23.009 1.00 25.97 101 ILE B N 1
ATOM 3649 C CA . ILE B 1 104 ? 5.542 50.389 22.339 1.00 24.55 101 ILE B CA 1
ATOM 3650 C C . ILE B 1 104 ? 5.254 50.224 20.850 1.00 27.71 101 ILE B C 1
ATOM 3651 O O . ILE B 1 104 ? 4.317 50.827 20.312 1.00 23.35 101 ILE B O 1
ATOM 3656 N N . ALA B 1 105 ? 6.024 49.366 20.166 1.00 25.96 102 ALA B N 1
ATOM 3657 C CA . ALA B 1 105 ? 5.777 49.163 18.744 1.00 24.85 102 ALA B CA 1
ATOM 3658 C C . ALA B 1 105 ? 4.371 48.617 18.486 1.00 24.43 102 ALA B C 1
ATOM 3659 O O . ALA B 1 105 ? 3.722 48.995 17.506 1.00 23.99 102 ALA B O 1
ATOM 3661 N N . ALA B 1 106 ? 3.884 47.716 19.350 1.00 25.23 103 ALA B N 1
ATOM 3662 C CA . ALA B 1 106 ? 2.569 47.113 19.129 1.00 22.98 103 ALA B CA 1
ATOM 3663 C C . ALA B 1 106 ? 1.439 48.149 19.215 1.00 27.11 103 ALA B C 1
ATOM 3664 O O . ALA B 1 106 ? 0.493 48.114 18.414 1.00 26.90 103 ALA B O 1
ATOM 3666 N N . LYS B 1 107 ? 1.504 49.059 20.202 1.00 26.06 104 LYS B N 1
ATOM 3667 C CA . LYS B 1 107 ? 0.480 50.099 20.319 1.00 28.55 104 LYS B CA 1
ATOM 3668 C C . LYS B 1 107 ? 0.419 50.944 19.057 1.00 27.21 104 LYS B C 1
ATOM 3669 O O . LYS B 1 107 ? -0.667 51.235 18.546 1.00 32.94 104 LYS B O 1
ATOM 3675 N N . GLN B 1 108 ? 1.578 51.299 18.504 1.00 27.64 105 GLN B N 1
ATOM 3676 C CA . GLN B 1 108 ? 1.580 52.045 17.254 1.00 26.72 105 GLN B CA 1
ATOM 3677 C C . GLN B 1 108 ? 0.962 51.232 16.126 1.00 31.26 105 GLN B C 1
ATOM 3678 O O . GLN B 1 108 ? 0.182 51.763 15.327 1.00 29.50 105 GLN B O 1
ATOM 3684 N N . ALA B 1 109 ? 1.283 49.929 16.045 1.00 29.52 106 ALA B N 1
ATOM 3685 C CA . ALA B 1 109 ? 0.700 49.118 14.982 1.00 25.95 106 ALA B CA 1
ATOM 3686 C C . ALA B 1 109 ? -0.801 49.006 15.162 1.00 24.34 106 ALA B C 1
ATOM 3687 O O . ALA B 1 109 ? -1.556 49.071 14.188 1.00 27.02 106 ALA B O 1
ATOM 3689 N N . MET B 1 110 ? -1.246 48.824 16.405 1.00 27.86 107 MET B N 1
ATOM 3690 C CA . MET B 1 110 ? -2.671 48.673 16.670 1.00 29.93 107 MET B CA 1
ATOM 3691 C C . MET B 1 110 ? -3.424 49.947 16.320 1.00 31.83 107 MET B C 1
ATOM 3692 O O . MET B 1 110 ? -4.478 49.898 15.674 1.00 30.68 107 MET B O 1
ATOM 3697 N N . GLU B 1 111 ? -2.889 51.102 16.745 1.00 33.29 108 GLU B N 1
ATOM 3698 C CA . GLU B 1 111 ? -3.482 52.387 16.372 1.00 34.90 108 GLU B CA 1
ATOM 3699 C C . GLU B 1 111 ? -3.512 52.564 14.858 1.00 34.49 108 GLU B C 1
ATOM 3700 O O . GLU B 1 111 ? -4.535 52.972 14.297 1.00 32.03 108 GLU B O 1
ATOM 3706 N N . ASN B 1 112 ? -2.408 52.238 14.173 1.00 31.70 109 ASN B N 1
ATOM 3707 C CA . ASN B 1 112 ? -2.388 52.387 12.718 1.00 30.82 109 ASN B CA 1
ATOM 3708 C C . ASN B 1 112 ? -3.416 51.484 12.048 1.00 34.56 109 ASN B C 1
ATOM 3709 O O . ASN B 1 112 ? -3.979 51.847 11.009 1.00 37.95 109 ASN B O 1
ATOM 3714 N N . ALA B 1 113 ? -3.686 50.311 12.625 1.00 36.54 110 ALA B N 1
ATOM 3715 C CA . ALA B 1 113 ? -4.667 49.390 12.060 1.00 38.89 110 ALA B CA 1
ATOM 3716 C C . ALA B 1 113 ? -6.089 49.694 12.505 1.00 33.74 110 ALA B C 1
ATOM 3717 O O . ALA B 1 113 ? -7.030 49.116 11.944 1.00 37.53 110 ALA B O 1
ATOM 3719 N N . GLY B 1 114 ? -6.265 50.554 13.505 1.00 37.34 111 GLY B N 1
ATOM 3720 C CA . GLY B 1 114 ? -7.594 50.885 13.982 1.00 37.38 111 GLY B CA 1
ATOM 3721 C C . GLY B 1 114 ? -8.229 49.706 14.688 1.00 37.85 111 GLY B C 1
ATOM 3722 O O . GLY B 1 114 ? -9.388 49.363 14.437 1.00 39.91 111 GLY B O 1
ATOM 3723 N N . VAL B 1 115 ? -7.449 49.061 15.556 1.00 36.65 112 VAL B N 1
ATOM 3724 C CA . VAL B 1 115 ? -7.900 47.933 16.356 1.00 36.75 112 VAL B CA 1
ATOM 3725 C C . VAL B 1 115 ? -7.472 48.205 17.787 1.00 32.35 112 VAL B C 1
ATOM 3726 O O . VAL B 1 115 ? -6.528 48.952 18.040 1.00 37.85 112 VAL B O 1
ATOM 3730 N N . THR B 1 116 ? -8.186 47.596 18.729 1.00 34.95 113 THR B N 1
ATOM 3731 C CA . THR B 1 116 ? -7.877 47.648 20.157 1.00 36.16 113 THR B CA 1
ATOM 3732 C C . THR B 1 116 ? -7.573 46.238 20.666 1.00 37.80 113 THR B C 1
ATOM 3733 O O . THR B 1 116 ? -7.709 45.255 19.934 1.00 38.14 113 THR B O 1
ATOM 3737 N N . ALA B 1 117 ? -7.185 46.155 21.948 1.00 38.11 114 ALA B N 1
ATOM 3738 C CA . ALA B 1 117 ? -6.778 44.883 22.552 1.00 38.23 114 ALA B CA 1
ATOM 3739 C C . ALA B 1 117 ? -7.839 43.801 22.389 1.00 40.63 114 ALA B C 1
ATOM 3740 O O . ALA B 1 117 ? -7.524 42.646 22.079 1.00 35.25 114 ALA B O 1
ATOM 3742 N N . GLU B 1 118 ? -9.105 44.156 22.594 1.00 39.01 115 GLU B N 1
ATOM 3743 C CA . GLU B 1 118 ? -10.183 43.182 22.491 1.00 39.70 115 GLU B CA 1
ATOM 3744 C C . GLU B 1 118 ? -10.317 42.603 21.092 1.00 38.25 115 GLU B C 1
ATOM 3745 O O . GLU B 1 118 ? -11.021 41.605 20.928 1.00 33.83 115 GLU B O 1
ATOM 3751 N N . ASP B 1 119 ? -9.664 43.199 20.091 1.00 36.23 116 ASP B N 1
ATOM 3752 C CA . ASP B 1 119 ? -9.760 42.775 18.701 1.00 35.15 116 ASP B CA 1
ATOM 3753 C C . ASP B 1 119 ? -8.754 41.689 18.326 1.00 35.83 116 ASP B C 1
ATOM 3754 O O . ASP B 1 119 ? -8.869 41.126 17.229 1.00 32.47 116 ASP B O 1
ATOM 3759 N N . ILE B 1 120 ? -7.767 41.409 19.192 1.00 32.30 117 ILE B N 1
ATOM 3760 C CA . ILE B 1 120 ? -6.606 40.570 18.884 1.00 34.87 117 ILE B CA 1
ATOM 3761 C C . ILE B 1 120 ? -6.788 39.189 19.514 1.00 35.03 117 ILE B C 1
ATOM 3762 O O . ILE B 1 120 ? -7.178 39.085 20.685 1.00 29.39 117 ILE B O 1
ATOM 3767 N N . ASP B 1 121 ? -6.476 38.125 18.753 1.00 29.45 118 ASP B N 1
ATOM 3768 C CA . ASP B 1 121 ? -6.598 36.749 19.247 1.00 31.86 118 ASP B CA 1
ATOM 3769 C C . ASP B 1 121 ? -5.275 36.062 19.530 1.00 29.34 118 ASP B C 1
ATOM 3770 O O . ASP B 1 121 ? -5.247 35.145 20.343 1.00 30.94 118 ASP B O 1
ATOM 3775 N N . VAL B 1 122 ? -4.190 36.447 18.849 1.00 29.47 119 VAL B N 1
ATOM 3776 C CA . VAL B 1 122 ? -2.884 35.809 18.991 1.00 29.10 119 VAL B CA 1
ATOM 3777 C C . VAL B 1 122 ? -1.818 36.894 19.062 1.00 27.27 119 VAL B C 1
ATOM 3778 O O . VAL B 1 122 ? -1.914 37.908 18.364 1.00 28.26 119 VAL B O 1
ATOM 3782 N N . VAL B 1 123 ? -0.809 36.684 19.912 1.00 24.67 120 VAL B N 1
ATOM 3783 C CA . VAL B 1 123 ? 0.406 37.502 19.956 1.00 25.75 120 VAL B CA 1
ATOM 3784 C C . VAL B 1 123 ? 1.590 36.577 19.697 1.00 26.49 120 VAL B C 1
ATOM 3785 O O . VAL B 1 123 ? 1.789 35.607 20.433 1.00 25.73 120 VAL B O 1
ATOM 3789 N N . ILE B 1 124 ? 2.387 36.885 18.674 1.00 24.02 121 ILE B N 1
ATOM 3790 C CA . ILE B 1 124 ? 3.616 36.150 18.391 1.00 22.38 121 ILE B CA 1
ATOM 3791 C C . ILE B 1 124 ? 4.801 37.090 18.582 1.00 22.19 121 ILE B C 1
ATOM 3792 O O . ILE B 1 124 ? 4.871 38.149 17.944 1.00 20.60 121 ILE B O 1
ATOM 3797 N N . LEU B 1 125 ? 5.748 36.695 19.425 1.00 22.22 122 LEU B N 1
ATOM 3798 C CA . LEU B 1 125 ? 7.053 37.354 19.462 1.00 25.21 122 LEU B CA 1
ATOM 3799 C C . LEU B 1 125 ? 8.035 36.545 18.613 1.00 25.44 122 LEU B C 1
ATOM 3800 O O . LEU B 1 125 ? 8.402 35.416 18.969 1.00 22.46 122 LEU B O 1
ATOM 3805 N N . ALA B 1 126 ? 8.456 37.126 17.491 1.00 22.57 123 ALA B N 1
ATOM 3806 C CA . ALA B 1 126 ? 9.319 36.467 16.519 1.00 21.58 123 ALA B CA 1
ATOM 3807 C C . ALA B 1 126 ? 10.580 37.298 16.347 1.00 22.26 123 ALA B C 1
ATOM 3808 O O . ALA B 1 126 ? 10.543 38.352 15.709 1.00 22.20 123 ALA B O 1
ATOM 3810 N N . CYS B 1 127 ? 11.700 36.825 16.876 1.00 23.40 124 CYS B N 1
ATOM 3811 C CA . CYS B 1 127 ? 12.941 37.564 16.696 1.00 25.33 124 CYS B CA 1
ATOM 3812 C C . CYS B 1 127 ? 14.111 36.615 16.899 1.00 24.40 124 CYS B C 1
ATOM 3813 O O . CYS B 1 127 ? 13.933 35.410 17.092 1.00 26.21 124 CYS B O 1
ATOM 3816 N N . SER B 1 128 ? 15.313 37.170 16.893 1.00 24.29 125 SER B N 1
ATOM 3817 C CA . SER B 1 128 ? 16.513 36.357 16.911 1.00 26.99 125 SER B CA 1
ATOM 3818 C C . SER B 1 128 ? 17.033 36.032 18.310 1.00 25.91 125 SER B C 1
ATOM 3819 O O . SER B 1 128 ? 17.942 35.210 18.425 1.00 24.33 125 SER B O 1
ATOM 3822 N N . ASN B 1 129 ? 16.493 36.618 19.378 1.00 26.68 126 ASN B N 1
ATOM 3823 C CA . ASN B 1 129 ? 17.021 36.299 20.708 1.00 28.89 126 ASN B CA 1
ATOM 3824 C C . ASN B 1 129 ? 16.015 36.705 21.773 1.00 27.51 126 ASN B C 1
ATOM 3825 O O . ASN B 1 129 ? 15.648 37.884 21.862 1.00 27.47 126 ASN B O 1
ATOM 3830 N N . MET B 1 130 ? 15.552 35.732 22.563 1.00 25.87 127 MET B N 1
ATOM 3831 C CA . MET B 1 130 ? 14.581 35.994 23.611 1.00 26.56 127 MET B CA 1
ATOM 3832 C C . MET B 1 130 ? 15.329 36.313 24.891 1.00 27.13 127 MET B C 1
ATOM 3833 O O . MET B 1 130 ? 16.369 35.709 25.179 1.00 29.71 127 MET B O 1
ATOM 3838 N N . GLN B 1 131 ? 14.790 37.269 25.647 1.00 23.36 128 GLN B N 1
ATOM 3839 C CA . GLN B 1 131 ? 15.402 37.700 26.901 1.00 28.36 128 GLN B CA 1
ATOM 3840 C C . GLN B 1 131 ? 15.363 36.610 27.976 1.00 28.74 128 GLN B C 1
ATOM 3841 O O . GLN B 1 131 ? 16.261 36.549 28.823 1.00 27.77 128 GLN B O 1
ATOM 3847 N N . ARG B 1 132 ? 14.345 35.754 27.980 1.00 25.58 129 ARG B N 1
ATOM 3848 C CA . ARG B 1 132 ? 14.360 34.598 28.871 1.00 30.34 129 ARG B CA 1
ATOM 3849 C C . ARG B 1 132 ? 13.558 33.469 28.230 1.00 27.43 129 ARG B C 1
ATOM 3850 O O . ARG B 1 132 ? 12.868 33.665 27.227 1.00 27.36 129 ARG B O 1
ATOM 3858 N N . ALA B 1 133 ? 13.643 32.279 28.842 1.00 29.34 130 ALA B N 1
ATOM 3859 C CA . ALA B 1 133 ? 12.925 31.104 28.337 1.00 25.77 130 ALA B CA 1
ATOM 3860 C C . ALA B 1 133 ? 11.461 31.065 28.789 1.00 29.26 130 ALA B C 1
ATOM 3861 O O . ALA B 1 133 ? 10.566 30.743 27.991 1.00 27.22 130 ALA B O 1
ATOM 3863 N N . TYR B 1 134 ? 11.189 31.357 30.068 1.00 25.05 131 TYR B N 1
ATOM 3864 C CA . TYR B 1 134 ? 9.817 31.250 30.544 1.00 25.18 131 TYR B CA 1
ATOM 3865 C C . TYR B 1 134 ? 9.659 32.156 31.754 1.00 28.39 131 TYR B C 1
ATOM 3866 O O . TYR B 1 134 ? 10.624 32.321 32.512 1.00 28.47 131 TYR B O 1
ATOM 3875 N N . PRO B 1 135 ? 8.491 32.788 31.949 1.00 27.50 132 PRO B N 1
ATOM 3876 C CA . PRO B 1 135 ? 7.357 32.757 31.015 1.00 28.35 132 PRO B CA 1
ATOM 3877 C C . PRO B 1 135 ? 7.727 33.461 29.707 1.00 28.27 132 PRO B C 1
ATOM 3878 O O . PRO B 1 135 ? 8.577 34.358 29.757 1.00 30.82 132 PRO B O 1
ATOM 3882 N N . ALA B 1 136 ? 7.174 33.019 28.575 1.00 28.47 133 ALA B N 1
ATOM 3883 C CA . ALA B 1 136 ? 7.491 33.629 27.283 1.00 26.19 133 ALA B CA 1
ATOM 3884 C C . ALA B 1 136 ? 7.262 35.133 27.328 1.00 26.36 133 ALA B C 1
ATOM 3885 O O . ALA B 1 136 ? 6.252 35.608 27.860 1.00 27.47 133 ALA B O 1
ATOM 3887 N N . VAL B 1 137 ? 8.182 35.900 26.743 1.00 25.80 134 VAL B N 1
ATOM 3888 C CA . VAL B 1 137 ? 7.946 37.341 26.812 1.00 23.62 134 VAL B CA 1
ATOM 3889 C C . VAL B 1 137 ? 6.807 37.761 25.880 1.00 27.44 134 VAL B C 1
ATOM 3890 O O . VAL B 1 137 ? 6.208 38.818 26.100 1.00 25.55 134 VAL B O 1
ATOM 3894 N N . ALA B 1 138 ? 6.414 36.921 24.907 1.00 24.28 135 ALA B N 1
ATOM 3895 C CA . ALA B 1 138 ? 5.202 37.203 24.133 1.00 22.31 135 ALA B CA 1
ATOM 3896 C C . ALA B 1 138 ? 3.957 37.224 25.014 1.00 22.78 135 ALA B C 1
ATOM 3897 O O . ALA B 1 138 ? 3.022 37.995 24.764 1.00 22.78 135 ALA B O 1
ATOM 3899 N N . ILE B 1 139 ? 3.896 36.340 26.009 1.00 21.35 136 ILE B N 1
ATOM 3900 C CA . ILE B 1 139 ? 2.785 36.366 26.954 1.00 24.49 136 ILE B CA 1
ATOM 3901 C C . ILE B 1 139 ? 2.859 37.612 27.841 1.00 24.29 136 ILE B C 1
ATOM 3902 O O . ILE B 1 139 ? 1.838 38.221 28.165 1.00 26.09 136 ILE B O 1
ATOM 3907 N N . GLU B 1 140 ? 4.062 37.995 28.272 1.00 26.81 137 GLU B N 1
ATOM 3908 C CA . GLU B 1 140 ? 4.208 39.252 29.000 1.00 29.55 137 GLU B CA 1
ATOM 3909 C C . GLU B 1 140 ? 3.726 40.443 28.165 1.00 30.98 137 GLU B C 1
ATOM 3910 O O . GLU B 1 140 ? 3.045 41.339 28.683 1.00 28.84 137 GLU B O 1
ATOM 3916 N N . ILE B 1 141 ? 4.027 40.450 26.859 1.00 24.93 138 ILE B N 1
ATOM 3917 C CA . ILE B 1 141 ? 3.528 41.511 25.984 1.00 26.61 138 ILE B CA 1
ATOM 3918 C C . ILE B 1 141 ? 2.006 41.443 25.863 1.00 28.45 138 ILE B C 1
ATOM 3919 O O . ILE B 1 141 ? 1.310 42.464 25.944 1.00 22.99 138 ILE B O 1
ATOM 3924 N N . GLN B 1 142 ? 1.466 40.237 25.648 1.00 26.91 139 GLN B N 1
ATOM 3925 C CA . GLN B 1 142 ? 0.015 40.054 25.568 1.00 26.11 139 GLN B CA 1
ATOM 3926 C C . GLN B 1 142 ? -0.703 40.631 26.796 1.00 27.93 139 GLN B C 1
ATOM 3927 O O . GLN B 1 142 ? -1.726 41.319 26.676 1.00 31.02 139 GLN B O 1
ATOM 3933 N N . SER B 1 143 ? -0.188 40.341 27.983 1.00 25.85 140 SER B N 1
ATOM 3934 C CA . SER B 1 143 ? -0.822 40.809 29.215 1.00 30.90 140 SER B CA 1
ATOM 3935 C C . SER B 1 143 ? -0.711 42.327 29.352 1.00 34.44 140 SER B C 1
ATOM 3936 O O . SER B 1 143 ? -1.713 43.015 29.596 1.00 33.04 140 SER B O 1
ATOM 3939 N N . ALA B 1 144 ? 0.504 42.867 29.178 1.00 36.28 141 ALA B N 1
ATOM 3940 C CA . ALA B 1 144 ? 0.709 44.316 29.248 1.00 33.19 141 ALA B CA 1
ATOM 3941 C C . ALA B 1 144 ? -0.268 45.076 28.370 1.00 33.87 141 ALA B C 1
ATOM 3942 O O . ALA B 1 144 ? -0.676 46.194 28.705 1.00 35.40 141 ALA B O 1
ATOM 3944 N N . LEU B 1 145 ? -0.664 44.494 27.256 1.00 32.43 142 LEU B N 1
ATOM 3945 C CA . LEU B 1 145 ? -1.568 45.145 26.325 1.00 30.46 142 LEU B CA 1
ATOM 3946 C C . LEU B 1 145 ? -3.027 44.846 26.628 1.00 32.57 142 LEU B C 1
ATOM 3947 O O . LEU B 1 145 ? -3.914 45.423 25.984 1.00 33.15 142 LEU B O 1
ATOM 3952 N N . GLY B 1 146 ? -3.292 43.976 27.601 1.00 33.04 143 GLY B N 1
ATOM 3953 C CA . GLY B 1 146 ? -4.652 43.567 27.895 1.00 35.00 143 GLY B CA 1
ATOM 3954 C C . GLY B 1 146 ? -5.274 42.625 26.885 1.00 36.37 143 GLY B C 1
ATOM 3955 O O . GLY B 1 146 ? -6.502 42.531 26.810 1.00 34.02 143 GLY B O 1
ATOM 3956 N N . ILE B 1 147 ? -4.464 41.925 26.091 1.00 34.96 144 ILE B N 1
ATOM 3957 C CA . ILE B 1 147 ? -4.986 41.071 25.031 1.00 33.41 144 ILE B CA 1
ATOM 3958 C C . ILE B 1 147 ? -5.310 39.692 25.604 1.00 30.69 144 ILE B C 1
ATOM 3959 O O . ILE B 1 147 ? -4.576 39.168 26.446 1.00 28.78 144 ILE B O 1
ATOM 3964 N N . GLN B 1 148 ? -6.423 39.113 25.169 1.00 32.96 145 GLN B N 1
ATOM 3965 C CA . GLN B 1 148 ? -6.770 37.748 25.549 1.00 38.09 145 GLN B CA 1
ATOM 3966 C C . GLN B 1 148 ? -6.517 36.786 24.389 1.00 31.94 145 GLN B C 1
ATOM 3967 O O . GLN B 1 148 ? -6.373 37.188 23.234 1.00 37.67 145 GLN B O 1
ATOM 3973 N N . GLY B 1 149 ? -6.504 35.500 24.700 1.00 37.81 146 GLY B N 1
ATOM 3974 C CA . GLY B 1 149 ? -6.234 34.499 23.677 1.00 31.34 146 GLY B CA 1
ATOM 3975 C C . GLY B 1 149 ? -4.952 33.803 24.055 1.00 29.42 146 GLY B C 1
ATOM 3976 O O . GLY B 1 149 ? -4.777 33.453 25.223 1.00 27.59 146 GLY B O 1
ATOM 3977 N N . TYR B 1 150 ? -4.016 33.648 23.125 1.00 26.60 147 TYR B N 1
ATOM 3978 C CA . TYR B 1 150 ? -2.769 32.989 23.470 1.00 25.37 147 TYR B CA 1
ATOM 3979 C C . TYR B 1 150 ? -1.599 33.686 22.792 1.00 26.76 147 TYR B C 1
ATOM 3980 O O . TYR B 1 150 ? -1.766 34.498 21.881 1.00 27.06 147 TYR B O 1
ATOM 3989 N N . ALA B 1 151 ? -0.399 33.336 23.244 1.00 23.36 148 ALA B N 1
ATOM 3990 C CA . ALA B 1 151 ? 0.813 33.993 22.793 1.00 24.61 148 ALA B CA 1
ATOM 3991 C C . ALA B 1 151 ? 1.959 32.993 22.864 1.00 22.55 148 ALA B C 1
ATOM 3992 O O . ALA B 1 151 ? 1.947 32.089 23.699 1.00 24.15 148 ALA B O 1
ATOM 3994 N N . TYR B 1 152 ? 2.963 33.170 22.001 1.00 22.97 149 TYR B N 1
ATOM 3995 C CA . TYR B 1 152 ? 4.141 32.311 22.077 1.00 23.14 149 TYR B CA 1
ATOM 3996 C C . TYR B 1 152 ? 5.342 33.015 21.478 1.00 22.75 149 TYR B C 1
ATOM 3997 O O . TYR B 1 152 ? 5.206 33.960 20.695 1.00 20.15 149 TYR B O 1
ATOM 4006 N N . ASP B 1 153 ? 6.525 32.555 21.896 1.00 22.58 150 ASP B N 1
ATOM 4007 C CA . ASP B 1 153 ? 7.803 33.026 21.370 1.00 24.58 150 ASP B CA 1
ATOM 4008 C C . ASP B 1 153 ? 8.278 32.099 20.246 1.00 24.08 150 ASP B C 1
ATOM 4009 O O . ASP B 1 153 ? 8.156 30.870 20.340 1.00 19.96 150 ASP B O 1
ATOM 4014 N N . MET B 1 154 ? 8.861 32.692 19.199 1.00 21.35 151 MET B N 1
ATOM 4015 C CA . MET B 1 154 ? 9.278 31.936 18.022 1.00 21.28 151 MET B CA 1
ATOM 4016 C C . MET B 1 154 ? 10.569 32.527 17.471 1.00 25.08 151 MET B C 1
ATOM 4017 O O . MET B 1 154 ? 10.654 33.737 17.264 1.00 24.33 151 MET B O 1
ATOM 4022 N N . ASN B 1 155 ? 11.573 31.687 17.230 1.00 25.39 152 ASN B N 1
ATOM 4023 C CA . ASN B 1 155 ? 12.886 32.166 16.804 1.00 24.68 152 ASN B CA 1
ATOM 4024 C C . ASN B 1 155 ? 13.334 31.417 15.553 1.00 26.23 152 ASN B C 1
ATOM 4025 O O . ASN B 1 155 ? 13.473 30.181 15.575 1.00 25.93 152 ASN B O 1
ATOM 4030 N N . VAL B 1 156 ? 13.561 32.168 14.472 1.00 22.45 153 VAL B N 1
ATOM 4031 C CA . VAL B 1 156 ? 14.305 31.675 13.313 1.00 25.11 153 VAL B CA 1
ATOM 4032 C C . VAL B 1 156 ? 15.128 32.865 12.806 1.00 26.06 153 VAL B C 1
ATOM 4033 O O . VAL B 1 156 ? 15.258 33.121 11.599 1.00 24.75 153 VAL B O 1
ATOM 4037 N N . ALA B 1 157 ? 15.671 33.615 13.766 1.00 22.79 154 ALA B N 1
ATOM 4038 C CA . ALA B 1 157 ? 16.648 34.683 13.556 1.00 23.50 154 ALA B CA 1
ATOM 4039 C C . ALA B 1 157 ? 16.290 35.652 12.422 1.00 22.98 154 ALA B C 1
ATOM 4040 O O . ALA B 1 157 ? 15.260 36.325 12.483 1.00 23.24 154 ALA B O 1
ATOM 4042 N N . ALA B 1 158 ? 17.110 35.724 11.368 1.00 23.73 155 ALA B N 1
ATOM 4043 C CA . ALA B 1 158 ? 16.914 36.758 10.343 1.00 23.03 155 ALA B CA 1
ATOM 4044 C C . ALA B 1 158 ? 15.521 36.734 9.715 1.00 22.80 155 ALA B C 1
ATOM 4045 O O . ALA B 1 158 ? 15.020 37.788 9.281 1.00 23.69 155 ALA B O 1
ATOM 4047 N N . SER B 1 159 ? 14.881 35.561 9.633 1.00 21.75 156 SER B N 1
ATOM 4048 C CA . SER B 1 159 ? 13.608 35.426 8.929 1.00 21.07 156 SER B CA 1
ATOM 4049 C C . SER B 1 159 ? 12.412 35.284 9.867 1.00 20.02 156 SER B C 1
ATOM 4050 O O . SER B 1 159 ? 11.332 34.868 9.428 1.00 22.19 156 SER B O 1
ATOM 4053 N N . ALA B 1 160 ? 12.560 35.656 11.140 1.00 22.21 157 ALA B N 1
ATOM 4054 C CA . ALA B 1 160 ? 11.471 35.446 12.098 1.00 22.47 157 ALA B CA 1
ATOM 4055 C C . ALA B 1 160 ? 10.225 36.225 11.706 1.00 20.88 157 ALA B C 1
ATOM 4056 O O . ALA B 1 160 ? 9.102 35.747 11.911 1.00 20.04 157 ALA B O 1
ATOM 4058 N N . ALA B 1 161 ? 10.393 37.394 11.087 1.00 20.09 158 ALA B N 1
ATOM 4059 C CA . ALA B 1 161 ? 9.216 38.187 10.749 1.00 23.98 158 ALA B CA 1
ATOM 4060 C C . ALA B 1 161 ? 8.434 37.551 9.607 1.00 22.85 158 ALA B C 1
ATOM 4061 O O . ALA B 1 161 ? 7.204 37.439 9.681 1.00 23.76 158 ALA B O 1
ATOM 4063 N N . THR B 1 162 ? 9.125 37.086 8.560 1.00 18.53 159 THR B N 1
ATOM 4064 C CA . THR B 1 162 ? 8.419 36.451 7.459 1.00 21.06 159 THR B CA 1
ATOM 4065 C C . THR B 1 162 ? 7.841 35.098 7.866 1.00 21.40 159 THR B C 1
ATOM 4066 O O . THR B 1 162 ? 6.701 34.775 7.499 1.00 22.15 159 THR B O 1
ATOM 4070 N N . PHE B 1 163 ? 8.584 34.297 8.650 1.00 21.27 160 PHE B N 1
ATOM 4071 C CA . PHE B 1 163 ? 7.996 33.052 9.167 1.00 20.45 160 PHE B CA 1
ATOM 4072 C C . PHE B 1 163 ? 6.807 33.360 10.072 1.00 22.96 160 PHE B C 1
ATOM 4073 O O . PHE B 1 163 ? 5.781 32.670 10.029 1.00 21.46 160 PHE B O 1
ATOM 4081 N N . GLY B 1 164 ? 6.923 34.411 10.887 1.00 22.57 161 GLY B N 1
ATOM 4082 C CA . GLY B 1 164 ? 5.818 34.800 11.748 1.00 19.89 161 GLY B CA 1
ATOM 4083 C C . GLY B 1 164 ? 4.608 35.283 10.980 1.00 19.91 161 GLY B C 1
ATOM 4084 O O . GLY B 1 164 ? 3.470 35.050 11.402 1.00 20.48 161 GLY B O 1
ATOM 4085 N N . LEU B 1 165 ? 4.824 35.945 9.841 1.00 20.52 162 LEU B N 1
ATOM 4086 C CA . LEU B 1 165 ? 3.691 36.354 9.013 1.00 23.00 162 LEU B CA 1
ATOM 4087 C C . LEU B 1 165 ? 2.970 35.136 8.457 1.00 24.10 162 LEU B C 1
ATOM 4088 O O . LEU B 1 165 ? 1.733 35.123 8.357 1.00 22.63 162 LEU B O 1
ATOM 4093 N N . LYS B 1 166 ? 3.729 34.098 8.102 1.00 23.27 163 LYS B N 1
ATOM 4094 C CA . LYS B 1 166 ? 3.115 32.867 7.631 1.00 24.78 163 LYS B CA 1
ATOM 4095 C C . LYS B 1 166 ? 2.366 32.174 8.760 1.00 24.28 163 LYS B C 1
ATOM 4096 O O . LYS B 1 166 ? 1.258 31.666 8.554 1.00 27.04 163 LYS B O 1
ATOM 4102 N N . GLN B 1 167 ? 2.942 32.156 9.967 1.00 19.89 164 GLN B N 1
ATOM 4103 C CA . GLN B 1 167 ? 2.221 31.562 11.091 1.00 23.05 164 GLN B CA 1
ATOM 4104 C C . GLN B 1 167 ? 0.979 32.368 11.441 1.00 26.94 164 GLN B C 1
ATOM 4105 O O . GLN B 1 167 ? -0.073 31.795 11.756 1.00 21.89 164 GLN B O 1
ATOM 4111 N N . ALA B 1 168 ? 1.077 33.702 11.382 1.00 20.61 165 ALA B N 1
ATOM 4112 C CA . ALA B 1 168 ? -0.111 34.529 11.572 1.00 24.72 165 ALA B CA 1
ATOM 4113 C C . ALA B 1 168 ? -1.182 34.200 10.528 1.00 23.24 165 ALA B C 1
ATOM 4114 O O . ALA B 1 168 ? -2.345 33.953 10.870 1.00 27.24 165 ALA B O 1
ATOM 4116 N N . ALA B 1 169 ? -0.812 34.187 9.245 1.00 23.92 166 ALA B N 1
ATOM 4117 C CA . ALA B 1 169 ? -1.795 33.893 8.202 1.00 28.40 166 ALA B CA 1
ATOM 4118 C C . ALA B 1 169 ? -2.451 32.526 8.401 1.00 29.21 166 ALA B C 1
ATOM 4119 O O . ALA B 1 169 ? -3.659 32.375 8.171 1.00 28.92 166 ALA B O 1
ATOM 4121 N N . ASP B 1 170 ? -1.664 31.509 8.803 1.00 29.19 167 ASP B N 1
ATOM 4122 C CA . ASP B 1 170 ? -2.212 30.167 9.029 1.00 30.93 167 ASP B CA 1
ATOM 4123 C C . ASP B 1 170 ? -3.205 30.152 10.193 1.00 30.38 167 ASP B C 1
ATOM 4124 O O . ASP B 1 170 ? -4.241 29.478 10.127 1.00 30.13 167 ASP B O 1
ATOM 4129 N N . ALA B 1 171 ? -2.882 30.834 11.291 1.00 27.39 168 ALA B N 1
ATOM 4130 C CA . ALA B 1 171 ? -3.826 30.896 12.407 1.00 31.67 168 ALA B CA 1
ATOM 4131 C C . ALA B 1 171 ? -5.133 31.573 11.995 1.00 33.05 168 ALA B C 1
ATOM 4132 O O . ALA B 1 171 ? -6.224 31.142 12.399 1.00 29.70 168 ALA B O 1
ATOM 4134 N N . ILE B 1 172 ? -5.050 32.619 11.164 1.00 28.84 169 ILE B N 1
ATOM 4135 C CA . ILE B 1 172 ? -6.268 33.294 10.723 1.00 30.29 169 ILE B CA 1
ATOM 4136 C C . ILE B 1 172 ? -7.115 32.363 9.856 1.00 32.72 169 ILE B C 1
ATOM 4137 O O . ILE B 1 172 ? -8.329 32.250 10.059 1.00 32.59 169 ILE B O 1
ATOM 4142 N N . ARG B 1 173 ? -6.490 31.673 8.886 1.00 33.60 170 ARG B N 1
ATOM 4143 C CA . ARG B 1 173 ? -7.225 30.704 8.064 1.00 33.73 170 ARG B CA 1
ATOM 4144 C C . ARG B 1 173 ? -7.886 29.624 8.916 1.00 37.30 170 ARG B C 1
ATOM 4145 O O . ARG B 1 173 ? -8.902 29.051 8.513 1.00 40.49 170 ARG B O 1
ATOM 4153 N N . SER B 1 174 ? -7.334 29.338 10.090 1.00 35.29 171 SER B N 1
ATOM 4154 C CA . SER B 1 174 ? -7.939 28.404 11.033 1.00 40.34 171 SER B CA 1
ATOM 4155 C C . SER B 1 174 ? -8.944 29.052 11.982 1.00 40.49 171 SER B C 1
ATOM 4156 O O . SER B 1 174 ? -9.511 28.348 12.822 1.00 40.28 171 SER B O 1
ATOM 4159 N N . GLY B 1 175 ? -9.168 30.362 11.893 1.00 36.62 172 GLY B N 1
ATOM 4160 C CA . GLY B 1 175 ? -10.237 31.000 12.644 1.00 35.64 172 GLY B CA 1
ATOM 4161 C C . GLY B 1 175 ? -9.825 32.128 13.566 1.00 34.73 172 GLY B C 1
ATOM 4162 O O . GLY B 1 175 ? -10.705 32.743 14.182 1.00 34.96 172 GLY B O 1
ATOM 4163 N N . ALA B 1 176 ? -8.550 32.440 13.746 1.00 31.68 173 ALA B N 1
ATOM 4164 C CA . ALA B 1 176 ? -8.222 33.663 14.457 1.00 33.28 173 ALA B CA 1
ATOM 4165 C C . ALA B 1 176 ? -8.722 34.866 13.661 1.00 31.49 173 ALA B C 1
ATOM 4166 O O . ALA B 1 176 ? -8.702 34.863 12.426 1.00 30.29 173 ALA B O 1
ATOM 4168 N N . ARG B 1 177 ? -9.186 35.898 14.378 1.00 35.68 174 ARG B N 1
ATOM 4169 C CA . ARG B 1 177 ? -9.633 37.131 13.725 1.00 31.20 174 ARG B CA 1
ATOM 4170 C C . ARG B 1 177 ? -8.456 37.995 13.303 1.00 29.63 174 ARG B C 1
ATOM 4171 O O . ARG B 1 177 ? -8.391 38.467 12.161 1.00 27.81 174 ARG B O 1
ATOM 4179 N N . ARG B 1 178 ? -7.536 38.235 14.228 1.00 30.09 175 ARG B N 1
ATOM 4180 C CA . ARG B 1 178 ? -6.420 39.140 14.015 1.00 29.86 175 ARG B CA 1
ATOM 4181 C C . ARG B 1 178 ? -5.256 38.664 14.870 1.00 30.98 175 ARG B C 1
ATOM 4182 O O . ARG B 1 178 ? -5.457 38.145 15.974 1.00 27.68 175 ARG B O 1
ATOM 4190 N N . VAL B 1 179 ? -4.038 38.896 14.371 1.00 27.45 176 VAL B N 1
ATOM 4191 C CA . VAL B 1 179 ? -2.803 38.478 15.025 1.00 26.84 176 VAL B CA 1
ATOM 4192 C C . VAL B 1 179 ? -1.900 39.693 15.177 1.00 23.73 176 VAL B C 1
ATOM 4193 O O . VAL B 1 179 ? -1.794 40.510 14.259 1.00 26.51 176 VAL B O 1
ATOM 4197 N N . LEU B 1 180 ? -1.252 39.809 16.325 1.00 23.51 177 LEU B N 1
ATOM 4198 C CA . LEU B 1 180 ? -0.205 40.797 16.546 1.00 28.57 177 LEU B CA 1
ATOM 4199 C C . LEU B 1 180 ? 1.148 40.098 16.451 1.00 26.57 177 LEU B C 1
ATOM 4200 O O . LEU B 1 180 ? 1.415 39.167 17.214 1.00 26.73 177 LEU B O 1
ATOM 4205 N N . LEU B 1 181 ? 2.010 40.571 15.549 1.00 25.44 178 LEU B N 1
ATOM 4206 C CA . LEU B 1 181 ? 3.355 40.028 15.362 1.00 25.61 178 LEU B CA 1
ATOM 4207 C C . LEU B 1 181 ? 4.389 41.066 15.792 1.00 23.66 178 LEU B C 1
ATOM 4208 O O . LEU B 1 181 ? 4.444 42.151 15.218 1.00 22.26 178 LEU B O 1
ATOM 4213 N N . VAL B 1 182 ? 5.218 40.724 16.772 1.00 21.85 179 VAL B N 1
ATOM 4214 C CA . VAL B 1 182 ? 6.172 41.647 17.367 1.00 23.80 179 VAL B CA 1
ATOM 4215 C C . VAL B 1 182 ? 7.575 41.120 17.132 1.00 24.78 179 VAL B C 1
ATOM 4216 O O . VAL B 1 182 ? 7.820 39.915 17.276 1.00 26.46 179 VAL B O 1
ATOM 4220 N N . ASN B 1 183 ? 8.501 42.014 16.785 1.00 22.41 180 ASN B N 1
ATOM 4221 C CA . ASN B 1 183 ? 9.907 41.644 16.645 1.00 24.45 180 ASN B CA 1
ATOM 4222 C C . ASN B 1 183 ? 10.749 42.618 17.459 1.00 22.74 180 ASN B C 1
ATOM 4223 O O . ASN B 1 183 ? 10.791 43.809 17.146 1.00 24.53 180 ASN B O 1
ATOM 4228 N N . VAL B 1 184 ? 11.423 42.123 18.491 1.00 24.61 181 VAL B N 1
ATOM 4229 C CA . VAL B 1 184 ? 12.258 42.963 19.346 1.00 27.32 181 VAL B CA 1
ATOM 4230 C C . VAL B 1 184 ? 13.695 42.476 19.230 1.00 23.46 181 VAL B C 1
ATOM 4231 O O . VAL B 1 184 ? 14.000 41.326 19.569 1.00 28.17 181 VAL B O 1
ATOM 4235 N N . GLU B 1 185 ? 14.577 43.354 18.777 1.00 26.38 182 GLU B N 1
ATOM 4236 C CA . GLU B 1 185 ? 15.958 43.006 18.477 1.00 23.17 182 GLU B CA 1
ATOM 4237 C C . GLU B 1 185 ? 16.877 43.914 19.279 1.00 29.05 182 GLU B C 1
ATOM 4238 O O . GLU B 1 185 ? 17.141 45.060 18.902 1.00 26.73 182 GLU B O 1
ATOM 4244 N N . ILE B 1 186 ? 17.380 43.384 20.378 1.00 30.61 183 ILE B N 1
ATOM 4245 C CA . ILE B 1 186 ? 18.395 44.082 21.144 1.00 29.46 183 ILE B CA 1
ATOM 4246 C C . ILE B 1 186 ? 19.723 43.424 20.816 1.00 27.76 183 ILE B C 1
ATOM 4247 O O . ILE B 1 186 ? 20.283 42.676 21.630 1.00 26.43 183 ILE B O 1
ATOM 4252 N N . THR B 1 187 ? 20.220 43.692 19.598 1.00 27.70 184 THR B N 1
ATOM 4253 C CA . THR B 1 187 ? 21.399 43.000 19.088 1.00 22.08 184 THR B CA 1
ATOM 4254 C C . THR B 1 187 ? 22.659 43.407 19.833 1.00 28.08 184 THR B C 1
ATOM 4255 O O . THR B 1 187 ? 23.624 42.633 19.880 1.00 27.58 184 THR B O 1
ATOM 4259 N N . SER B 1 188 ? 22.670 44.605 20.441 1.00 27.95 185 SER B N 1
ATOM 4260 C CA . SER B 1 188 ? 23.811 44.984 21.273 1.00 29.41 185 SER B CA 1
ATOM 4261 C C . SER B 1 188 ? 24.014 44.019 22.433 1.00 27.37 185 SER B C 1
ATOM 4262 O O . SER B 1 188 ? 25.106 43.988 23.014 1.00 30.21 185 SER B O 1
ATOM 4265 N N . GLY B 1 189 ? 22.993 43.229 22.769 1.00 27.15 186 GLY B N 1
ATOM 4266 C CA . GLY B 1 189 ? 23.141 42.205 23.785 1.00 26.67 186 GLY B CA 1
ATOM 4267 C C . GLY B 1 189 ? 23.990 41.013 23.379 1.00 32.06 186 GLY B C 1
ATOM 4268 O O . GLY B 1 189 ? 24.554 40.341 24.249 1.00 30.85 186 GLY B O 1
ATOM 4269 N N . HIS B 1 190 ? 24.077 40.701 22.065 1.00 30.53 187 HIS B N 1
ATOM 4270 C CA . HIS B 1 190 ? 24.859 39.548 21.629 1.00 28.54 187 HIS B CA 1
ATOM 4271 C C . HIS B 1 190 ? 25.863 39.849 20.519 1.00 30.80 187 HIS B C 1
ATOM 4272 O O . HIS B 1 190 ? 26.480 38.912 19.993 1.00 29.78 187 HIS B O 1
ATOM 4279 N N . LEU B 1 191 ? 26.084 41.112 20.175 1.00 32.19 188 LEU B N 1
ATOM 4280 C CA . LEU B 1 191 ? 27.148 41.431 19.238 1.00 33.32 188 LEU B CA 1
ATOM 4281 C C . LEU B 1 191 ? 28.506 41.378 19.935 1.00 35.24 188 LEU B C 1
ATOM 4282 O O . LEU B 1 191 ? 28.618 41.610 21.141 1.00 33.95 188 LEU B O 1
ATOM 4287 N N . ASP B 1 192 ? 29.543 41.046 19.164 1.00 34.96 189 ASP B N 1
ATOM 4288 C CA . ASP B 1 192 ? 30.922 41.031 19.654 1.00 34.37 189 ASP B CA 1
ATOM 4289 C C . ASP B 1 192 ? 31.580 42.333 19.220 1.00 36.19 189 ASP B C 1
ATOM 4290 O O . ASP B 1 192 ? 32.048 42.463 18.083 1.00 36.36 189 ASP B O 1
ATOM 4295 N N . TYR B 1 193 ? 31.626 43.297 20.132 1.00 35.56 190 TYR B N 1
ATOM 4296 C CA . TYR B 1 193 ? 32.186 44.608 19.820 1.00 36.78 190 TYR B CA 1
ATOM 4297 C C . TYR B 1 193 ? 33.710 44.617 19.787 1.00 39.30 190 TYR B C 1
ATOM 4298 O O . TYR B 1 193 ? 34.300 45.651 19.463 1.00 39.10 190 TYR B O 1
ATOM 4307 N N . ARG B 1 194 ? 34.365 43.501 20.103 1.00 40.78 191 ARG B N 1
ATOM 4308 C CA . ARG B 1 194 ? 35.808 43.430 19.918 1.00 42.09 191 ARG B CA 1
ATOM 4309 C C . ARG B 1 194 ? 36.198 43.080 18.488 1.00 46.20 191 ARG B C 1
ATOM 4310 O O . ARG B 1 194 ? 37.319 43.391 18.071 1.00 48.85 191 ARG B O 1
ATOM 4318 N N . ASN B 1 195 ? 35.288 42.472 17.725 1.00 44.31 192 ASN B N 1
ATOM 4319 C CA . ASN B 1 195 ? 35.594 41.878 16.425 1.00 41.73 192 ASN B CA 1
ATOM 4320 C C . ASN B 1 195 ? 35.346 42.908 15.330 1.00 41.23 192 ASN B C 1
ATOM 4321 O O . ASN B 1 195 ? 34.201 43.303 15.088 1.00 39.73 192 ASN B O 1
ATOM 4326 N N . ARG B 1 196 ? 36.420 43.332 14.660 1.00 36.98 193 ARG B N 1
ATOM 4327 C CA . ARG B 1 196 ? 36.287 44.268 13.549 1.00 39.42 193 ARG B CA 1
ATOM 4328 C C . ARG B 1 196 ? 35.419 43.714 12.419 1.00 39.75 193 ARG B C 1
ATOM 4329 O O . ARG B 1 196 ? 34.823 44.487 11.659 1.00 40.70 193 ARG B O 1
ATOM 4337 N N . ASP B 1 197 ? 35.329 42.388 12.286 1.00 42.08 194 ASP B N 1
ATOM 4338 C CA . ASP B 1 197 ? 34.556 41.824 11.179 1.00 46.03 194 ASP B CA 1
ATOM 4339 C C . ASP B 1 197 ? 33.054 42.072 11.331 1.00 39.86 194 ASP B C 1
ATOM 4340 O O . ASP B 1 197 ? 32.350 42.202 10.324 1.00 37.65 194 ASP B O 1
ATOM 4345 N N . CYS B 1 198 ? 32.541 42.142 12.567 1.00 40.05 195 CYS B N 1
ATOM 4346 C CA . CYS B 1 198 ? 31.099 42.179 12.781 1.00 35.76 195 CYS B CA 1
ATOM 4347 C C . CYS B 1 198 ? 30.587 43.292 13.699 1.00 36.04 195 CYS B C 1
ATOM 4348 O O . CYS B 1 198 ? 29.366 43.433 13.815 1.00 32.17 195 CYS B O 1
ATOM 4351 N N . HIS B 1 199 ? 31.456 44.098 14.328 1.00 36.66 196 HIS B N 1
ATOM 4352 C CA . HIS B 1 199 ? 30.990 45.001 15.384 1.00 36.52 196 HIS B CA 1
ATOM 4353 C C . HIS B 1 199 ? 30.024 46.074 14.870 1.00 33.15 196 HIS B C 1
ATOM 4354 O O . HIS B 1 199 ? 29.182 46.558 15.633 1.00 35.92 196 HIS B O 1
ATOM 4361 N N . PHE B 1 200 ? 30.098 46.426 13.591 1.00 29.70 197 PHE B N 1
ATOM 4362 C CA . PHE B 1 200 ? 29.304 47.493 12.984 1.00 30.07 197 PHE B CA 1
ATOM 4363 C C . PHE B 1 200 ? 27.990 47.018 12.377 1.00 27.16 197 PHE B C 1
ATOM 4364 O O . PHE B 1 200 ? 27.217 47.849 11.890 1.00 24.70 197 PHE B O 1
ATOM 4372 N N . ILE B 1 201 ? 27.730 45.711 12.358 1.00 30.70 198 ILE B N 1
ATOM 4373 C CA . ILE B 1 201 ? 26.684 45.182 11.484 1.00 28.78 198 ILE B CA 1
ATOM 4374 C C . ILE B 1 201 ? 25.290 45.479 12.026 1.00 24.95 198 ILE B C 1
ATOM 4375 O O . ILE B 1 201 ? 24.387 45.830 11.262 1.00 26.73 198 ILE B O 1
ATOM 4380 N N . PHE B 1 202 ? 25.079 45.340 13.334 1.00 26.30 199 PHE B N 1
ATOM 4381 C CA . PHE B 1 202 ? 23.736 45.254 13.887 1.00 24.45 199 PHE B CA 1
ATOM 4382 C C . PHE B 1 202 ? 23.352 46.516 14.648 1.00 27.37 199 PHE B C 1
ATOM 4383 O O . PHE B 1 202 ? 24.209 47.205 15.203 1.00 26.86 199 PHE B O 1
ATOM 4391 N N . GLY B 1 203 ? 22.043 46.799 14.668 1.00 25.36 200 GLY B N 1
ATOM 4392 C CA . GLY B 1 203 ? 21.486 47.837 15.512 1.00 26.94 200 GLY B CA 1
ATOM 4393 C C . GLY B 1 203 ? 20.252 47.337 16.251 1.00 26.78 200 GLY B C 1
ATOM 4394 O O . GLY B 1 203 ? 19.781 46.218 16.024 1.00 27.62 200 GLY B O 1
ATOM 4395 N N . ASP B 1 204 ? 19.741 48.194 17.141 1.00 22.56 201 ASP B N 1
ATOM 4396 C CA . ASP B 1 204 ? 18.624 47.842 18.010 1.00 25.78 201 ASP B CA 1
ATOM 4397 C C . ASP B 1 204 ? 17.333 48.471 17.490 1.00 24.12 201 ASP B C 1
ATOM 4398 O O . ASP B 1 204 ? 17.345 49.562 16.927 1.00 26.24 201 ASP B O 1
ATOM 4403 N N . VAL B 1 205 ? 16.210 47.775 17.694 1.00 23.44 202 VAL B N 1
ATOM 4404 C CA . VAL B 1 205 ? 14.909 48.257 17.229 1.00 20.93 202 VAL B CA 1
ATOM 4405 C C . VAL B 1 205 ? 13.809 47.348 17.761 1.00 23.00 202 VAL B C 1
ATOM 4406 O O . VAL B 1 205 ? 14.082 46.240 18.232 1.00 26.33 202 VAL B O 1
ATOM 4410 N N . ALA B 1 206 ? 12.557 47.771 17.619 1.00 23.08 203 ALA B N 1
ATOM 4411 C CA . ALA B 1 206 ? 11.423 46.873 17.748 1.00 24.28 203 ALA B CA 1
ATOM 4412 C C . ALA B 1 206 ? 10.405 47.272 16.701 1.00 23.55 203 ALA B C 1
ATOM 4413 O O . ALA B 1 206 ? 10.260 48.455 16.389 1.00 27.53 203 ALA B O 1
ATOM 4415 N N . THR B 1 207 ? 9.721 46.275 16.140 1.00 17.81 204 THR B N 1
ATOM 4416 C CA . THR B 1 207 ? 8.687 46.503 15.144 1.00 20.12 204 THR B CA 1
ATOM 4417 C C . THR B 1 207 ? 7.491 45.634 15.481 1.00 21.87 204 THR B C 1
ATOM 4418 O O . THR B 1 207 ? 7.594 44.694 16.261 1.00 24.52 204 THR B O 1
ATOM 4422 N N . ALA B 1 208 ? 6.353 45.942 14.874 1.00 23.45 205 ALA B N 1
ATOM 4423 C CA . ALA B 1 208 ? 5.161 45.141 15.105 1.00 22.42 205 ALA B CA 1
ATOM 4424 C C . ALA B 1 208 ? 4.259 45.270 13.886 1.00 24.07 205 ALA B C 1
ATOM 4425 O O . ALA B 1 208 ? 4.364 46.232 13.120 1.00 23.52 205 ALA B O 1
ATOM 4427 N N . SER B 1 209 ? 3.379 44.281 13.701 1.00 22.43 206 SER B N 1
ATOM 4428 C CA . SER B 1 209 ? 2.432 44.254 12.592 1.00 25.52 206 SER B CA 1
ATOM 4429 C C . SER B 1 209 ? 1.096 43.680 13.051 1.00 30.09 206 SER B C 1
ATOM 4430 O O . SER B 1 209 ? 1.045 42.760 13.875 1.00 27.36 206 SER B O 1
ATOM 4433 N N . ILE B 1 210 ? 0.014 44.200 12.478 1.00 28.29 207 ILE B N 1
ATOM 4434 C CA . ILE B 1 210 ? -1.329 43.658 12.668 1.00 29.80 207 ILE B CA 1
ATOM 4435 C C . ILE B 1 210 ? -1.730 42.915 11.403 1.00 30.89 207 ILE B C 1
ATOM 4436 O O . ILE B 1 210 ? -1.684 43.480 10.303 1.00 29.16 207 ILE B O 1
ATOM 4441 N N . ILE B 1 211 ? -2.119 41.649 11.553 1.00 25.71 208 ILE B N 1
ATOM 4442 C CA . ILE B 1 211 ? -2.590 40.835 10.440 1.00 26.07 208 ILE B CA 1
ATOM 4443 C C . ILE B 1 211 ? -4.040 40.472 10.725 1.00 26.32 208 ILE B C 1
ATOM 4444 O O . ILE B 1 211 ? -4.382 40.110 11.855 1.00 28.23 208 ILE B O 1
ATOM 4449 N N . GLU B 1 212 ? -4.887 40.562 9.701 1.00 28.20 209 GLU B N 1
ATOM 4450 C CA . GLU B 1 212 ? -6.332 40.446 9.862 1.00 33.17 209 GLU B CA 1
ATOM 4451 C C . GLU B 1 212 ? -6.935 39.748 8.661 1.00 31.41 209 GLU B C 1
ATOM 4452 O O . GLU B 1 212 ? -6.476 39.923 7.527 1.00 30.51 209 GLU B O 1
ATOM 4458 N N . GLU B 1 213 ? -7.990 38.976 8.926 1.00 32.23 210 GLU B N 1
ATOM 4459 C CA . GLU B 1 213 ? -8.932 38.587 7.888 1.00 37.76 210 GLU B CA 1
ATOM 4460 C C . GLU B 1 213 ? -9.799 39.794 7.549 1.00 41.24 210 GLU B C 1
ATOM 4461 O O . GLU B 1 213 ? -10.574 40.260 8.390 1.00 36.73 210 GLU B O 1
ATOM 4467 N N . THR B 1 214 ? -9.665 40.313 6.331 1.00 46.43 211 THR B N 1
ATOM 4468 C CA . THR B 1 214 ? -10.445 41.468 5.912 1.00 42.58 211 THR B CA 1
ATOM 4469 C C . THR B 1 214 ? -10.469 41.521 4.394 1.00 48.58 211 THR B C 1
ATOM 4470 O O . THR B 1 214 ? -9.597 40.965 3.716 1.00 51.17 211 THR B O 1
ATOM 4474 N N . THR B 1 215 ? -11.522 42.154 3.872 1.00 50.63 212 THR B N 1
ATOM 4475 C CA . THR B 1 215 ? -11.575 42.599 2.483 1.00 48.15 212 THR B CA 1
ATOM 4476 C C . THR B 1 215 ? -12.015 44.053 2.409 1.00 46.70 212 THR B C 1
ATOM 4477 O O . THR B 1 215 ? -12.379 44.528 1.330 1.00 50.73 212 THR B O 1
ATOM 4481 N N . THR B 1 216 ? -12.001 44.763 3.536 1.00 45.11 213 THR B N 1
ATOM 4482 C CA . THR B 1 216 ? -12.571 46.091 3.638 1.00 47.28 213 THR B CA 1
ATOM 4483 C C . THR B 1 216 ? -11.634 47.100 4.288 1.00 49.22 213 THR B C 1
ATOM 4484 O O . THR B 1 216 ? -12.040 48.251 4.487 1.00 52.91 213 THR B O 1
ATOM 4488 N N . LYS B 1 217 ? -10.407 46.710 4.636 1.00 44.97 214 LYS B N 1
ATOM 4489 C CA . LYS B 1 217 ? -9.468 47.582 5.325 1.00 38.38 214 LYS B CA 1
ATOM 4490 C C . LYS B 1 217 ? -8.221 47.792 4.477 1.00 43.47 214 LYS B C 1
ATOM 4491 O O . LYS B 1 217 ? -7.753 46.869 3.798 1.00 38.77 214 LYS B O 1
ATOM 4497 N N . THR B 1 218 ? -7.690 49.015 4.516 1.00 44.14 215 THR B N 1
ATOM 4498 C CA . THR B 1 218 ? -6.441 49.300 3.826 1.00 45.12 215 THR B CA 1
ATOM 4499 C C . THR B 1 218 ? -5.324 48.425 4.391 1.00 42.22 215 THR B C 1
ATOM 4500 O O . THR B 1 218 ? -5.103 48.381 5.607 1.00 36.06 215 THR B O 1
ATOM 4504 N N . GLY B 1 219 ? -4.632 47.721 3.502 1.00 38.51 216 GLY B N 1
ATOM 4505 C CA . GLY B 1 219 ? -3.513 46.901 3.925 1.00 37.70 216 GLY B CA 1
ATOM 4506 C C . GLY B 1 219 ? -2.930 46.151 2.750 1.00 38.61 216 GLY B C 1
ATOM 4507 O O . GLY B 1 219 ? -3.380 46.287 1.602 1.00 35.54 216 GLY B O 1
ATOM 4508 N N . PHE B 1 220 ? -1.908 45.350 3.056 1.00 33.78 217 PHE B N 1
ATOM 4509 C CA . PHE B 1 220 ? -1.233 44.537 2.050 1.00 31.47 217 PHE B CA 1
ATOM 4510 C C . PHE B 1 220 ? -1.759 43.119 2.169 1.00 31.71 217 PHE B C 1
ATOM 4511 O O . PHE B 1 220 ? -1.562 42.456 3.197 1.00 32.25 217 PHE B O 1
ATOM 4519 N N . GLU B 1 221 ? -2.442 42.659 1.132 1.00 31.63 218 GLU B N 1
ATOM 4520 C CA . GLU B 1 221 ? -2.984 41.315 1.143 1.00 32.99 218 GLU B CA 1
ATOM 4521 C C . GLU B 1 221 ? -1.868 40.327 0.824 1.00 32.82 218 GLU B C 1
ATOM 4522 O O . GLU B 1 221 ? -1.101 40.539 -0.119 1.00 28.76 218 GLU B O 1
ATOM 4528 N N . ILE B 1 222 ? -1.760 39.274 1.637 1.00 27.88 219 ILE B N 1
ATOM 4529 C CA . ILE B 1 222 ? -0.737 38.246 1.457 1.00 29.07 219 ILE B CA 1
ATOM 4530 C C . ILE B 1 222 ? -1.188 37.283 0.368 1.00 28.32 219 ILE B C 1
ATOM 4531 O O . ILE B 1 222 ? -2.239 36.644 0.488 1.00 33.22 219 ILE B O 1
ATOM 4536 N N . LEU B 1 223 ? -0.383 37.154 -0.686 1.00 29.66 220 LEU B N 1
ATOM 4537 C CA . LEU B 1 223 ? -0.755 36.323 -1.828 1.00 31.38 220 LEU B CA 1
ATOM 4538 C C . LEU B 1 223 ? 0.049 35.036 -1.968 1.00 29.06 220 LEU B C 1
ATOM 4539 O O . LEU B 1 223 ? -0.462 34.071 -2.523 1.00 31.01 220 LEU B O 1
ATOM 4544 N N . ASP B 1 224 ? 1.287 34.994 -1.498 1.00 30.21 221 ASP B N 1
ATOM 4545 C CA . ASP B 1 224 ? 2.066 33.766 -1.568 1.00 29.64 221 ASP B CA 1
ATOM 4546 C C . ASP B 1 224 ? 3.200 33.871 -0.567 1.00 27.74 221 ASP B C 1
ATOM 4547 O O . ASP B 1 224 ? 3.756 34.951 -0.380 1.00 27.10 221 ASP B O 1
ATOM 4552 N N . ILE B 1 225 ? 3.536 32.757 0.077 1.00 26.34 222 ILE B N 1
ATOM 4553 C CA . ILE B 1 225 ? 4.657 32.718 1.002 1.00 27.04 222 ILE B CA 1
ATOM 4554 C C . ILE B 1 225 ? 5.519 31.515 0.665 1.00 28.96 222 ILE B C 1
ATOM 4555 O O . ILE B 1 225 ? 5.004 30.401 0.518 1.00 28.30 222 ILE B O 1
ATOM 4560 N N . HIS B 1 226 ? 6.824 31.739 0.552 1.00 25.92 223 HIS B N 1
ATOM 4561 C CA . HIS B 1 226 ? 7.797 30.667 0.411 1.00 25.62 223 HIS B CA 1
ATOM 4562 C C . HIS B 1 226 ? 8.808 30.807 1.543 1.00 23.56 223 HIS B C 1
ATOM 4563 O O . HIS B 1 226 ? 9.468 31.846 1.657 1.00 21.79 223 HIS B O 1
ATOM 4570 N N . LEU B 1 227 ? 8.896 29.784 2.393 1.00 23.68 224 LEU B N 1
ATOM 4571 C CA . LEU B 1 227 ? 9.856 29.714 3.489 1.00 22.50 224 LEU B CA 1
ATOM 4572 C C . LEU B 1 227 ? 10.852 28.596 3.218 1.00 22.42 224 LEU B C 1
ATOM 4573 O O . LEU B 1 227 ? 10.495 27.550 2.679 1.00 22.82 224 LEU B O 1
ATOM 4578 N N . PHE B 1 228 ? 12.095 28.805 3.640 1.00 22.25 225 PHE B N 1
ATOM 4579 C CA . PHE B 1 228 ? 13.170 27.872 3.334 1.00 21.18 225 PHE B CA 1
ATOM 4580 C C . PHE B 1 228 ? 14.232 27.945 4.421 1.00 20.96 225 PHE B C 1
ATOM 4581 O O . PHE B 1 228 ? 14.615 29.045 4.825 1.00 20.50 225 PHE B O 1
ATOM 4589 N N . THR B 1 229 ? 14.710 26.790 4.895 1.00 21.37 226 THR B N 1
ATOM 4590 C CA . THR B 1 229 ? 15.878 26.767 5.770 1.00 23.72 226 THR B CA 1
ATOM 4591 C C . THR B 1 229 ? 16.841 25.685 5.301 1.00 25.34 226 THR B C 1
ATOM 4592 O O . THR B 1 229 ? 16.434 24.672 4.727 1.00 22.59 226 THR B O 1
ATOM 4596 N N . GLN B 1 230 ? 18.125 25.924 5.560 1.00 22.98 227 GLN B N 1
ATOM 4597 C CA . GLN B 1 230 ? 19.201 25.014 5.178 1.00 26.50 227 GLN B CA 1
ATOM 4598 C C . GLN B 1 230 ? 20.340 25.262 6.157 1.00 25.82 227 GLN B C 1
ATOM 4599 O O . GLN B 1 230 ? 20.979 26.313 6.098 1.00 25.50 227 GLN B O 1
ATOM 4605 N N . PHE B 1 231 ? 20.605 24.289 7.026 1.00 25.43 228 PHE B N 1
ATOM 4606 C CA . PHE B 1 231 ? 21.545 24.466 8.128 1.00 26.60 228 PHE B CA 1
ATOM 4607 C C . PHE B 1 231 ? 22.910 24.936 7.652 1.00 25.96 228 PHE B C 1
ATOM 4608 O O . PHE B 1 231 ? 23.470 24.395 6.696 1.00 25.64 228 PHE B O 1
ATOM 4616 N N . SER B 1 232 ? 23.443 25.945 8.333 1.00 21.50 229 SER B N 1
ATOM 4617 C CA . SER B 1 232 ? 24.785 26.430 8.069 1.00 25.37 229 SER B CA 1
ATOM 4618 C C . SER B 1 232 ? 25.368 26.945 9.371 1.00 31.30 229 SER B C 1
ATOM 4619 O O . SER B 1 232 ? 24.665 27.568 10.170 1.00 27.07 229 SER B O 1
ATOM 4622 N N . ASN B 1 233 ? 26.652 26.674 9.583 1.00 29.81 230 ASN B N 1
ATOM 4623 C CA . ASN B 1 233 ? 27.371 27.208 10.729 1.00 30.43 230 ASN B CA 1
ATOM 4624 C C . ASN B 1 233 ? 28.037 28.536 10.417 1.00 26.43 230 ASN B C 1
ATOM 4625 O O . ASN B 1 233 ? 28.768 29.065 11.255 1.00 29.57 230 ASN B O 1
ATOM 4630 N N . ASN B 1 234 ? 27.772 29.104 9.245 1.00 27.43 231 ASN B N 1
ATOM 4631 C CA . ASN B 1 234 ? 28.454 30.324 8.841 1.00 27.88 231 ASN B CA 1
ATOM 4632 C C . ASN B 1 234 ? 27.983 31.544 9.625 1.00 25.72 231 ASN B C 1
ATOM 4633 O O . ASN B 1 234 ? 28.635 32.583 9.546 1.00 26.87 231 ASN B O 1
ATOM 4638 N N . ILE B 1 235 ? 26.900 31.426 10.396 1.00 26.85 232 ILE B N 1
ATOM 4639 C CA . ILE B 1 235 ? 26.456 32.441 11.352 1.00 23.93 232 ILE B CA 1
ATOM 4640 C C . ILE B 1 235 ? 25.987 31.701 12.591 1.00 22.97 232 ILE B C 1
ATOM 4641 O O . ILE B 1 235 ? 25.030 30.929 12.520 1.00 22.70 232 ILE B O 1
ATOM 4646 N N . ARG B 1 236 ? 26.629 31.947 13.724 1.00 21.91 233 ARG B N 1
ATOM 4647 C CA . ARG B 1 236 ? 26.378 31.095 14.876 1.00 26.00 233 ARG B CA 1
ATOM 4648 C C . ARG B 1 236 ? 26.747 31.830 16.156 1.00 23.96 233 ARG B C 1
ATOM 4649 O O . ARG B 1 236 ? 27.715 32.585 16.180 1.00 24.74 233 ARG B O 1
ATOM 4657 N N . ASN B 1 237 ? 25.969 31.581 17.211 1.00 25.35 234 ASN B N 1
ATOM 4658 C CA . ASN B 1 237 ? 26.201 32.112 18.555 1.00 26.87 234 ASN B CA 1
ATOM 4659 C C . ASN B 1 237 ? 25.949 30.962 19.513 1.00 29.37 234 ASN B C 1
ATOM 4660 O O . ASN B 1 237 ? 24.834 30.438 19.563 1.00 25.64 234 ASN B O 1
ATOM 4665 N N . ASN B 1 238 ? 26.977 30.543 20.249 1.00 27.98 235 ASN B N 1
ATOM 4666 C CA . ASN B 1 238 ? 26.881 29.323 21.032 1.00 30.42 235 ASN B CA 1
ATOM 4667 C C . ASN B 1 238 ? 26.451 29.557 22.482 1.00 32.14 235 ASN B C 1
ATOM 4668 O O . ASN B 1 238 ? 26.521 28.623 23.289 1.00 30.14 235 ASN B O 1
ATOM 4673 N N . PHE B 1 239 ? 25.973 30.764 22.812 1.00 31.39 236 PHE B N 1
ATOM 4674 C CA . PHE B 1 239 ? 25.492 31.072 24.158 1.00 31.52 236 PHE B CA 1
ATOM 4675 C C . PHE B 1 239 ? 24.180 30.349 24.459 1.00 33.86 236 PHE B C 1
ATOM 4676 O O . PHE B 1 239 ? 23.256 30.356 23.639 1.00 28.19 236 PHE B O 1
ATOM 4684 N N . GLY B 1 240 ? 24.077 29.753 25.647 1.00 31.94 237 GLY B N 1
ATOM 4685 C CA . GLY B 1 240 ? 22.821 29.124 26.026 1.00 32.81 237 GLY B CA 1
ATOM 4686 C C . GLY B 1 240 ? 22.878 28.531 27.421 1.00 34.63 237 GLY B C 1
ATOM 4687 O O . GLY B 1 240 ? 23.922 28.519 28.077 1.00 36.87 237 GLY B O 1
ATOM 4688 N N . PHE B 1 241 ? 21.725 28.001 27.848 1.00 31.57 238 PHE B N 1
ATOM 4689 C CA . PHE B 1 241 ? 21.519 27.552 29.225 1.00 36.25 238 PHE B CA 1
ATOM 4690 C C . PHE B 1 241 ? 22.346 26.324 29.604 1.00 37.63 238 PHE B C 1
ATOM 4691 O O . PHE B 1 241 ? 22.419 26.002 30.798 1.00 35.37 238 PHE B O 1
ATOM 4699 N N . LEU B 1 242 ? 22.977 25.641 28.641 1.00 31.96 239 LEU B N 1
ATOM 4700 C CA . LEU B 1 242 ? 23.830 24.505 28.955 1.00 33.21 239 LEU B CA 1
ATOM 4701 C C . LEU B 1 242 ? 25.299 24.883 29.114 1.00 38.30 239 LEU B C 1
ATOM 4702 O O . LEU B 1 242 ? 26.090 24.029 29.539 1.00 35.87 239 LEU B O 1
ATOM 4707 N N . ASN B 1 243 ? 25.680 26.130 28.797 1.00 35.38 240 ASN B N 1
ATOM 4708 C CA . ASN B 1 243 ? 27.064 26.571 28.994 1.00 36.89 240 ASN B CA 1
ATOM 4709 C C . ASN B 1 243 ? 27.543 26.294 30.420 1.00 41.05 240 ASN B C 1
ATOM 4710 O O . ASN B 1 243 ? 28.681 25.860 30.633 1.00 41.54 240 ASN B O 1
ATOM 4715 N N . ARG B 1 244 ? 26.692 26.566 31.410 1.00 40.47 241 ARG B N 1
ATOM 4716 C CA . ARG B 1 244 ? 27.076 26.372 32.808 1.00 43.72 241 ARG B CA 1
ATOM 4717 C C . ARG B 1 244 ? 27.437 24.914 33.094 1.00 45.39 241 ARG B C 1
ATOM 4718 O O . ARG B 1 244 ? 28.520 24.630 33.616 1.00 46.43 241 ARG B O 1
ATOM 4726 N N . SER B 1 245 ? 26.553 23.967 32.736 1.00 43.05 242 SER B N 1
ATOM 4727 C CA . SER B 1 245 ? 26.857 22.550 32.943 1.00 41.84 242 SER B CA 1
ATOM 4728 C C . SER B 1 245 ? 28.014 22.070 32.077 1.00 43.50 242 SER B C 1
ATOM 4729 O O . SER B 1 245 ? 28.637 21.053 32.407 1.00 42.45 242 SER B O 1
ATOM 4732 N N . GLU B 1 246 ? 28.299 22.767 30.971 1.00 43.36 243 GLU B N 1
ATOM 4733 C CA . GLU B 1 246 ? 29.431 22.476 30.097 1.00 43.50 243 GLU B CA 1
ATOM 4734 C C . GLU B 1 246 ? 30.743 22.995 30.663 1.00 43.96 243 GLU B C 1
ATOM 4735 O O . GLU B 1 246 ? 31.811 22.602 30.170 1.00 45.37 243 GLU B O 1
ATOM 4741 N N . ASP B 1 247 ? 30.679 23.870 31.669 1.00 43.96 244 ASP B N 1
ATOM 4742 C CA . ASP B 1 247 ? 31.841 24.612 32.164 1.00 46.34 244 ASP B CA 1
ATOM 4743 C C . ASP B 1 247 ? 32.626 25.191 30.988 1.00 46.42 244 ASP B C 1
ATOM 4744 O O . ASP B 1 247 ? 33.833 24.983 30.834 1.00 49.59 244 ASP B O 1
ATOM 4749 N N . ALA B 1 248 ? 31.900 25.940 30.155 1.00 50.34 245 ALA B N 1
ATOM 4750 C CA . ALA B 1 248 ? 32.376 26.334 28.837 1.00 42.66 245 ALA B CA 1
ATOM 4751 C C . ALA B 1 248 ? 33.474 27.384 28.931 1.00 44.37 245 ALA B C 1
ATOM 4752 O O . ALA B 1 248 ? 33.413 28.299 29.755 1.00 40.41 245 ALA B O 1
ATOM 4754 N N . VAL B 1 249 ? 34.475 27.251 28.063 1.00 44.63 246 VAL B N 1
ATOM 4755 C CA . VAL B 1 249 ? 35.592 28.186 28.025 1.00 49.95 246 VAL B CA 1
ATOM 4756 C C . VAL B 1 249 ? 35.777 28.844 26.660 1.00 46.07 246 VAL B C 1
ATOM 4757 O O . VAL B 1 249 ? 36.401 29.915 26.590 1.00 49.49 246 VAL B O 1
ATOM 4761 N N . VAL B 1 250 ? 35.249 28.266 25.580 1.00 46.54 247 VAL B N 1
ATOM 4762 C CA . VAL B 1 250 ? 35.485 28.789 24.238 1.00 46.23 247 VAL B CA 1
ATOM 4763 C C . VAL B 1 250 ? 34.767 30.120 24.054 1.00 40.93 247 VAL B C 1
ATOM 4764 O O . VAL B 1 250 ? 33.605 30.284 24.447 1.00 38.67 247 VAL B O 1
ATOM 4768 N N . ASP B 1 251 ? 35.455 31.070 23.425 1.00 41.30 248 ASP B N 1
ATOM 4769 C CA . ASP B 1 251 ? 34.949 32.435 23.250 1.00 43.42 248 ASP B CA 1
ATOM 4770 C C . ASP B 1 251 ? 34.144 32.516 21.950 1.00 43.24 248 ASP B C 1
ATOM 4771 O O . ASP B 1 251 ? 34.558 33.106 20.947 1.00 42.37 248 ASP B O 1
ATOM 4776 N N . ASP B 1 252 ? 32.961 31.883 21.988 1.00 40.30 249 ASP B N 1
ATOM 4777 C CA . ASP B 1 252 ? 32.039 31.848 20.858 1.00 34.82 249 ASP B CA 1
ATOM 4778 C C . ASP B 1 252 ? 30.600 32.006 21.329 1.00 35.55 249 ASP B C 1
ATOM 4779 O O . ASP B 1 252 ? 29.667 31.503 20.689 1.00 35.24 249 ASP B O 1
ATOM 4784 N N . LYS B 1 253 ? 30.408 32.703 22.448 1.00 33.40 250 LYS B N 1
ATOM 4785 C CA . LYS B 1 253 ? 29.102 32.922 23.045 1.00 32.71 250 LYS B CA 1
ATOM 4786 C C . LYS B 1 253 ? 28.497 34.252 22.616 1.00 29.87 250 LYS B C 1
ATOM 4787 O O . LYS B 1 253 ? 27.624 34.791 23.310 1.00 30.40 250 LYS B O 1
ATOM 4793 N N . LEU B 1 254 ? 28.965 34.801 21.500 1.00 30.42 251 LEU B N 1
ATOM 4794 C CA . LEU B 1 254 ? 28.427 36.018 20.905 1.00 28.65 251 LEU B CA 1
ATOM 4795 C C . LEU B 1 254 ? 28.271 35.802 19.401 1.00 29.37 251 LEU B C 1
ATOM 4796 O O . LEU B 1 254 ? 28.663 34.763 18.860 1.00 29.06 251 LEU B O 1
ATOM 4801 N N . PHE B 1 255 ? 27.693 36.792 18.724 1.00 31.29 252 PHE B N 1
ATOM 4802 C CA . PHE B 1 255 ? 27.536 36.710 17.276 1.00 30.38 252 PHE B CA 1
ATOM 4803 C C . PHE B 1 255 ? 28.870 36.438 16.594 1.00 31.16 252 PHE B C 1
ATOM 4804 O O . PHE B 1 255 ? 29.888 37.059 16.906 1.00 33.47 252 PHE B O 1
ATOM 4812 N N . ARG B 1 256 ? 28.848 35.523 15.628 1.00 33.03 253 ARG B N 1
ATOM 4813 C CA . ARG B 1 256 ? 30.032 35.209 14.841 1.00 34.14 253 ARG B CA 1
ATOM 4814 C C . ARG B 1 256 ? 29.600 34.751 13.454 1.00 29.16 253 ARG B C 1
ATOM 4815 O O . ARG B 1 256 ? 28.654 33.974 13.323 1.00 29.91 253 ARG B O 1
ATOM 4823 N N . GLN B 1 257 ? 30.310 35.208 12.427 1.00 32.31 254 GLN B N 1
ATOM 4824 C CA . GLN B 1 257 ? 29.933 34.862 11.065 1.00 35.91 254 GLN B CA 1
ATOM 4825 C C . GLN B 1 257 ? 31.149 34.930 10.157 1.00 36.91 254 GLN B C 1
ATOM 4826 O O . GLN B 1 257 ? 32.111 35.653 10.429 1.00 38.87 254 GLN B O 1
ATOM 4832 N N . ASP B 1 258 ? 31.096 34.153 9.078 1.00 33.74 255 ASP B N 1
ATOM 4833 C CA . ASP B 1 258 ? 32.030 34.278 7.957 1.00 35.92 255 ASP B CA 1
ATOM 4834 C C . ASP B 1 258 ? 31.250 34.983 6.847 1.00 36.92 255 ASP B C 1
ATOM 4835 O O . ASP B 1 258 ? 30.536 34.350 6.062 1.00 33.49 255 ASP B O 1
ATOM 4840 N N . GLY B 1 259 ? 31.399 36.311 6.795 1.00 32.71 256 GLY B N 1
ATOM 4841 C CA . GLY B 1 259 ? 30.531 37.131 5.960 1.00 34.03 256 GLY B CA 1
ATOM 4842 C C . GLY B 1 259 ? 30.650 36.834 4.477 1.00 33.22 256 GLY B C 1
ATOM 4843 O O . GLY B 1 259 ? 29.650 36.835 3.758 1.00 30.50 256 GLY B O 1
ATOM 4844 N N . ARG B 1 260 ? 31.872 36.588 3.995 1.00 35.10 257 ARG B N 1
ATOM 4845 C CA . ARG B 1 260 ? 32.046 36.262 2.583 1.00 34.12 257 ARG B CA 1
ATOM 4846 C C . ARG B 1 260 ? 31.338 34.958 2.219 1.00 33.21 257 ARG B C 1
ATOM 4847 O O . ARG B 1 260 ? 30.665 34.887 1.185 1.00 31.22 257 ARG B O 1
ATOM 4855 N N . LYS B 1 261 ? 31.456 33.918 3.061 1.00 31.18 258 LYS B N 1
ATOM 4856 C CA . LYS B 1 261 ? 30.772 32.660 2.757 1.00 30.94 258 LYS B CA 1
ATOM 4857 C C . LYS B 1 261 ? 29.261 32.832 2.794 1.00 29.09 258 LYS B C 1
ATOM 4858 O O . LYS B 1 261 ? 28.536 32.225 1.996 1.00 27.56 258 LYS B O 1
ATOM 4864 N N . VAL B 1 262 ? 28.762 33.636 3.729 1.00 25.70 259 VAL B N 1
ATOM 4865 C CA . VAL B 1 262 ? 27.330 33.903 3.759 1.00 27.51 259 VAL B CA 1
ATOM 4866 C C . VAL B 1 262 ? 26.882 34.527 2.444 1.00 28.36 259 VAL B C 1
ATOM 4867 O O . VAL B 1 262 ? 25.883 34.103 1.853 1.00 27.96 259 VAL B O 1
ATOM 4871 N N . PHE B 1 263 ? 27.637 35.511 1.940 1.00 29.89 260 PHE B N 1
ATOM 4872 C CA . PHE B 1 263 ? 27.267 36.132 0.666 1.00 31.81 260 PHE B CA 1
ATOM 4873 C C . PHE B 1 263 ? 27.211 35.101 -0.456 1.00 31.39 260 PHE B C 1
ATOM 4874 O O . PHE B 1 263 ? 26.261 35.085 -1.249 1.00 27.21 260 PHE B O 1
ATOM 4882 N N . LYS B 1 264 ? 28.229 34.231 -0.545 1.00 30.62 261 LYS B N 1
ATOM 4883 C CA . LYS B 1 264 ? 28.290 33.302 -1.668 1.00 31.90 261 LYS B CA 1
ATOM 4884 C C . LYS B 1 264 ? 27.093 32.357 -1.674 1.00 31.15 261 LYS B C 1
ATOM 4885 O O . LYS B 1 264 ? 26.595 31.999 -2.742 1.00 33.79 261 LYS B O 1
ATOM 4891 N N . ASP B 1 265 ? 26.599 31.966 -0.502 1.00 29.19 262 ASP B N 1
ATOM 4892 C CA . ASP B 1 265 ? 25.510 31.001 -0.420 1.00 28.70 262 ASP B CA 1
ATOM 4893 C C . ASP B 1 265 ? 24.144 31.669 -0.538 1.00 28.81 262 ASP B C 1
ATOM 4894 O O . ASP B 1 265 ? 23.276 31.194 -1.276 1.00 28.53 262 ASP B O 1
ATOM 4899 N N . VAL B 1 266 ? 23.937 32.774 0.179 1.00 29.91 263 VAL B N 1
ATOM 4900 C CA . VAL B 1 266 ? 22.577 33.274 0.360 1.00 27.35 263 VAL B CA 1
ATOM 4901 C C . VAL B 1 266 ? 22.126 34.133 -0.819 1.00 26.14 263 VAL B C 1
ATOM 4902 O O . VAL B 1 266 ? 20.951 34.087 -1.204 1.00 27.28 263 VAL B O 1
ATOM 4906 N N . CYS B 1 267 ? 23.024 34.933 -1.407 1.00 29.60 264 CYS B N 1
ATOM 4907 C CA . CYS B 1 267 ? 22.624 35.788 -2.529 1.00 28.62 264 CYS B CA 1
ATOM 4908 C C . CYS B 1 267 ? 21.976 35.027 -3.677 1.00 28.94 264 CYS B C 1
ATOM 4909 O O . CYS B 1 267 ? 20.872 35.421 -4.095 1.00 29.00 264 CYS B O 1
ATOM 4912 N N . PRO B 1 268 ? 22.584 33.972 -4.243 1.00 29.88 265 PRO B N 1
ATOM 4913 C CA . PRO B 1 268 ? 21.905 33.238 -5.329 1.00 29.79 265 PRO B CA 1
ATOM 4914 C C . PRO B 1 268 ? 20.664 32.500 -4.869 1.00 26.85 265 PRO B C 1
ATOM 4915 O O . PRO B 1 268 ? 19.728 32.324 -5.654 1.00 29.19 265 PRO B O 1
ATOM 4919 N N . LEU B 1 269 ? 20.646 32.025 -3.628 1.00 28.99 266 LEU B N 1
ATOM 4920 C CA . LEU B 1 269 ? 19.444 31.407 -3.081 1.00 27.23 266 LEU B CA 1
ATOM 4921 C C . LEU B 1 269 ? 18.288 32.408 -3.013 1.00 26.39 266 LEU B C 1
ATOM 4922 O O . LEU B 1 269 ? 17.141 32.076 -3.339 1.00 26.30 266 LEU B O 1
ATOM 4927 N N . VAL B 1 270 ? 18.574 33.646 -2.623 1.00 23.58 267 VAL B N 1
ATOM 4928 C CA . VAL B 1 270 ? 17.516 34.650 -2.557 1.00 24.66 267 VAL B CA 1
ATOM 4929 C C . VAL B 1 270 ? 17.025 34.998 -3.964 1.00 26.52 267 VAL B C 1
ATOM 4930 O O . VAL B 1 270 ? 15.818 34.995 -4.230 1.00 26.00 267 VAL B O 1
ATOM 4934 N N . ALA B 1 271 ? 17.952 35.254 -4.894 1.00 24.77 268 ALA B N 1
ATOM 4935 C CA . ALA B 1 271 ? 17.553 35.556 -6.268 1.00 31.19 268 ALA B CA 1
ATOM 4936 C C . ALA B 1 271 ? 16.726 34.423 -6.860 1.00 29.06 268 ALA B C 1
ATOM 4937 O O . ALA B 1 271 ? 15.711 34.664 -7.526 1.00 30.98 268 ALA B O 1
ATOM 4939 N N . LYS B 1 272 ? 17.112 33.181 -6.571 1.00 28.37 269 LYS B N 1
ATOM 4940 C CA . LYS B 1 272 ? 16.396 32.024 -7.094 1.00 29.42 269 LYS B CA 1
ATOM 4941 C C . LYS B 1 272 ? 15.003 31.897 -6.485 1.00 29.76 269 LYS B C 1
ATOM 4942 O O . LYS B 1 272 ? 14.044 31.576 -7.194 1.00 29.67 269 LYS B O 1
ATOM 4948 N N . ILE B 1 273 ? 14.865 32.130 -5.177 1.00 26.96 270 ILE B N 1
ATOM 4949 C CA . ILE B 1 273 ? 13.551 32.018 -4.546 1.00 25.75 270 ILE B CA 1
ATOM 4950 C C . ILE B 1 273 ? 12.611 33.118 -5.037 1.00 25.38 270 ILE B C 1
ATOM 4951 O O . ILE B 1 273 ? 11.439 32.862 -5.333 1.00 28.24 270 ILE B O 1
ATOM 4956 N N . ILE B 1 274 ? 13.090 34.359 -5.113 1.00 27.43 271 ILE B N 1
ATOM 4957 C CA . ILE B 1 274 ? 12.216 35.455 -5.527 1.00 27.02 271 ILE B CA 1
ATOM 4958 C C . ILE B 1 274 ? 11.774 35.266 -6.974 1.00 29.97 271 ILE B C 1
ATOM 4959 O O . ILE B 1 274 ? 10.591 35.408 -7.298 1.00 27.13 271 ILE B O 1
ATOM 4964 N N . ASN B 1 275 ? 12.715 34.909 -7.854 1.00 29.48 272 ASN B N 1
ATOM 4965 C CA . ASN B 1 275 ? 12.379 34.667 -9.253 1.00 30.86 272 ASN B CA 1
ATOM 4966 C C . ASN B 1 275 ? 11.369 33.531 -9.393 1.00 33.38 272 ASN B C 1
ATOM 4967 O O . ASN B 1 275 ? 10.390 33.646 -10.141 1.00 34.48 272 ASN B O 1
ATOM 4972 N N . ALA B 1 276 ? 11.595 32.415 -8.685 1.00 31.05 273 ALA B N 1
ATOM 4973 C CA . ALA B 1 276 ? 10.649 31.299 -8.739 1.00 29.77 273 ALA B CA 1
ATOM 4974 C C . ALA B 1 276 ? 9.268 31.712 -8.243 1.00 32.13 273 ALA B C 1
ATOM 4975 O O . ALA B 1 276 ? 8.244 31.246 -8.761 1.00 32.26 273 ALA B O 1
ATOM 4977 N N . GLN B 1 277 ? 9.218 32.580 -7.235 1.00 29.18 274 GLN B N 1
ATOM 4978 C CA . GLN B 1 277 ? 7.931 33.021 -6.708 1.00 32.20 274 GLN B CA 1
ATOM 4979 C C . GLN B 1 277 ? 7.186 33.898 -7.712 1.00 33.02 274 GLN B C 1
ATOM 4980 O O . GLN B 1 277 ? 5.971 33.755 -7.882 1.00 31.41 274 GLN B O 1
ATOM 4986 N N . LEU B 1 278 ? 7.894 34.821 -8.372 1.00 29.12 275 LEU B N 1
ATOM 4987 C CA . LEU B 1 278 ? 7.246 35.675 -9.366 1.00 34.38 275 LEU B CA 1
ATOM 4988 C C . LEU B 1 278 ? 6.679 34.852 -10.519 1.00 34.61 275 LEU B C 1
ATOM 4989 O O . LEU B 1 278 ? 5.603 35.164 -11.038 1.00 39.87 275 LEU B O 1
ATOM 4994 N N . GLU B 1 279 ? 7.386 33.795 -10.929 1.00 35.08 276 GLU B N 1
ATOM 4995 C CA . GLU B 1 279 ? 6.873 32.904 -11.968 1.00 36.83 276 GLU B CA 1
ATOM 4996 C C . GLU B 1 279 ? 5.580 32.229 -11.535 1.00 41.01 276 GLU B C 1
ATOM 4997 O O . GLU B 1 279 ? 4.606 32.183 -12.294 1.00 43.23 276 GLU B O 1
ATOM 5003 N N . LYS B 1 280 ? 5.554 31.692 -10.312 1.00 36.59 277 LYS B N 1
ATOM 5004 C CA . LYS B 1 280 ? 4.383 30.954 -9.855 1.00 36.69 277 LYS B CA 1
ATOM 5005 C C . LYS B 1 280 ? 3.167 31.863 -9.756 1.00 35.78 277 LYS B C 1
ATOM 5006 O O . LYS B 1 280 ? 2.047 31.443 -10.059 1.00 40.49 277 LYS B O 1
ATOM 5012 N N . MET B 1 281 ? 3.361 33.105 -9.327 1.00 36.54 278 MET B N 1
ATOM 5013 C CA . MET B 1 281 ? 2.270 34.065 -9.266 1.00 33.87 278 MET B CA 1
ATOM 5014 C C . MET B 1 281 ? 2.052 34.775 -10.596 1.00 39.04 278 MET B C 1
ATOM 5015 O O . MET B 1 281 ? 1.284 35.743 -10.641 1.00 38.53 278 MET B O 1
ATOM 5020 N N . GLN B 1 282 ? 2.725 34.307 -11.655 1.00 38.52 279 GLN B N 1
ATOM 5021 C CA . GLN B 1 282 ? 2.614 34.863 -13.009 1.00 41.90 279 GLN B CA 1
ATOM 5022 C C . GLN B 1 282 ? 2.792 36.382 -13.015 1.00 46.28 279 GLN B C 1
ATOM 5023 O O . GLN B 1 282 ? 2.042 37.116 -13.667 1.00 47.00 279 GLN B O 1
ATOM 5029 N N . LEU B 1 283 ? 3.795 36.854 -12.275 1.00 42.54 280 LEU B N 1
ATOM 5030 C CA . LEU B 1 283 ? 4.207 38.249 -12.261 1.00 38.92 280 LEU B CA 1
ATOM 5031 C C . LEU B 1 283 ? 5.612 38.361 -12.827 1.00 36.77 280 LEU B C 1
ATOM 5032 O O . LEU B 1 283 ? 6.385 37.400 -12.827 1.00 41.59 280 LEU B O 1
ATOM 5037 N N . THR B 1 284 ? 5.936 39.540 -13.329 1.00 39.28 281 THR B N 1
ATOM 5038 C CA . THR B 1 284 ? 7.306 39.838 -13.707 1.00 39.73 281 THR B CA 1
ATOM 5039 C C . THR B 1 284 ? 7.864 40.842 -12.721 1.00 37.42 281 THR B C 1
ATOM 5040 O O . THR B 1 284 ? 7.126 41.458 -11.950 1.00 41.59 281 THR B O 1
ATOM 5044 N N . ALA B 1 285 ? 9.188 40.987 -12.742 1.00 39.16 282 ALA B N 1
ATOM 5045 C CA . ALA B 1 285 ? 9.815 41.981 -11.885 1.00 37.93 282 ALA B CA 1
ATOM 5046 C C . ALA B 1 285 ? 9.196 43.347 -12.103 1.00 36.20 282 ALA B C 1
ATOM 5047 O O . ALA B 1 285 ? 9.040 44.122 -11.150 1.00 36.30 282 ALA B O 1
ATOM 5049 N N . ASN B 1 286 ? 8.788 43.633 -13.344 1.00 39.30 283 ASN B N 1
ATOM 5050 C CA . ASN B 1 286 ? 8.179 44.915 -13.678 1.00 44.83 283 ASN B CA 1
ATOM 5051 C C . ASN B 1 286 ? 6.860 45.146 -12.959 1.00 42.04 283 ASN B C 1
ATOM 5052 O O . ASN B 1 286 ? 6.448 46.301 -12.799 1.00 42.49 283 ASN B O 1
ATOM 5057 N N . ASP B 1 287 ? 6.185 44.077 -12.535 1.00 39.98 284 ASP B N 1
ATOM 5058 C CA . ASP B 1 287 ? 4.927 44.215 -11.820 1.00 39.49 284 ASP B CA 1
ATOM 5059 C C . ASP B 1 287 ? 5.118 44.567 -10.353 1.00 38.11 284 ASP B C 1
ATOM 5060 O O . ASP B 1 287 ? 4.129 44.873 -9.678 1.00 43.32 284 ASP B O 1
ATOM 5065 N N . ILE B 1 288 ? 6.346 44.547 -9.844 1.00 34.37 285 ILE B N 1
ATOM 5066 C CA . ILE B 1 288 ? 6.607 44.704 -8.416 1.00 35.21 285 ILE B CA 1
ATOM 5067 C C . ILE B 1 288 ? 6.955 46.163 -8.155 1.00 33.70 285 ILE B C 1
ATOM 5068 O O . ILE B 1 288 ? 8.012 46.644 -8.573 1.00 33.31 285 ILE B O 1
ATOM 5073 N N . LYS B 1 289 ? 6.082 46.864 -7.426 1.00 32.89 286 LYS B N 1
ATOM 5074 C CA . LYS B 1 289 ? 6.321 48.270 -7.131 1.00 33.79 286 LYS B CA 1
ATOM 5075 C C . LYS B 1 289 ? 7.482 48.438 -6.156 1.00 39.00 286 LYS B C 1
ATOM 5076 O O . LYS B 1 289 ? 8.339 49.314 -6.345 1.00 35.11 286 LYS B O 1
ATOM 5082 N N . ARG B 1 290 ? 7.529 47.609 -5.107 1.00 32.70 287 ARG B N 1
ATOM 5083 C CA . ARG B 1 290 ? 8.547 47.740 -4.071 1.00 30.28 287 ARG B CA 1
ATOM 5084 C C . ARG B 1 290 ? 9.037 46.363 -3.653 1.00 31.38 287 ARG B C 1
ATOM 5085 O O . ARG B 1 290 ? 8.229 45.459 -3.444 1.00 28.77 287 ARG B O 1
ATOM 5093 N N . PHE B 1 291 ? 10.355 46.214 -3.542 1.00 32.23 288 PHE B N 1
ATOM 5094 C CA . PHE B 1 291 ? 10.989 45.061 -2.917 1.00 30.76 288 PHE B CA 1
ATOM 5095 C C . PHE B 1 291 ? 11.483 45.488 -1.545 1.00 28.38 288 PHE B C 1
ATOM 5096 O O . PHE B 1 291 ? 12.380 46.333 -1.441 1.00 26.96 288 PHE B O 1
ATOM 5104 N N . TRP B 1 292 ? 10.914 44.910 -0.496 1.00 25.40 289 TRP B N 1
ATOM 5105 C CA . TRP B 1 292 ? 11.389 45.180 0.856 1.00 27.30 289 TRP B CA 1
ATOM 5106 C C . TRP B 1 292 ? 12.266 43.997 1.235 1.00 28.06 289 TRP B C 1
ATOM 5107 O O . TRP B 1 292 ? 11.767 42.946 1.642 1.00 23.80 289 TRP B O 1
ATOM 5118 N N . LEU B 1 293 ? 13.569 44.176 1.100 1.00 22.21 290 LEU B N 1
ATOM 5119 C CA . LEU B 1 293 ? 14.527 43.106 1.318 1.00 24.41 290 LEU B CA 1
ATOM 5120 C C . LEU B 1 293 ? 15.197 43.254 2.670 1.00 27.76 290 LEU B C 1
ATOM 5121 O O . LEU B 1 293 ? 15.232 44.345 3.260 1.00 24.88 290 LEU B O 1
ATOM 5126 N N . HIS B 1 294 ? 15.743 42.129 3.149 1.00 26.51 291 HIS B N 1
ATOM 5127 C CA . HIS B 1 294 ? 16.545 42.134 4.363 1.00 23.62 291 HIS B CA 1
ATOM 5128 C C . HIS B 1 294 ? 17.485 43.327 4.374 1.00 24.71 291 HIS B C 1
ATOM 5129 O O . HIS B 1 294 ? 18.047 43.709 3.342 1.00 24.24 291 HIS B O 1
ATOM 5136 N N . GLN B 1 295 ? 17.651 43.916 5.548 1.00 23.86 292 GLN B N 1
ATOM 5137 C CA . GLN B 1 295 ? 18.309 45.209 5.673 1.00 22.89 292 GLN B CA 1
ATOM 5138 C C . GLN B 1 295 ? 19.630 45.032 6.411 1.00 24.44 292 GLN B C 1
ATOM 5139 O O . GLN B 1 295 ? 19.846 45.528 7.523 1.00 27.41 292 GLN B O 1
ATOM 5145 N N . ALA B 1 296 ? 20.518 44.293 5.772 1.00 27.04 293 ALA B N 1
ATOM 5146 C CA . ALA B 1 296 ? 21.827 43.960 6.298 1.00 27.61 293 ALA B CA 1
ATOM 5147 C C . ALA B 1 296 ? 22.957 44.622 5.530 1.00 30.32 293 ALA B C 1
ATOM 5148 O O . ALA B 1 296 ? 23.909 45.111 6.139 1.00 32.95 293 ALA B O 1
ATOM 5150 N N . ASN B 1 297 ? 22.859 44.663 4.208 1.00 27.26 294 ASN B N 1
ATOM 5151 C CA . ASN B 1 297 ? 23.962 45.119 3.377 1.00 30.35 294 ASN B CA 1
ATOM 5152 C C . ASN B 1 297 ? 23.403 45.684 2.074 1.00 29.16 294 ASN B C 1
ATOM 5153 O O . ASN B 1 297 ? 22.802 44.951 1.286 1.00 29.68 294 ASN B O 1
ATOM 5158 N N . ALA B 1 298 ? 23.619 46.984 1.838 1.00 30.82 295 ALA B N 1
ATOM 5159 C CA . ALA B 1 298 ? 22.994 47.640 0.695 1.00 28.25 295 ALA B CA 1
ATOM 5160 C C . ALA B 1 298 ? 23.578 47.157 -0.632 1.00 30.65 295 ALA B C 1
ATOM 5161 O O . ALA B 1 298 ? 22.857 47.047 -1.631 1.00 28.57 295 ALA B O 1
ATOM 5163 N N . ASN B 1 299 ? 24.879 46.881 -0.669 1.00 31.27 296 ASN B N 1
ATOM 5164 C CA . ASN B 1 299 ? 25.498 46.394 -1.900 1.00 31.98 296 ASN B CA 1
ATOM 5165 C C . ASN B 1 299 ? 24.892 45.061 -2.334 1.00 33.82 296 ASN B C 1
ATOM 5166 O O . ASN B 1 299 ? 24.577 44.857 -3.516 1.00 31.37 296 ASN B O 1
ATOM 5171 N N . MET B 1 300 ? 24.685 44.158 -1.382 1.00 28.92 297 MET B N 1
ATOM 5172 C CA . MET B 1 300 ? 24.098 42.865 -1.699 1.00 35.88 297 MET B CA 1
ATOM 5173 C C . MET B 1 300 ? 22.655 42.998 -2.151 1.00 32.14 297 MET B C 1
ATOM 5174 O O . MET B 1 300 ? 22.243 42.341 -3.114 1.00 32.85 297 MET B O 1
ATOM 5179 N N . ASN B 1 301 ? 21.872 43.839 -1.472 1.00 30.45 298 ASN B N 1
ATOM 5180 C CA . ASN B 1 301 ? 20.499 44.064 -1.910 1.00 30.44 298 ASN B CA 1
ATOM 5181 C C . ASN B 1 301 ? 20.455 44.563 -3.349 1.00 32.41 298 ASN B C 1
ATOM 5182 O O . ASN B 1 301 ? 19.628 44.106 -4.145 1.00 30.54 298 ASN B O 1
ATOM 5187 N N . GLU B 1 302 ? 21.346 45.498 -3.698 1.00 31.43 299 GLU B N 1
ATOM 5188 C CA . GLU B 1 302 ? 21.395 46.026 -5.061 1.00 36.13 299 GLU B CA 1
ATOM 5189 C C . GLU B 1 302 ? 21.703 44.924 -6.062 1.00 37.20 299 GLU B C 1
ATOM 5190 O O . GLU B 1 302 ? 21.038 44.795 -7.095 1.00 37.56 299 GLU B O 1
ATOM 5196 N N . LEU B 1 303 ? 22.716 44.111 -5.766 1.00 37.81 300 LEU B N 1
ATOM 5197 C CA . LEU B 1 303 ? 23.061 43.018 -6.666 1.00 37.14 300 LEU B CA 1
ATOM 5198 C C . LEU B 1 303 ? 21.925 42.013 -6.793 1.00 40.00 300 LEU B C 1
ATOM 5199 O O . LEU B 1 303 ? 21.677 41.482 -7.884 1.00 37.40 300 LEU B O 1
ATOM 5204 N N . ILE B 1 304 ? 21.242 41.710 -5.683 1.00 36.20 301 ILE B N 1
ATOM 5205 C CA . ILE B 1 304 ? 20.089 40.817 -5.760 1.00 35.14 301 ILE B CA 1
ATOM 5206 C C . ILE B 1 304 ? 19.021 41.416 -6.674 1.00 39.13 301 ILE B C 1
ATOM 5207 O O . ILE B 1 304 ? 18.435 40.716 -7.511 1.00 41.05 301 ILE B O 1
ATOM 5212 N N . LEU B 1 305 ? 18.770 42.730 -6.549 1.00 38.70 302 LEU B N 1
ATOM 5213 C CA . LEU B 1 305 ? 17.707 43.363 -7.328 1.00 39.94 302 LEU B CA 1
ATOM 5214 C C . LEU B 1 305 ? 18.058 43.420 -8.814 1.00 46.65 302 LEU B C 1
ATOM 5215 O O . LEU B 1 305 ? 17.161 43.390 -9.665 1.00 46.86 302 LEU B O 1
ATOM 5220 N N . LYS B 1 306 ? 19.350 43.490 -9.147 1.00 44.35 303 LYS B N 1
ATOM 5221 C CA . LYS B 1 306 ? 19.742 43.439 -10.550 1.00 43.36 303 LYS B CA 1
ATOM 5222 C C . LYS B 1 306 ? 19.548 42.046 -11.140 1.00 44.74 303 LYS B C 1
ATOM 5223 O O . LYS B 1 306 ? 19.199 41.921 -12.319 1.00 49.61 303 LYS B O 1
ATOM 5229 N N . TYR B 1 307 ? 19.740 40.993 -10.344 1.00 43.06 304 TYR B N 1
ATOM 5230 C CA . TYR B 1 307 ? 19.533 39.636 -10.836 1.00 42.54 304 TYR B CA 1
ATOM 5231 C C . TYR B 1 307 ? 18.072 39.223 -10.855 1.00 46.12 304 TYR B C 1
ATOM 5232 O O . TYR B 1 307 ? 17.754 38.137 -11.356 1.00 46.20 304 TYR B O 1
ATOM 5241 N N . VAL B 1 308 ? 17.187 40.031 -10.298 1.00 43.50 305 VAL B N 1
ATOM 5242 C CA . VAL B 1 308 ? 15.765 39.735 -10.260 1.00 40.84 305 VAL B CA 1
ATOM 5243 C C . VAL B 1 308 ? 14.998 40.652 -11.197 1.00 44.95 305 VAL B C 1
ATOM 5244 O O . VAL B 1 308 ? 14.207 40.194 -12.022 1.00 49.06 305 VAL B O 1
ATOM 5248 N N . ALA B 1 309 ? 15.252 41.954 -11.107 1.00 43.35 306 ALA B N 1
ATOM 5249 C CA . ALA B 1 309 ? 14.604 42.928 -11.972 1.00 49.73 306 ALA B CA 1
ATOM 5250 C C . ALA B 1 309 ? 15.342 43.059 -13.300 1.00 54.77 306 ALA B C 1
ATOM 5251 O O . ALA B 1 309 ? 15.323 42.145 -14.134 1.00 55.02 306 ALA B O 1
ATOM 5253 N N . GLY B 1 310 ? 15.995 44.189 -13.512 1.00 55.79 307 GLY B N 1
ATOM 5254 C CA . GLY B 1 310 ? 16.714 44.367 -14.758 1.00 58.37 307 GLY B CA 1
ATOM 5255 C C . GLY B 1 310 ? 17.607 45.576 -14.655 1.00 65.17 307 GLY B C 1
ATOM 5256 O O . GLY B 1 310 ? 17.588 46.307 -13.659 1.00 59.66 307 GLY B O 1
ATOM 5257 N N . LYS B 1 311 ? 18.385 45.782 -15.723 1.00 69.08 308 LYS B N 1
ATOM 5258 C CA . LYS B 1 311 ? 19.357 46.873 -15.752 1.00 68.39 308 LYS B CA 1
ATOM 5259 C C . LYS B 1 311 ? 18.709 48.230 -15.501 1.00 69.45 308 LYS B C 1
ATOM 5260 O O . LYS B 1 311 ? 19.355 49.138 -14.960 1.00 70.17 308 LYS B O 1
ATOM 5266 N N . ASP B 1 312 ? 17.440 48.389 -15.871 1.00 67.81 309 ASP B N 1
ATOM 5267 C CA . ASP B 1 312 ? 16.759 49.669 -15.752 1.00 73.61 309 ASP B CA 1
ATOM 5268 C C . ASP B 1 312 ? 15.904 49.753 -14.494 1.00 70.64 309 ASP B C 1
ATOM 5269 O O . ASP B 1 312 ? 15.009 50.603 -14.416 1.00 70.23 309 ASP B O 1
ATOM 5274 N N . ALA B 1 313 ? 16.180 48.899 -13.505 1.00 67.31 310 ALA B N 1
ATOM 5275 C CA . ALA B 1 313 ? 15.390 48.838 -12.283 1.00 62.98 310 ALA B CA 1
ATOM 5276 C C . ALA B 1 313 ? 15.722 50.022 -11.388 1.00 61.19 310 ALA B C 1
ATOM 5277 O O . ALA B 1 313 ? 16.858 50.155 -10.916 1.00 59.07 310 ALA B O 1
ATOM 5279 N N . ASP B 1 314 ? 14.730 50.881 -11.166 1.00 60.14 311 ASP B N 1
ATOM 5280 C CA . ASP B 1 314 ? 14.884 52.009 -10.262 1.00 56.46 311 ASP B CA 1
ATOM 5281 C C . ASP B 1 314 ? 15.381 51.534 -8.897 1.00 57.40 311 ASP B C 1
ATOM 5282 O O . ASP B 1 314 ? 14.824 50.604 -8.304 1.00 53.51 311 ASP B O 1
ATOM 5287 N N . LEU B 1 315 ? 16.460 52.161 -8.417 1.00 58.23 312 LEU B N 1
ATOM 5288 C CA . LEU B 1 315 ? 16.991 51.827 -7.100 1.00 54.93 312 LEU B CA 1
ATOM 5289 C C . LEU B 1 315 ? 15.974 52.123 -6.010 1.00 52.69 312 LEU B C 1
ATOM 5290 O O . LEU B 1 315 ? 15.957 51.448 -4.975 1.00 53.89 312 LEU B O 1
ATOM 5295 N N . SER B 1 316 ? 15.122 53.130 -6.229 1.00 48.80 313 SER B N 1
ATOM 5296 C CA . SER B 1 316 ? 14.017 53.427 -5.326 1.00 48.40 313 SER B CA 1
ATOM 5297 C C . SER B 1 316 ? 13.089 52.240 -5.123 1.00 42.96 313 SER B C 1
ATOM 5298 O O . SER B 1 316 ? 12.410 52.170 -4.092 1.00 42.93 313 SER B O 1
ATOM 5301 N N . ARG B 1 317 ? 13.043 51.300 -6.073 1.00 43.43 314 ARG B N 1
ATOM 5302 C CA . ARG B 1 317 ? 12.158 50.155 -5.918 1.00 40.70 314 ARG B CA 1
ATOM 5303 C C . ARG B 1 317 ? 12.618 49.184 -4.834 1.00 36.60 314 ARG B C 1
ATOM 5304 O O . ARG B 1 317 ? 11.864 48.265 -4.510 1.00 32.24 314 ARG B O 1
ATOM 5312 N N . ALA B 1 318 ? 13.818 49.361 -4.273 1.00 34.80 315 ALA B N 1
ATOM 5313 C CA . ALA B 1 318 ? 14.314 48.550 -3.161 1.00 31.68 315 ALA B CA 1
ATOM 5314 C C . ALA B 1 318 ? 14.729 49.498 -2.048 1.00 30.96 315 ALA B C 1
ATOM 5315 O O . ALA B 1 318 ? 15.915 49.815 -1.893 1.00 29.80 315 ALA B O 1
ATOM 5317 N N . PRO B 1 319 ? 13.771 49.954 -1.242 1.00 32.53 316 PRO B N 1
ATOM 5318 C CA . PRO B 1 319 ? 14.076 50.912 -0.179 1.00 30.90 316 PRO B CA 1
ATOM 5319 C C . PRO B 1 319 ? 15.140 50.404 0.779 1.00 32.54 316 PRO B C 1
ATOM 5320 O O . PRO B 1 319 ? 15.215 49.212 1.095 1.00 30.92 316 PRO B O 1
ATOM 5324 N N . ILE B 1 320 ? 15.937 51.347 1.271 1.00 25.81 317 ILE B N 1
ATOM 5325 C CA . ILE B 1 320 ? 17.026 51.102 2.208 1.00 28.68 317 ILE B CA 1
ATOM 5326 C C . ILE B 1 320 ? 16.722 51.834 3.514 1.00 31.63 317 ILE B C 1
ATOM 5327 O O . ILE B 1 320 ? 16.455 53.042 3.502 1.00 34.00 317 ILE B O 1
ATOM 5332 N N . ILE B 1 321 ? 16.778 51.122 4.637 1.00 25.23 318 ILE B N 1
ATOM 5333 C CA . ILE B 1 321 ? 16.755 51.764 5.946 1.00 25.08 318 ILE B CA 1
ATOM 5334 C C . ILE B 1 321 ? 17.960 51.403 6.799 1.00 28.22 318 ILE B C 1
ATOM 5335 O O . ILE B 1 321 ? 18.140 52.003 7.880 1.00 25.31 318 ILE B O 1
ATOM 5340 N N . LEU B 1 322 ? 18.809 50.472 6.336 1.00 25.40 319 LEU B N 1
ATOM 5341 C CA . LEU B 1 322 ? 19.983 50.052 7.087 1.00 23.21 319 LEU B CA 1
ATOM 5342 C C . LEU B 1 322 ? 21.032 51.151 7.211 1.00 22.75 319 LEU B C 1
ATOM 5343 O O . LEU B 1 322 ? 21.911 51.056 8.080 1.00 24.54 319 LEU B O 1
ATOM 5348 N N . ASP B 1 323 ? 20.997 52.169 6.350 1.00 23.50 320 ASP B N 1
ATOM 5349 C CA . ASP B 1 323 ? 21.855 53.331 6.594 1.00 28.03 320 ASP B CA 1
ATOM 5350 C C . ASP B 1 323 ? 21.601 53.932 7.978 1.00 29.02 320 ASP B C 1
ATOM 5351 O O . ASP B 1 323 ? 22.542 54.362 8.661 1.00 24.69 320 ASP B O 1
ATOM 5356 N N . GLU B 1 324 ? 20.342 53.934 8.424 1.00 28.90 321 GLU B N 1
ATOM 5357 C CA . GLU B 1 324 ? 19.944 54.560 9.687 1.00 25.69 321 GLU B CA 1
ATOM 5358 C C . GLU B 1 324 ? 19.910 53.578 10.868 1.00 28.55 321 GLU B C 1
ATOM 5359 O O . GLU B 1 324 ? 20.309 53.941 11.983 1.00 28.38 321 GLU B O 1
ATOM 5365 N N . PHE B 1 325 ? 19.457 52.330 10.653 1.00 24.84 322 PHE B N 1
ATOM 5366 C CA . PHE B 1 325 ? 19.279 51.364 11.732 1.00 24.80 322 PHE B CA 1
ATOM 5367 C C . PHE B 1 325 ? 20.379 50.315 11.813 1.00 26.46 322 PHE B C 1
ATOM 5368 O O . PHE B 1 325 ? 20.398 49.542 12.784 1.00 24.71 322 PHE B O 1
ATOM 5376 N N . ALA B 1 326 ? 21.288 50.273 10.827 1.00 24.94 323 ALA B N 1
ATOM 5377 C CA . ALA B 1 326 ? 22.136 49.103 10.578 1.00 26.76 323 ALA B CA 1
ATOM 5378 C C . ALA B 1 326 ? 21.283 47.852 10.418 1.00 24.78 323 ALA B C 1
ATOM 5379 O O . ALA B 1 326 ? 20.086 47.938 10.105 1.00 24.68 323 ALA B O 1
ATOM 5381 N N . ASN B 1 327 ? 21.900 46.682 10.591 1.00 20.67 324 ASN B N 1
ATOM 5382 C CA . ASN B 1 327 ? 21.175 45.426 10.429 1.00 25.87 324 ASN B CA 1
ATOM 5383 C C . ASN B 1 327 ? 20.356 45.136 11.675 1.00 20.75 324 ASN B C 1
ATOM 5384 O O . ASN B 1 327 ? 20.866 45.100 12.792 1.00 23.64 324 ASN B O 1
ATOM 5389 N N . THR B 1 328 ? 19.085 44.881 11.466 1.00 25.02 325 THR B N 1
ATOM 5390 C CA . THR B 1 328 ? 18.136 44.768 12.549 1.00 22.98 325 THR B CA 1
ATOM 5391 C C . THR B 1 328 ? 17.545 43.358 12.571 1.00 22.42 325 THR B C 1
ATOM 5392 O O . THR B 1 328 ? 16.590 43.073 13.308 1.00 22.58 325 THR B O 1
ATOM 5396 N N . SER B 1 329 ? 18.188 42.442 11.850 1.00 22.87 326 SER B N 1
ATOM 5397 C CA . SER B 1 329 ? 17.889 41.009 11.845 1.00 23.61 326 SER B CA 1
ATOM 5398 C C . SER B 1 329 ? 16.424 40.856 11.450 1.00 21.46 326 SER B C 1
ATOM 5399 O O . SER B 1 329 ? 16.034 41.413 10.411 1.00 23.76 326 SER B O 1
ATOM 5402 N N . SER B 1 330 ? 15.597 40.166 12.243 1.00 19.26 327 SER B N 1
ATOM 5403 C CA . SER B 1 330 ? 14.219 39.864 11.840 1.00 21.11 327 SER B CA 1
ATOM 5404 C C . SER B 1 330 ? 13.381 41.111 11.543 1.00 20.81 327 SER B C 1
ATOM 5405 O O . SER B 1 330 ? 12.468 41.054 10.710 1.00 20.70 327 SER B O 1
ATOM 5408 N N . ALA B 1 331 ? 13.607 42.218 12.260 1.00 18.76 328 ALA B N 1
ATOM 5409 C CA . ALA B 1 331 ? 12.734 43.383 12.082 1.00 21.46 328 ALA B CA 1
ATOM 5410 C C . ALA B 1 331 ? 13.029 44.168 10.812 1.00 22.12 328 ALA B C 1
ATOM 5411 O O . ALA B 1 331 ? 12.166 44.937 10.377 1.00 22.85 328 ALA B O 1
ATOM 5413 N N . GLY B 1 332 ? 14.180 43.928 10.175 1.00 22.69 329 GLY B N 1
ATOM 5414 C CA . GLY B 1 332 ? 14.627 44.768 9.065 1.00 22.36 329 GLY B CA 1
ATOM 5415 C C . GLY B 1 332 ? 13.595 44.964 7.969 1.00 24.11 329 GLY B C 1
ATOM 5416 O O . GLY B 1 332 ? 13.313 46.101 7.566 1.00 23.36 329 GLY B O 1
ATOM 5417 N N . VAL B 1 333 ? 13.018 43.861 7.464 1.00 22.44 330 VAL B N 1
ATOM 5418 C CA . VAL B 1 333 ? 12.025 43.987 6.390 1.00 22.21 330 VAL B CA 1
ATOM 5419 C C . VAL B 1 333 ? 10.819 44.774 6.882 1.00 24.00 330 VAL B C 1
ATOM 5420 O O . VAL B 1 333 ? 10.166 45.475 6.098 1.00 25.91 330 VAL B O 1
ATOM 5424 N N . ILE B 1 334 ? 10.485 44.660 8.173 1.00 22.57 331 ILE B N 1
ATOM 5425 C CA . ILE B 1 334 ? 9.296 45.348 8.677 1.00 23.63 331 ILE B CA 1
ATOM 5426 C C . ILE B 1 334 ? 9.545 46.860 8.794 1.00 23.35 331 ILE B C 1
ATOM 5427 O O . ILE B 1 334 ? 8.644 47.671 8.542 1.00 23.89 331 ILE B O 1
ATOM 5432 N N . ILE B 1 335 ? 10.759 47.273 9.162 1.00 21.68 332 ILE B N 1
ATOM 5433 C CA . ILE B 1 335 ? 11.044 48.710 9.123 1.00 22.20 332 ILE B CA 1
ATOM 5434 C C . ILE B 1 335 ? 10.870 49.244 7.707 1.00 26.86 332 ILE B C 1
ATOM 5435 O O . ILE B 1 335 ? 10.317 50.339 7.498 1.00 27.09 332 ILE B O 1
ATOM 5440 N N . ALA B 1 336 ? 11.349 48.489 6.711 1.00 23.66 333 ALA B N 1
ATOM 5441 C CA . ALA B 1 336 ? 11.239 48.929 5.321 1.00 23.45 333 ALA B CA 1
ATOM 5442 C C . ALA B 1 336 ? 9.783 49.062 4.906 1.00 28.33 333 ALA B C 1
ATOM 5443 O O . ALA B 1 336 ? 9.374 50.083 4.329 1.00 27.15 333 ALA B O 1
ATOM 5445 N N . LEU B 1 337 ? 8.987 48.030 5.195 1.00 24.36 334 LEU B N 1
ATOM 5446 C CA . LEU B 1 337 ? 7.560 48.063 4.909 1.00 27.98 334 LEU B CA 1
ATOM 5447 C C . LEU B 1 337 ? 6.879 49.239 5.613 1.00 29.94 334 LEU B C 1
ATOM 5448 O O . LEU B 1 337 ? 6.018 49.907 5.036 1.00 30.11 334 LEU B O 1
ATOM 5453 N N . HIS B 1 338 ? 7.245 49.493 6.866 1.00 28.29 335 HIS B N 1
ATOM 5454 C CA . HIS B 1 338 ? 6.616 50.567 7.626 1.00 27.47 335 HIS B CA 1
ATOM 5455 C C . HIS B 1 338 ? 6.991 51.942 7.070 1.00 32.26 335 HIS B C 1
ATOM 5456 O O . HIS B 1 338 ? 6.139 52.830 6.985 1.00 29.22 335 HIS B O 1
ATOM 5463 N N . ARG B 1 339 ? 8.260 52.129 6.679 1.00 31.52 336 ARG B N 1
ATOM 5464 C CA . ARG B 1 339 ? 8.731 53.431 6.219 1.00 33.10 336 ARG B CA 1
ATOM 5465 C C . ARG B 1 339 ? 8.289 53.759 4.797 1.00 33.59 336 ARG B C 1
ATOM 5466 O O . ARG B 1 339 ? 8.160 54.942 4.466 1.00 34.75 336 ARG B O 1
ATOM 5474 N N . THR B 1 340 ? 8.060 52.756 3.939 1.00 32.18 337 THR B N 1
ATOM 5475 C CA . THR B 1 340 ? 7.770 53.029 2.534 1.00 29.63 337 THR B CA 1
ATOM 5476 C C . THR B 1 340 ? 6.540 52.333 1.966 1.00 34.01 337 THR B C 1
ATOM 5477 O O . THR B 1 340 ? 6.320 52.423 0.752 1.00 31.75 337 THR B O 1
ATOM 5481 N N . GLY B 1 341 ? 5.740 51.627 2.778 1.00 32.70 338 GLY B N 1
ATOM 5482 C CA . GLY B 1 341 ? 4.522 51.030 2.234 1.00 33.03 338 GLY B CA 1
ATOM 5483 C C . GLY B 1 341 ? 3.558 52.049 1.639 1.00 36.72 338 GLY B C 1
ATOM 5484 O O . GLY B 1 341 ? 2.778 51.724 0.737 1.00 36.11 338 GLY B O 1
ATOM 5485 N N . HIS B 1 342 ? 3.588 53.289 2.144 1.00 39.07 339 HIS B N 1
ATOM 5486 C CA . HIS B 1 342 ? 2.747 54.360 1.611 1.00 43.41 339 HIS B CA 1
ATOM 5487 C C . HIS B 1 342 ? 3.034 54.653 0.143 1.00 42.61 339 HIS B C 1
ATOM 5488 O O . HIS B 1 342 ? 2.167 55.198 -0.552 1.00 43.42 339 HIS B O 1
ATOM 5495 N N . GLU B 1 343 ? 4.221 54.290 -0.346 1.00 42.00 340 GLU B N 1
ATOM 5496 C CA . GLU B 1 343 ? 4.596 54.487 -1.738 1.00 35.16 340 GLU B CA 1
ATOM 5497 C C . GLU B 1 343 ? 3.975 53.474 -2.671 1.00 36.96 340 GLU B C 1
ATOM 5498 O O . GLU B 1 343 ? 4.224 53.543 -3.875 1.00 40.76 340 GLU B O 1
ATOM 5504 N N . VAL B 1 344 ? 3.197 52.524 -2.163 1.00 37.47 341 VAL B N 1
ATOM 5505 C CA . VAL B 1 344 ? 2.554 51.515 -2.992 1.00 34.33 341 VAL B CA 1
ATOM 5506 C C . VAL B 1 344 ? 1.079 51.865 -3.069 1.00 40.34 341 VAL B C 1
ATOM 5507 O O . VAL B 1 344 ? 0.422 52.046 -2.035 1.00 42.06 341 VAL B O 1
ATOM 5511 N N . ASP B 1 345 ? 0.562 51.970 -4.285 1.00 40.46 342 ASP B N 1
ATOM 5512 C CA . ASP B 1 345 ? -0.799 52.429 -4.502 1.00 42.55 342 ASP B CA 1
ATOM 5513 C C . ASP B 1 345 ? -1.715 51.239 -4.753 1.00 44.50 342 ASP B C 1
ATOM 5514 O O . ASP B 1 345 ? -1.267 50.108 -4.975 1.00 42.41 342 ASP B O 1
ATOM 5519 N N . ASP B 1 346 ? -3.017 51.519 -4.732 1.00 41.15 343 ASP B N 1
ATOM 5520 C CA . ASP B 1 346 ? -4.015 50.471 -4.822 1.00 43.47 343 ASP B CA 1
ATOM 5521 C C . ASP B 1 346 ? -3.756 49.580 -6.025 1.00 46.14 343 ASP B C 1
ATOM 5522 O O . ASP B 1 346 ? -3.521 50.065 -7.137 1.00 44.07 343 ASP B O 1
ATOM 5527 N N . GLY B 1 347 ? -3.770 48.265 -5.784 1.00 39.78 344 GLY B N 1
ATOM 5528 C CA . GLY B 1 347 ? -3.571 47.291 -6.826 1.00 37.20 344 GLY B CA 1
ATOM 5529 C C . GLY B 1 347 ? -2.132 46.973 -7.156 1.00 32.37 344 GLY B C 1
ATOM 5530 O O . GLY B 1 347 ? -1.888 46.028 -7.906 1.00 36.77 344 GLY B O 1
ATOM 5531 N N . GLU B 1 348 ? -1.172 47.719 -6.623 1.00 34.04 345 GLU B N 1
ATOM 5532 C CA . GLU B 1 348 ? 0.229 47.463 -6.920 1.00 35.10 345 GLU B CA 1
ATOM 5533 C C . GLU B 1 348 ? 0.770 46.324 -6.051 1.00 37.34 345 GLU B C 1
ATOM 5534 O O . GLU B 1 348 ? 0.177 45.945 -5.036 1.00 37.31 345 GLU B O 1
ATOM 5540 N N . TYR B 1 349 ? 1.908 45.771 -6.469 1.00 37.38 346 TYR B N 1
ATOM 5541 C CA . TYR B 1 349 ? 2.474 44.585 -5.843 1.00 33.33 346 TYR B CA 1
ATOM 5542 C C . TYR B 1 349 ? 3.788 44.898 -5.134 1.00 35.40 346 TYR B C 1
ATOM 5543 O O . TYR B 1 349 ? 4.503 45.854 -5.470 1.00 28.96 346 TYR B O 1
ATOM 5552 N N . GLY B 1 350 ? 4.083 44.071 -4.130 1.00 33.33 347 GLY B N 1
ATOM 5553 C CA . GLY B 1 350 ? 5.317 44.183 -3.387 1.00 29.35 347 GLY B CA 1
ATOM 5554 C C . GLY B 1 350 ? 5.832 42.802 -3.031 1.00 29.06 347 GLY B C 1
ATOM 5555 O O . GLY B 1 350 ? 5.124 41.799 -3.146 1.00 27.22 347 GLY B O 1
ATOM 5556 N N . VAL B 1 351 ? 7.100 42.760 -2.646 1.00 27.01 348 VAL B N 1
ATOM 5557 C CA . VAL B 1 351 ? 7.742 41.519 -2.230 1.00 26.57 348 VAL B CA 1
ATOM 5558 C C . VAL B 1 351 ? 8.485 41.810 -0.937 1.00 27.97 348 VAL B C 1
ATOM 5559 O O . VAL B 1 351 ? 9.253 42.777 -0.863 1.00 25.90 348 VAL B O 1
ATOM 5563 N N . ILE B 1 352 ? 8.223 40.996 0.080 1.00 22.85 349 ILE B N 1
ATOM 5564 C CA . ILE B 1 352 ? 8.928 41.035 1.353 1.00 25.13 349 ILE B CA 1
ATOM 5565 C C . ILE B 1 352 ? 9.810 39.805 1.378 1.00 25.52 349 ILE B C 1
ATOM 5566 O O . ILE B 1 352 ? 9.298 38.682 1.289 1.00 24.10 349 ILE B O 1
ATOM 5571 N N . SER B 1 353 ? 11.121 39.999 1.528 1.00 26.97 350 SER B N 1
ATOM 5572 C CA . SER B 1 353 ? 12.056 38.874 1.508 1.00 26.76 350 SER B CA 1
ATOM 5573 C C . SER B 1 353 ? 13.134 39.042 2.582 1.00 24.32 350 SER B C 1
ATOM 5574 O O . SER B 1 353 ? 14.023 39.891 2.461 1.00 23.72 350 SER B O 1
ATOM 5577 N N . SER B 1 354 ? 13.068 38.228 3.625 1.00 19.93 351 SER B N 1
ATOM 5578 C CA . SER B 1 354 ? 14.079 38.225 4.671 1.00 23.75 351 SER B CA 1
ATOM 5579 C C . SER B 1 354 ? 15.075 37.114 4.372 1.00 22.23 351 SER B C 1
ATOM 5580 O O . SER B 1 354 ? 14.744 36.143 3.689 1.00 22.92 351 SER B O 1
ATOM 5583 N N . PHE B 1 355 ? 16.302 37.263 4.873 1.00 19.77 352 PHE B N 1
ATOM 5584 C CA . PHE B 1 355 ? 17.276 36.200 4.663 1.00 21.90 352 PHE B CA 1
ATOM 5585 C C . PHE B 1 355 ? 18.452 36.387 5.611 1.00 23.87 352 PHE B C 1
ATOM 5586 O O . PHE B 1 355 ? 18.844 37.512 5.922 1.00 24.62 352 PHE B O 1
ATOM 5594 N N . GLY B 1 356 ? 19.024 35.266 6.038 1.00 26.36 353 GLY B N 1
ATOM 5595 C CA . GLY B 1 356 ? 20.244 35.285 6.824 1.00 26.17 353 GLY B CA 1
ATOM 5596 C C . GLY B 1 356 ? 20.452 34.019 7.638 1.00 25.74 353 GLY B C 1
ATOM 5597 O O . GLY B 1 356 ? 20.325 32.910 7.111 1.00 24.03 353 GLY B O 1
ATOM 5598 N N . ALA B 1 357 ? 20.736 34.190 8.930 1.00 26.56 354 ALA B N 1
ATOM 5599 C CA . ALA B 1 357 ? 21.226 33.110 9.777 1.00 24.81 354 ALA B CA 1
ATOM 5600 C C . ALA B 1 357 ? 20.287 31.911 9.822 1.00 27.74 354 ALA B C 1
ATOM 5601 O O . ALA B 1 357 ? 19.058 32.035 9.832 1.00 22.87 354 ALA B O 1
ATOM 5603 N N . GLY B 1 358 ? 20.906 30.737 9.889 1.00 23.43 355 GLY B N 1
ATOM 5604 C CA . GLY B 1 358 ? 20.227 29.474 10.037 1.00 22.12 355 GLY B CA 1
ATOM 5605 C C . GLY B 1 358 ? 20.488 28.530 8.900 1.00 29.00 355 GLY B C 1
ATOM 5606 O O . GLY B 1 358 ? 20.527 27.318 9.150 1.00 28.52 355 GLY B O 1
ATOM 5607 N N . TYR B 1 359 ? 21.062 29.080 7.828 1.00 28.75 356 TYR B N 1
ATOM 5608 C CA . TYR B 1 359 ? 20.337 29.780 6.735 1.00 25.14 356 TYR B CA 1
ATOM 5609 C C . TYR B 1 359 ? 18.819 29.723 6.778 1.00 23.13 356 TYR B C 1
ATOM 5610 O O . TYR B 1 359 ? 18.209 28.656 6.879 1.00 22.72 356 TYR B O 1
ATOM 5619 N N . SER B 1 360 ? 18.209 30.916 6.690 1.00 23.11 357 SER B N 1
ATOM 5620 C CA . SER B 1 360 ? 16.773 31.032 6.505 1.00 22.23 357 SER B CA 1
ATOM 5621 C C . SER B 1 360 ? 16.474 32.057 5.412 1.00 21.97 357 SER B C 1
ATOM 5622 O O . SER B 1 360 ? 17.243 32.993 5.173 1.00 20.79 357 SER B O 1
ATOM 5625 N N . VAL B 1 361 ? 15.373 31.835 4.706 1.00 19.90 358 VAL B N 1
ATOM 5626 C CA . VAL B 1 361 ? 14.873 32.779 3.715 1.00 22.84 358 VAL B CA 1
ATOM 5627 C C . VAL B 1 361 ? 13.364 32.713 3.783 1.00 22.39 358 VAL B C 1
ATOM 5628 O O . VAL B 1 361 ? 12.802 31.615 3.743 1.00 20.73 358 VAL B O 1
ATOM 5632 N N . GLY B 1 362 ? 12.714 33.871 3.896 1.00 22.18 359 GLY B N 1
ATOM 5633 C CA . GLY B 1 362 ? 11.272 33.923 3.740 1.00 23.50 359 GLY B CA 1
ATOM 5634 C C . GLY B 1 362 ? 10.897 34.970 2.709 1.00 23.88 359 GLY B C 1
ATOM 5635 O O . GLY B 1 362 ? 11.412 36.091 2.762 1.00 25.64 359 GLY B O 1
ATOM 5636 N N . SER B 1 363 ? 10.015 34.636 1.766 1.00 27.66 360 SER B N 1
ATOM 5637 C CA . SER B 1 363 ? 9.645 35.569 0.703 1.00 25.63 360 SER B CA 1
ATOM 5638 C C . SER B 1 363 ? 8.137 35.588 0.508 1.00 26.38 360 SER B C 1
ATOM 5639 O O . SER B 1 363 ? 7.505 34.531 0.370 1.00 25.93 360 SER B 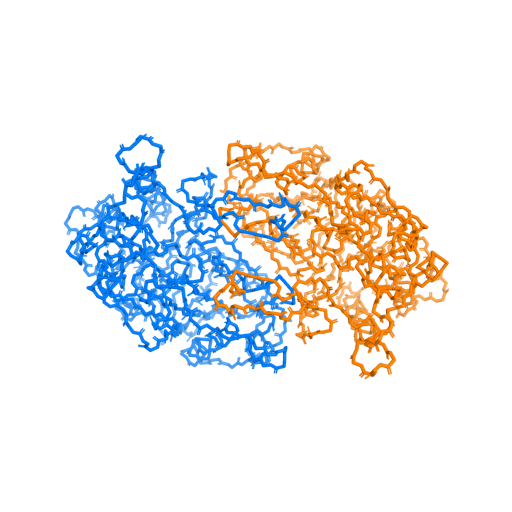O 1
ATOM 5642 N N . ILE B 1 364 ? 7.576 36.796 0.460 1.00 24.67 361 ILE B N 1
ATOM 5643 C CA . ILE B 1 364 ? 6.137 37.022 0.516 1.00 26.33 361 ILE B CA 1
ATOM 5644 C C . ILE B 1 364 ? 5.726 38.005 -0.580 1.00 27.50 361 ILE B C 1
ATOM 5645 O O . ILE B 1 364 ? 6.250 39.127 -0.646 1.00 25.52 361 ILE B O 1
ATOM 5650 N N . VAL B 1 365 ? 4.770 37.599 -1.419 1.00 27.09 362 VAL B N 1
ATOM 5651 C CA . VAL B 1 365 ? 4.183 38.485 -2.428 1.00 30.30 362 VAL B CA 1
ATOM 5652 C C . VAL B 1 365 ? 2.903 39.082 -1.857 1.00 30.00 362 VAL B C 1
ATOM 5653 O O . VAL B 1 365 ? 1.994 38.341 -1.462 1.00 30.52 362 VAL B O 1
ATOM 5657 N N . VAL B 1 366 ? 2.832 40.418 -1.807 1.00 29.65 363 VAL B N 1
ATOM 5658 C CA . VAL B 1 366 ? 1.673 41.140 -1.294 1.00 28.97 363 VAL B CA 1
ATOM 5659 C C . VAL B 1 366 ? 1.100 42.029 -2.403 1.00 35.64 363 VAL B C 1
ATOM 5660 O O . VAL B 1 366 ? 1.744 42.290 -3.421 1.00 32.60 363 VAL B O 1
ATOM 5664 N N . GLN B 1 367 ? -0.122 42.519 -2.166 1.00 32.30 364 GLN B N 1
ATOM 5665 C CA . GLN B 1 367 ? -0.780 43.473 -3.057 1.00 35.77 364 GLN B CA 1
ATOM 5666 C C . GLN B 1 367 ? -1.543 44.488 -2.215 1.00 37.30 364 GLN B C 1
ATOM 5667 O O . GLN B 1 367 ? -2.370 44.109 -1.380 1.00 38.42 364 GLN B O 1
ATOM 5673 N N . LYS B 1 368 ? -1.254 45.772 -2.424 1.00 36.62 365 LYS B N 1
ATOM 5674 C CA . LYS B 1 368 ? -1.880 46.834 -1.643 1.00 37.03 365 LYS B CA 1
ATOM 5675 C C . LYS B 1 368 ? -3.353 47.009 -2.018 1.00 42.50 365 LYS B C 1
ATOM 5676 O O . LYS B 1 368 ? -3.742 46.868 -3.185 1.00 41.69 365 LYS B O 1
ATOM 5682 N N . HIS B 1 369 ? -4.176 47.295 -1.007 1.00 41.30 366 HIS B N 1
ATOM 5683 C CA . HIS B 1 369 ? -5.562 47.718 -1.177 1.00 43.90 366 HIS B CA 1
ATOM 5684 C C . HIS B 1 369 ? -5.797 48.948 -0.316 1.00 48.11 366 HIS B C 1
ATOM 5685 O O . HIS B 1 369 ? -5.259 49.042 0.794 1.00 43.94 366 HIS B O 1
ATOM 5692 N N . VAL B 1 370 ? -6.601 49.888 -0.817 1.00 45.87 367 VAL B N 1
ATOM 5693 C CA . VAL B 1 370 ? -6.875 51.106 -0.051 1.00 47.75 367 VAL B CA 1
ATOM 5694 C C . VAL B 1 370 ? -8.284 51.170 0.549 1.00 46.46 367 VAL B C 1
ATOM 5695 O O . VAL B 1 370 ? -9.233 50.603 0.009 1.00 48.92 367 VAL B O 1
#

B-factor: mean 38.45, std 17.53, range [15.95, 125.02]

Nearest PDB structures (foldseek):
  5yzu-assembly1_B  TM=1.001E+00  e=4.208E-77  Acinetobacter baumannii
  5yo9-assembly1_B  TM=9.998E-01  e=1.898E-75  Acinetobacter baumannii
  5yoa-assembly1_B  TM=1.000E+00  e=1.024E-74  Acinetobacter baumannii
  3led-assembly1_B  TM=9.781E-01  e=4.502E-52  Rhodopseudomonas palustris CGA009
  2x3e-assembly1_A  TM=8.931E-01  e=1.403E-25  Pseudomonas aeruginosa

Solvent-accessible surface area: 27194 Å² total; per-residue (Å²): 141,47,12,135,9,2,20,4,16,8,17,0,24,43,55,11,114,81,63,1,29,6,108,64,3,2,92,10,2,40,43,45,10,121,124,47,41,142,123,33,41,146,88,42,95,62,80,118,28,97,112,36,150,23,15,56,26,144,63,0,78,171,39,4,19,0,113,85,4,11,1,32,35,54,54,0,1,33,41,52,122,49,14,53,0,114,25,84,48,93,59,52,134,93,57,6,12,1,0,55,13,0,9,69,0,0,109,71,0,16,131,87,6,61,9,78,13,127,37,3,35,2,0,1,0,0,0,3,14,32,21,9,15,5,0,3,0,0,0,5,0,3,57,50,21,46,5,143,24,25,0,5,3,1,14,2,5,6,0,0,0,0,0,0,0,26,16,0,0,5,7,4,102,48,58,18,111,55,0,0,0,0,0,1,1,3,1,1,1,12,3,6,10,79,48,68,90,8,1,10,20,21,1,0,0,0,0,0,0,0,0,3,109,16,120,108,55,57,4,14,19,1,38,11,29,80,12,38,4,93,48,11,54,30,9,16,3,22,59,6,10,3,26,94,0,26,70,32,130,78,89,28,43,30,10,98,58,49,36,142,85,5,50,121,62,4,5,69,30,0,5,133,10,1,55,52,7,7,146,138,50,166,23,86,18,128,64,2,57,20,2,0,3,6,0,15,23,12,48,24,4,96,50,1,17,99,113,14,16,34,171,118,16,83,144,60,39,10,16,62,9,0,47,29,0,0,11,0,9,0,0,0,0,0,0,0,5,50,85,15,5,139,58,3,86,87,33,52,55,0,0,0,0,0,5,12,10,1,9,0,3,0,0,0,0,0,34,22,53,80,93,55,6,14,4,12,10,16,0,23,44,62,10,125,70,63,0,29,9,112,54,5,5,95,9,2,54,37,37,9,123,96,66,30,149,117,18,67,89,88,49,90,79,64,115,53,134,97,54,163,27,17,48,18,134,126,2,76,173,37,4,18,0,106,82,5,12,2,27,35,50,54,0,1,35,33,36,116,43,14,53,0,105,27,88,49,82,58,53,138,90,63,5,27,0,0,57,12,0,14,71,0,0,125,77,0,16,131,87,6,62,12,77,15,128,37,3,33,1,0,1,0,0,0,4,14,32,23,10,15,6,0,2,0,0,0,6,0,4,52,55,24,50,9,142,23,25,0,6,2,1,14,2,5,6,0,0,0,0,0,0,0,32,16,0,0,6,7,7,111,29,60,17,109,56,0,0,0,0,0,1,2,3,3,1,1,11,4,3,13,75,34,90,94,2,2,13,18,23,1,1,0,0,0,0,0,0,0,1,120,15,101,124,54,69,4,17,31,12,63,18,35,78,14,44,4,86,48,13,52,34,10,19,2,24,53,5,11,2,23,97,0,23,76,33,134,84,87,29,39,19,11,98,50,61,34,179,109,21,60,132,64,7,15,79,33,0,13,144,13,2,54,60,6,8,127,140,55,161,18,80,14,131,64,0,64,21,2,0,3,5,0,26,25,14,77,61,4,69,74,5,4,104,154,15,28,30,196,128,20,86,102,60,41,9,14,62,9,0,49,31,0,0,9,0,8,0,0,0,0,0,0,0,6,52,87,18,5,136,57,2,86,93,34,52,57,0,1,0,0,0,18,10,10,2,3,0,0,0,0,0,0,0,34,19,48,121

CATH classification: 3.40.47.10 (+1 more: 3.40.47.10)

Secondary structure (DSSP, 8-state):
--STTEEEEEEEEE--S-EEEHHHHHHHHHHHHHHHHHHTHHHHTTTSS-------HHHHHHHH---EEE-S-HHHHH-TTT-S----PPPTTS--HHHHHHHHHHHHHHHHHT--GGG--EEEEE-S--S-SBS-HHHHHHHHHT--SEEEEEE-GGGHHHHHHHHHHHHHHTT-SEEEEEEEEEGGGT--TT-TTTTTSB-EEEEEEEEEE-SSS-EEEEEEEEEEE---SSEEB--STTHHHHT---S-SS-EE-HHHHHHHHHHHHHHHHHHHHHHHT--GGGEEEEEE-SS-HHHHHHHHHHHH-TT--GGGS---HHHH-B-GGGHHHHHHHHHGGGSPTT-EEEEEEEETTTEEEEEEEEEE--/-EEEEEEEEE--S-EEEHHHHHHHHHHHHHHHHHH-HHHHHTTSS-------HHHHHHHH---EEE-S-HHHHH-TTT-S-------TTSPPHHHHHHHHHHHHHHHHHT--GGG--EEEEESS--S-SBS-HHHHHHHHTT--SEEEEEE-GGGHHHHHHHHHHHHHHTT-SEEEEEEEE-GGGT--TT-TTTTTSB--EEEEEEEEE-SSSSEEEEEEEEEEE---SSEEB--STTHHHHT---S-SS-EE-HHHHHHHHHHHHHHHHHHHHHHTT--GGGEEEEEE-SS-HHHHHHHHHHHS-TT--GGGS---HHHH-B-GGGHHHHHHHHHGGGS-TT-EEEEEEEETTTEEEEEEEEEE-